Protein AF-A0A7X7YWP2-F1 (afdb_monomer_lite)

pLDDT: mean 80.93, std 16.59, range [19.12, 98.62]

Radius of gyration: 33.06 Å; chains: 1; bounding box: 114×90×84 Å

Foldseek 3Di:
DDDDDDDDDQDPVNVVVVVVVVVVVVVVCVVVVVVVVLVVLQVLLQVLLLLLLQLQVQLCVVVVQAGQDAAFPAEAEADFQAQQDQDRCNRQVHAPVRDYGHDFPQLSSLVSVQRRVRALQSQDRPLQPQADRQDPVVDPDDDPPDDSNRGRGRPPQRLSSGQKFAFGCHDDLHDGLPADQQAWGMKGAFQQAAHSVGHHDDLVQADADDPPDDADDPNQLSRAHPSSVSCFMWTATSNSHIDTDSGQLSFFQRARQAAAAPDCDHHDSSHHHADSVRQDRSHNRHHHGHHDHSDPVPDNPDAFDEDEPVPDDQEDEDAAQPDFDDPRHKYKYFCQSLLLLCQCQVVPQNHQWFFPLLRVRSVRSSVDHAPCVLDDPLFKDKHKDAVVVPVLVVQQVVCCVSPVPDDGDDDDCCSVVPPRDIDIGMDGHDQWWEADFFAKDPFWDWAQFPVRDTATFTKTKLDDPPDDSCFQQQQKFWLAWDDDPDLVPIWTKIFNGVFTPQKTKMKTDDDDDRGSNVVVVVVLVRSVVLVVDPCNVVVRGQPPLAMAMDFKFFHWYKYWPCSQFPTFIPRPVGRVPGHHTRIDIDGDTDHRTRRHHHDDDDDDDDDDDDPPVVPDYHYNYNSYWMKIFMTGPPSPTDTSIIMTDRDCSRTHHDDDPD

Structure (mmCIF, N/CA/C/O backbone):
data_AF-A0A7X7YWP2-F1
#
_entry.id   AF-A0A7X7YWP2-F1
#
loop_
_atom_site.group_PDB
_atom_site.id
_atom_site.type_symbol
_atom_site.label_atom_id
_atom_site.label_alt_id
_atom_site.label_comp_id
_atom_site.label_asym_id
_atom_site.label_entity_id
_atom_site.label_seq_id
_atom_site.pdbx_PDB_ins_code
_atom_site.Cartn_x
_atom_site.Cartn_y
_atom_site.Cartn_z
_atom_site.occupancy
_atom_site.B_iso_or_equiv
_atom_site.auth_seq_id
_atom_site.auth_comp_id
_atom_site.auth_asym_id
_atom_site.auth_atom_id
_atom_site.pdbx_PDB_model_num
ATOM 1 N N . MET A 1 1 ? 80.481 58.640 -11.574 1.00 40.75 1 MET A N 1
ATOM 2 C CA . MET A 1 1 ? 79.425 58.716 -12.612 1.00 40.75 1 MET A CA 1
ATOM 3 C C . MET A 1 1 ? 78.660 57.403 -12.610 1.00 40.75 1 MET A C 1
ATOM 5 O O . MET A 1 1 ? 79.314 56.371 -12.598 1.00 40.75 1 MET A O 1
ATOM 9 N N . ALA A 1 2 ? 77.326 57.427 -12.616 1.00 40.81 2 ALA A N 1
ATOM 10 C CA . ALA A 1 2 ? 76.496 56.231 -12.788 1.00 40.81 2 ALA A CA 1
ATOM 11 C C . ALA A 1 2 ? 75.656 56.399 -14.061 1.00 40.81 2 ALA A C 1
ATOM 13 O O . ALA A 1 2 ? 74.871 57.340 -14.173 1.00 40.81 2 ALA A O 1
ATOM 14 N N . THR A 1 3 ? 75.874 55.537 -15.052 1.00 46.22 3 THR A N 1
ATOM 15 C CA . THR A 1 3 ? 75.334 55.730 -16.402 1.00 46.22 3 THR A CA 1
ATOM 16 C C . THR A 1 3 ? 73.878 55.273 -16.470 1.00 46.22 3 THR A C 1
ATOM 18 O O . THR A 1 3 ? 73.603 54.080 -16.591 1.00 46.22 3 THR A O 1
ATOM 21 N N . MET A 1 4 ? 72.928 56.213 -16.406 1.00 47.53 4 MET A N 1
ATOM 22 C CA . MET A 1 4 ? 71.505 55.905 -16.581 1.00 47.53 4 MET A CA 1
ATOM 23 C C . MET A 1 4 ? 71.251 55.283 -17.962 1.00 47.53 4 MET A C 1
ATOM 25 O O . MET A 1 4 ? 71.269 55.971 -18.985 1.00 47.53 4 MET A O 1
ATOM 29 N N . ARG A 1 5 ? 70.960 53.976 -18.001 1.00 51.41 5 ARG A N 1
ATOM 30 C CA . ARG A 1 5 ? 70.388 53.333 -19.190 1.00 51.41 5 ARG A CA 1
ATOM 31 C C . ARG A 1 5 ? 69.013 53.948 -19.451 1.00 51.41 5 ARG A C 1
ATOM 33 O O . ARG A 1 5 ? 68.084 53.719 -18.681 1.00 51.41 5 ARG A O 1
ATOM 40 N N . ARG A 1 6 ? 68.870 54.693 -20.552 1.00 53.88 6 ARG A N 1
ATOM 41 C CA . ARG A 1 6 ? 67.550 55.098 -21.058 1.00 53.88 6 ARG A CA 1
ATOM 42 C C . ARG A 1 6 ? 66.725 53.841 -21.332 1.00 53.88 6 ARG A C 1
ATOM 44 O O . ARG A 1 6 ? 67.067 53.067 -22.226 1.00 53.88 6 ARG A O 1
ATOM 51 N N . LEU A 1 7 ? 65.635 53.663 -20.590 1.00 54.81 7 LEU A N 1
ATOM 52 C CA . LEU A 1 7 ? 64.580 52.726 -20.962 1.00 54.81 7 LEU A CA 1
ATOM 53 C C . LEU A 1 7 ? 64.044 53.150 -22.337 1.00 54.81 7 LEU A C 1
ATOM 55 O O . LEU A 1 7 ? 63.698 54.317 -22.535 1.00 54.81 7 LEU A O 1
ATOM 59 N N . ARG A 1 8 ? 64.002 52.224 -23.303 1.00 61.09 8 ARG A N 1
ATOM 60 C CA . ARG A 1 8 ? 63.278 52.463 -24.557 1.00 61.09 8 ARG A CA 1
ATOM 61 C C . ARG A 1 8 ? 61.793 52.556 -24.213 1.00 61.09 8 ARG A C 1
ATOM 63 O O . ARG A 1 8 ? 61.252 51.631 -23.615 1.00 61.09 8 ARG A O 1
ATOM 70 N N . GLY A 1 9 ? 61.157 53.672 -24.562 1.00 61.22 9 GLY A N 1
ATOM 71 C CA . GLY A 1 9 ? 59.709 53.806 -24.437 1.00 61.22 9 GLY A CA 1
ATOM 72 C C . GLY A 1 9 ? 59.020 52.810 -25.365 1.00 61.22 9 GLY A C 1
ATOM 73 O O . GLY A 1 9 ? 59.381 52.731 -26.539 1.00 61.22 9 GLY A O 1
ATOM 74 N N . ILE A 1 10 ? 58.060 52.058 -24.827 1.00 67.81 10 ILE A N 1
ATOM 75 C CA . ILE A 1 10 ? 57.291 51.054 -25.570 1.00 67.81 10 ILE A CA 1
ATOM 76 C C . ILE A 1 10 ? 56.558 51.755 -26.722 1.00 67.81 10 ILE A C 1
ATOM 78 O O . ILE A 1 10 ? 55.855 52.748 -26.510 1.00 67.81 10 ILE A O 1
ATOM 82 N N . MET A 1 11 ? 56.722 51.264 -27.948 1.00 73.31 11 MET A N 1
ATOM 83 C CA . MET A 1 11 ? 56.035 51.816 -29.110 1.00 73.31 11 MET A CA 1
ATOM 84 C C . MET A 1 11 ? 54.537 51.514 -29.045 1.00 73.31 11 MET A C 1
ATOM 86 O O . MET A 1 11 ? 54.117 50.456 -28.582 1.00 73.31 11 MET A O 1
ATOM 90 N N . ARG A 1 12 ? 53.705 52.411 -29.594 1.00 70.94 12 ARG A N 1
ATOM 91 C CA . ARG A 1 12 ? 52.236 52.241 -29.615 1.00 70.94 12 ARG A CA 1
ATOM 92 C C . ARG A 1 12 ? 51.796 50.887 -30.195 1.00 70.94 12 ARG A C 1
ATOM 94 O O . ARG A 1 12 ? 50.823 50.316 -29.720 1.00 70.94 12 ARG A O 1
ATOM 101 N N . VAL A 1 13 ? 52.535 50.362 -31.176 1.00 79.44 13 VAL A N 1
ATOM 102 C CA . VAL A 1 13 ? 52.295 49.041 -31.785 1.00 79.44 13 VAL A CA 1
ATOM 103 C C . VAL A 1 13 ? 52.531 47.901 -30.789 1.00 79.44 13 VAL A C 1
ATOM 105 O O . VAL A 1 13 ? 51.713 46.992 -30.704 1.00 79.44 13 VAL A O 1
ATOM 108 N N . GLU A 1 14 ? 53.602 47.960 -29.995 1.00 79.94 14 GLU A N 1
ATOM 109 C CA . GLU A 1 14 ? 53.944 46.928 -29.006 1.00 79.94 14 GLU A CA 1
ATOM 110 C C . GLU A 1 14 ? 52.883 46.857 -27.895 1.00 79.94 14 GLU A C 1
ATOM 112 O O . GLU A 1 14 ? 52.454 45.765 -27.528 1.00 79.94 14 GLU A O 1
ATOM 117 N N . VAL A 1 15 ? 52.376 48.010 -27.432 1.00 80.94 15 VAL A N 1
ATOM 118 C CA . VAL A 1 15 ? 51.254 48.073 -26.473 1.00 80.94 15 VAL A CA 1
ATOM 119 C C . VAL A 1 15 ? 49.997 47.403 -27.041 1.00 80.94 15 VAL A C 1
ATOM 121 O O . VAL A 1 15 ? 49.355 46.618 -26.345 1.00 80.94 15 VAL A O 1
ATOM 124 N N . VAL A 1 16 ? 49.654 47.676 -28.305 1.00 83.31 16 VAL A N 1
ATOM 125 C CA . VAL A 1 16 ? 48.472 47.093 -28.967 1.00 83.31 16 VAL A CA 1
ATOM 126 C C . VAL A 1 16 ? 48.617 45.581 -29.155 1.00 83.31 16 VAL A C 1
ATOM 128 O O . VAL A 1 16 ? 47.667 44.850 -28.886 1.00 83.31 16 VAL A O 1
ATOM 131 N N . VAL A 1 17 ? 49.797 45.089 -29.548 1.00 86.38 17 VAL A N 1
ATOM 132 C CA . VAL A 1 17 ? 50.055 43.643 -29.677 1.00 86.38 17 VAL A CA 1
ATOM 133 C C . VAL A 1 17 ? 49.935 42.940 -28.323 1.00 86.38 17 VAL A C 1
ATOM 135 O O . VAL A 1 17 ? 49.239 41.931 -28.228 1.00 86.38 17 VAL A O 1
ATOM 138 N N . VAL A 1 18 ? 50.534 43.487 -27.259 1.00 86.25 18 VAL A N 1
ATOM 139 C CA . VAL A 1 18 ? 50.419 42.917 -25.903 1.00 86.25 18 VAL A CA 1
ATOM 140 C C . VAL A 1 18 ? 48.968 42.933 -25.413 1.00 86.25 18 VAL A C 1
ATOM 142 O O . VAL A 1 18 ? 48.510 41.938 -24.855 1.00 86.25 18 VAL A O 1
ATOM 145 N N . ALA A 1 19 ? 48.214 44.008 -25.667 1.00 85.00 19 ALA A N 1
ATOM 146 C CA . ALA A 1 19 ? 46.800 44.091 -25.304 1.00 85.00 19 ALA A CA 1
ATOM 147 C C . ALA A 1 19 ? 45.938 43.055 -26.050 1.00 85.00 19 ALA A C 1
ATOM 149 O O . ALA A 1 19 ? 45.113 42.391 -25.425 1.00 85.00 19 ALA A O 1
ATOM 150 N N . LEU A 1 20 ? 46.151 42.862 -27.356 1.00 88.69 20 LEU A N 1
ATOM 151 C CA . LEU A 1 20 ? 45.431 41.858 -28.149 1.00 88.69 20 LEU A CA 1
ATOM 152 C C . LEU A 1 20 ? 45.773 40.425 -27.717 1.00 88.69 20 LEU A C 1
ATOM 154 O O . LEU A 1 20 ? 44.871 39.601 -27.584 1.00 88.69 20 LEU A O 1
ATOM 158 N N . VAL A 1 21 ? 47.046 40.130 -27.433 1.00 89.00 21 VAL A N 1
ATOM 159 C CA . VAL A 1 21 ? 47.466 38.822 -26.900 1.00 89.00 21 VAL A CA 1
ATOM 160 C C . VAL A 1 21 ? 46.864 38.577 -25.512 1.00 89.00 21 VAL A C 1
ATOM 162 O O . VAL A 1 21 ? 46.357 37.486 -25.256 1.00 89.00 21 VAL A O 1
ATOM 165 N N . ALA A 1 22 ? 46.834 39.587 -24.637 1.00 85.62 22 ALA A N 1
ATOM 166 C CA . ALA A 1 22 ? 46.191 39.485 -23.328 1.00 85.62 22 ALA A CA 1
ATOM 167 C C . ALA A 1 22 ? 44.674 39.243 -23.440 1.00 85.62 22 ALA A C 1
ATOM 169 O O . ALA A 1 22 ? 44.150 38.369 -22.752 1.00 85.62 22 ALA A O 1
ATOM 170 N N . MET A 1 23 ? 43.972 39.946 -24.340 1.00 86.00 23 MET A N 1
ATOM 171 C CA . MET A 1 23 ? 42.549 39.697 -24.614 1.00 86.00 23 MET A CA 1
ATOM 172 C C . MET A 1 23 ? 42.308 38.292 -25.177 1.00 86.00 23 MET A C 1
ATOM 174 O O . MET A 1 23 ? 41.368 37.630 -24.749 1.00 86.00 23 MET A O 1
ATOM 178 N N . LEU A 1 24 ? 43.161 37.807 -26.086 1.00 84.06 24 LEU A N 1
ATOM 179 C CA . LEU A 1 24 ? 43.054 36.457 -26.643 1.00 84.06 24 LEU A CA 1
ATOM 180 C C . LEU A 1 24 ? 43.230 35.389 -25.552 1.00 84.06 24 LEU A C 1
ATOM 182 O O . LEU A 1 24 ? 42.433 34.459 -25.464 1.00 84.06 24 LEU A O 1
ATOM 186 N N . ILE A 1 25 ? 44.228 35.544 -24.676 1.00 81.50 25 ILE A N 1
ATOM 187 C CA . ILE A 1 25 ? 44.453 34.650 -23.530 1.00 81.50 25 ILE A CA 1
ATOM 188 C C . ILE A 1 25 ? 43.247 34.682 -22.578 1.00 81.50 25 ILE A C 1
ATOM 190 O O . ILE A 1 25 ? 42.724 33.626 -22.219 1.00 81.50 25 ILE A O 1
ATOM 194 N N . LEU A 1 26 ? 42.746 35.870 -22.227 1.00 80.62 26 LEU A N 1
ATOM 195 C CA . LEU A 1 26 ? 41.556 36.031 -21.383 1.00 80.62 26 LEU A CA 1
ATOM 196 C C . LEU A 1 26 ? 40.281 35.458 -22.025 1.00 80.62 26 LEU A C 1
ATOM 198 O O . LEU A 1 26 ? 39.424 34.960 -21.302 1.00 80.62 26 LEU A O 1
ATOM 202 N N . ALA A 1 27 ? 40.164 35.460 -23.355 1.00 72.94 27 ALA A N 1
ATOM 203 C CA . ALA A 1 27 ? 39.063 34.824 -24.080 1.00 72.94 27 ALA A CA 1
ATOM 204 C C . ALA A 1 27 ? 39.194 33.289 -24.153 1.00 72.94 27 ALA A C 1
ATOM 206 O O . ALA A 1 27 ? 38.182 32.590 -24.181 1.00 72.94 27 ALA A O 1
ATOM 207 N N . MET A 1 28 ? 40.419 32.747 -24.145 1.00 70.62 28 MET A N 1
ATOM 208 C CA . MET A 1 28 ? 40.678 31.299 -24.153 1.00 70.62 28 MET A CA 1
ATOM 209 C C . MET A 1 28 ? 40.584 30.649 -22.762 1.00 70.62 28 MET A C 1
ATOM 211 O O . MET A 1 28 ? 40.261 29.465 -22.667 1.00 70.62 28 MET A O 1
ATOM 215 N N . ILE A 1 29 ? 40.807 31.396 -21.675 1.00 65.12 29 ILE A N 1
ATOM 216 C CA . ILE A 1 29 ? 40.732 30.871 -20.299 1.00 65.12 29 ILE A CA 1
ATOM 217 C C . ILE A 1 29 ? 39.334 30.306 -19.940 1.00 65.12 29 ILE A C 1
ATOM 219 O O . ILE A 1 29 ? 39.281 29.192 -19.410 1.00 65.12 29 ILE A O 1
ATOM 223 N N . PRO A 1 30 ? 38.192 30.964 -20.233 1.00 59.62 30 PRO A N 1
ATOM 224 C CA . PRO A 1 30 ? 36.862 30.412 -19.960 1.00 59.62 30 PRO A CA 1
ATOM 225 C C . PRO A 1 30 ? 36.541 29.079 -20.671 1.00 59.62 30 PRO A C 1
ATOM 227 O O . PRO A 1 30 ? 36.130 28.148 -19.977 1.00 59.62 30 PRO A O 1
ATOM 230 N N . PRO A 1 31 ? 36.728 28.900 -21.998 1.00 48.97 31 PRO A N 1
ATOM 231 C CA . PRO A 1 31 ? 36.501 27.600 -22.635 1.00 48.97 31 PRO A CA 1
ATOM 232 C C . PRO A 1 31 ? 37.528 26.541 -22.204 1.00 48.97 31 PRO A C 1
ATOM 234 O O . PRO A 1 31 ? 37.142 25.394 -21.982 1.00 48.97 31 PRO A O 1
ATOM 237 N N . ALA A 1 32 ? 38.802 26.905 -22.005 1.00 47.66 32 ALA A N 1
ATOM 238 C CA . ALA A 1 32 ? 39.818 25.967 -21.522 1.00 47.66 32 ALA A CA 1
ATOM 239 C C . ALA A 1 32 ? 39.499 25.453 -20.108 1.00 47.66 32 ALA A C 1
ATOM 241 O O . ALA A 1 32 ? 39.483 24.247 -19.880 1.00 47.66 32 ALA A O 1
ATOM 242 N N . SER A 1 33 ? 39.165 26.343 -19.169 1.00 46.31 33 SER A N 1
ATOM 243 C CA . SER A 1 33 ? 38.799 25.961 -17.796 1.00 46.31 33 SER A CA 1
ATOM 244 C C . SER A 1 33 ? 37.490 25.164 -17.722 1.00 46.31 33 SER A C 1
ATOM 246 O O . SER A 1 33 ? 37.389 24.256 -16.897 1.00 46.31 33 SER A O 1
ATOM 248 N N . ARG A 1 34 ? 36.518 25.416 -18.613 1.00 52.75 34 ARG A N 1
ATOM 249 C CA . ARG A 1 34 ? 35.330 24.555 -18.769 1.00 52.75 34 ARG A CA 1
ATOM 250 C C . ARG A 1 34 ? 35.700 23.145 -19.243 1.00 52.75 34 ARG A C 1
ATOM 252 O O . ARG A 1 34 ? 35.228 22.186 -18.643 1.00 52.75 34 ARG A O 1
ATOM 259 N N . ARG A 1 35 ? 36.577 23.011 -20.247 1.00 55.72 35 ARG A N 1
ATOM 260 C CA . ARG A 1 35 ? 37.042 21.706 -20.763 1.00 55.72 35 ARG A CA 1
ATOM 261 C C . ARG A 1 35 ? 37.925 20.940 -19.766 1.00 55.72 35 ARG A C 1
ATOM 263 O O . ARG A 1 35 ? 37.827 19.722 -19.681 1.00 55.72 35 ARG A O 1
ATOM 270 N N . VAL A 1 36 ? 38.741 21.634 -18.969 1.00 53.66 36 VAL A N 1
ATOM 271 C CA . VAL A 1 36 ? 39.495 21.013 -17.862 1.00 53.66 36 VAL A CA 1
ATOM 272 C C . VAL A 1 36 ? 38.544 20.512 -16.770 1.00 53.66 36 VAL A C 1
ATOM 274 O O . VAL A 1 36 ? 38.718 19.400 -16.280 1.00 53.66 36 VAL A O 1
ATOM 277 N N . ARG A 1 37 ? 37.499 21.281 -16.426 1.00 57.69 37 ARG A N 1
ATOM 278 C CA . ARG A 1 37 ? 36.473 20.836 -15.468 1.00 57.69 37 ARG A CA 1
ATOM 279 C C . ARG A 1 37 ? 35.669 19.640 -15.981 1.00 57.69 37 ARG A C 1
ATOM 281 O O . ARG A 1 37 ? 35.492 18.705 -15.215 1.00 57.69 37 ARG A O 1
ATOM 288 N N . SER A 1 38 ? 35.239 19.612 -17.248 1.00 66.56 38 SER A N 1
ATOM 289 C CA . SER A 1 38 ? 34.516 18.445 -17.783 1.00 66.56 38 SER A CA 1
ATOM 290 C C . SER A 1 38 ? 35.388 17.186 -17.851 1.00 66.56 38 SER A C 1
ATOM 292 O O . SER A 1 38 ? 34.895 16.103 -17.547 1.00 66.56 38 SER A O 1
ATOM 294 N N . GLY A 1 39 ? 36.684 17.320 -18.159 1.00 72.69 39 GLY A N 1
ATOM 295 C CA . GLY A 1 39 ? 37.648 16.218 -18.060 1.00 72.69 39 GLY A CA 1
ATOM 296 C C . GLY A 1 39 ? 37.802 15.687 -16.629 1.00 72.69 39 GLY A C 1
ATOM 297 O O . GLY A 1 39 ? 37.700 14.484 -16.408 1.00 72.69 39 GLY A O 1
ATOM 298 N N . ALA A 1 40 ? 37.967 16.576 -15.643 1.00 78.81 40 ALA A N 1
ATOM 299 C CA . ALA A 1 40 ? 38.060 16.188 -14.234 1.00 78.81 40 ALA A CA 1
ATOM 300 C C . ALA A 1 40 ? 36.767 15.528 -13.712 1.00 78.81 40 ALA A C 1
ATOM 302 O O . ALA A 1 40 ? 36.836 14.501 -13.040 1.00 78.81 40 ALA A O 1
ATOM 303 N N . SER A 1 41 ? 35.588 16.060 -14.065 1.00 85.44 41 SER A N 1
ATOM 304 C CA . SER A 1 41 ? 34.296 15.461 -13.696 1.00 85.44 41 SER A CA 1
ATOM 305 C C . SER A 1 41 ? 34.100 14.059 -14.281 1.00 85.44 41 SER A C 1
ATOM 307 O O . SER A 1 41 ? 33.478 13.230 -13.622 1.00 85.44 41 SER A O 1
ATOM 309 N N . ARG A 1 42 ? 34.633 13.775 -15.482 1.00 90.12 42 ARG A N 1
ATOM 310 C CA . ARG A 1 42 ? 34.601 12.430 -16.087 1.00 90.12 42 ARG A CA 1
ATOM 311 C C . ARG A 1 42 ? 35.475 11.443 -15.335 1.00 90.12 42 ARG A C 1
ATOM 313 O O . ARG A 1 42 ? 35.018 10.347 -15.048 1.00 90.12 42 ARG A O 1
ATOM 320 N N . GLU A 1 43 ? 36.699 11.819 -14.975 1.00 92.75 43 GLU A N 1
ATOM 321 C CA . GLU A 1 43 ? 37.588 10.875 -14.290 1.00 92.75 43 GLU A CA 1
ATOM 322 C C . GLU A 1 43 ? 37.100 10.547 -12.870 1.00 92.75 43 GLU A C 1
ATOM 324 O O . GLU A 1 43 ? 37.159 9.392 -12.455 1.00 92.75 43 GLU A O 1
ATOM 329 N N . VAL A 1 44 ? 36.502 11.517 -12.164 1.00 94.69 44 VAL A N 1
ATOM 330 C CA . VAL A 1 44 ? 35.820 11.251 -10.884 1.00 94.69 44 VAL A CA 1
ATOM 331 C C . VAL A 1 44 ? 34.565 10.389 -11.078 1.00 94.69 44 VAL A C 1
ATOM 333 O O . VAL A 1 44 ? 34.372 9.446 -10.320 1.00 94.69 44 VAL A O 1
ATOM 336 N N . CYS A 1 45 ? 33.750 10.640 -12.113 1.00 95.50 45 CYS A N 1
ATOM 337 C CA . CYS A 1 45 ? 32.605 9.784 -12.460 1.00 95.50 45 CYS A CA 1
ATOM 338 C C . CYS A 1 45 ? 33.031 8.326 -12.722 1.00 95.50 45 CYS A C 1
ATOM 340 O O . CYS A 1 45 ? 32.458 7.391 -12.163 1.00 95.50 45 CYS A O 1
ATOM 342 N N . ARG A 1 46 ? 34.099 8.118 -13.501 1.00 96.75 46 ARG A N 1
ATOM 343 C CA . ARG A 1 46 ? 34.646 6.782 -13.783 1.00 96.75 46 ARG A CA 1
ATOM 344 C C . ARG A 1 46 ? 35.203 6.099 -12.535 1.00 96.75 46 ARG A C 1
ATOM 346 O O . ARG A 1 46 ? 35.002 4.899 -12.376 1.00 96.75 46 ARG A O 1
ATOM 353 N N . ALA A 1 47 ? 35.860 6.842 -11.643 1.00 97.38 47 ALA A N 1
ATOM 354 C CA . ALA A 1 47 ? 36.314 6.318 -10.355 1.00 97.38 47 ALA A CA 1
ATOM 355 C C . ALA A 1 47 ? 35.128 5.888 -9.473 1.00 97.38 47 ALA A C 1
ATOM 357 O O . ALA A 1 47 ? 35.117 4.771 -8.968 1.00 97.38 47 ALA A O 1
ATOM 358 N N . HIS A 1 48 ? 34.094 6.725 -9.366 1.00 97.94 48 HIS A N 1
ATOM 359 C CA . HIS A 1 48 ? 32.860 6.422 -8.637 1.00 97.94 48 HIS A CA 1
ATOM 360 C C . HIS A 1 48 ? 32.150 5.168 -9.191 1.00 97.94 48 HIS A C 1
ATOM 362 O O . HIS A 1 48 ? 31.794 4.273 -8.426 1.00 97.94 48 HIS A O 1
ATOM 368 N N . LEU A 1 49 ? 32.027 5.036 -10.518 1.00 98.00 49 LEU A N 1
ATOM 369 C CA . LEU A 1 49 ? 31.510 3.819 -11.160 1.00 98.00 49 LEU A CA 1
ATOM 370 C C . LEU A 1 49 ? 32.391 2.581 -10.910 1.00 98.00 49 LEU A C 1
ATOM 372 O O . LEU A 1 49 ? 31.863 1.475 -10.814 1.00 98.00 49 LEU A O 1
ATOM 376 N N . ALA A 1 50 ? 33.709 2.739 -10.759 1.00 97.69 50 ALA A N 1
ATOM 377 C CA . ALA A 1 50 ? 34.601 1.631 -10.422 1.00 97.69 50 ALA A CA 1
ATOM 378 C C . ALA A 1 50 ? 34.444 1.174 -8.957 1.00 97.69 50 ALA A C 1
ATOM 380 O O . ALA A 1 50 ? 34.485 -0.029 -8.699 1.00 97.69 50 ALA A O 1
ATOM 381 N N . GLU A 1 51 ? 34.208 2.089 -8.008 1.00 98.00 51 GLU A N 1
ATOM 382 C CA . GLU A 1 51 ? 33.852 1.715 -6.627 1.00 98.00 51 GLU A CA 1
ATOM 383 C C . GLU A 1 51 ? 32.474 1.035 -6.569 1.00 98.00 51 GLU A C 1
ATOM 385 O O . GLU A 1 51 ? 32.328 -0.005 -5.927 1.00 98.00 51 GLU A O 1
ATOM 390 N N . ILE A 1 52 ? 31.490 1.537 -7.327 1.00 98.44 52 ILE A N 1
ATOM 391 C CA . ILE A 1 52 ? 30.189 0.876 -7.529 1.00 98.44 52 ILE A CA 1
ATOM 392 C C . ILE A 1 52 ? 30.378 -0.557 -8.052 1.00 98.44 52 ILE A C 1
ATOM 394 O O . ILE A 1 52 ? 29.769 -1.480 -7.516 1.00 98.44 52 ILE A O 1
ATOM 398 N N . GLY A 1 53 ? 31.244 -0.771 -9.048 1.00 97.56 53 GLY A N 1
ATOM 399 C CA . GLY A 1 53 ? 31.547 -2.104 -9.580 1.00 97.56 53 GLY A CA 1
ATOM 400 C C . GLY A 1 53 ? 32.151 -3.053 -8.542 1.00 97.56 53 GLY A C 1
ATOM 401 O O . GLY A 1 53 ? 31.725 -4.203 -8.433 1.00 97.56 53 GLY A O 1
ATOM 402 N N . ARG A 1 54 ? 33.082 -2.571 -7.709 1.00 96.75 54 ARG A N 1
ATOM 403 C CA . ARG A 1 54 ? 33.647 -3.359 -6.595 1.00 96.75 54 ARG A CA 1
ATOM 404 C C . ARG A 1 54 ? 32.583 -3.712 -5.558 1.00 96.75 54 ARG A C 1
ATOM 406 O O . ARG A 1 54 ? 32.495 -4.870 -5.154 1.00 96.75 54 ARG A O 1
ATOM 413 N N . ALA A 1 55 ? 31.737 -2.751 -5.188 1.00 97.56 55 ALA A N 1
ATOM 414 C CA . ALA A 1 55 ? 30.623 -2.976 -4.274 1.00 97.56 55 ALA A CA 1
ATOM 415 C C . ALA A 1 55 ? 29.594 -3.970 -4.853 1.00 97.56 55 ALA A C 1
ATOM 417 O O . ALA A 1 55 ? 29.056 -4.788 -4.110 1.00 97.56 55 ALA A O 1
ATOM 418 N N . MET A 1 56 ? 29.353 -3.972 -6.172 1.00 97.38 56 MET A N 1
ATOM 419 C CA . MET A 1 56 ? 28.506 -4.971 -6.844 1.00 97.38 56 MET A CA 1
ATOM 420 C C . MET A 1 56 ? 29.087 -6.387 -6.777 1.00 97.38 56 MET A C 1
ATOM 422 O O . MET A 1 56 ? 28.328 -7.333 -6.567 1.00 97.38 56 MET A O 1
ATOM 426 N N . LEU A 1 57 ? 30.407 -6.544 -6.914 1.00 93.81 57 LEU A N 1
ATOM 427 C CA . LEU A 1 57 ? 31.075 -7.844 -6.782 1.00 93.81 57 LEU A CA 1
ATOM 428 C C . LEU A 1 57 ? 31.070 -8.346 -5.327 1.00 93.81 57 LEU A C 1
ATOM 430 O O . LEU A 1 57 ? 30.776 -9.518 -5.095 1.00 93.81 57 LEU A O 1
ATOM 434 N N . LEU A 1 58 ? 31.304 -7.460 -4.351 1.00 94.12 58 LEU A N 1
ATOM 435 C CA . LEU A 1 58 ? 31.165 -7.766 -2.921 1.00 94.12 58 LEU A CA 1
ATOM 436 C C . LEU A 1 58 ? 29.724 -8.183 -2.581 1.00 94.12 58 LEU A C 1
ATOM 438 O O . LEU A 1 58 ? 29.501 -9.233 -1.985 1.00 94.12 58 LEU A O 1
ATOM 442 N N . TYR A 1 59 ? 28.735 -7.419 -3.052 1.00 95.94 59 TYR A N 1
ATOM 443 C CA . TYR A 1 59 ? 27.321 -7.754 -2.896 1.00 95.94 59 TYR A CA 1
ATOM 444 C C . TYR A 1 59 ? 26.991 -9.131 -3.493 1.00 95.94 59 TYR A C 1
ATOM 446 O O . TYR A 1 59 ? 26.307 -9.930 -2.852 1.00 95.94 59 TYR A O 1
ATOM 454 N N . ALA A 1 60 ? 27.488 -9.430 -4.698 1.00 95.12 60 ALA A N 1
ATOM 455 C CA . ALA A 1 60 ? 27.217 -10.684 -5.394 1.00 95.12 60 ALA A CA 1
ATOM 456 C C . ALA A 1 60 ? 27.854 -11.908 -4.718 1.00 95.12 60 ALA A C 1
ATOM 458 O O . ALA A 1 60 ? 27.236 -12.974 -4.725 1.00 95.12 60 ALA A O 1
ATOM 459 N N . ASN A 1 61 ? 29.030 -11.762 -4.097 1.00 93.38 61 ASN A N 1
ATOM 460 C CA . ASN A 1 61 ? 29.650 -12.806 -3.275 1.00 93.38 61 ASN A CA 1
ATOM 461 C C . ASN A 1 61 ? 28.687 -13.273 -2.171 1.00 93.38 61 ASN A C 1
ATOM 463 O O . ASN A 1 61 ? 28.381 -14.462 -2.060 1.00 93.38 61 ASN A O 1
ATOM 467 N N . ASP A 1 62 ? 28.125 -12.319 -1.431 1.00 93.69 62 ASP A N 1
ATOM 468 C CA . ASP A 1 62 ? 27.243 -12.594 -0.293 1.00 93.69 62 ASP A CA 1
ATOM 469 C C . ASP A 1 62 ? 25.817 -12.992 -0.728 1.00 93.69 62 ASP A C 1
ATOM 471 O O . ASP A 1 62 ? 25.080 -13.637 0.021 1.00 93.69 62 ASP A O 1
ATOM 475 N N . HIS A 1 63 ? 25.429 -12.658 -1.964 1.00 92.69 63 HIS A N 1
ATOM 476 C CA . HIS A 1 63 ? 24.091 -12.889 -2.519 1.00 92.69 63 HIS A CA 1
ATOM 477 C C . HIS A 1 63 ? 24.042 -13.956 -3.629 1.00 92.69 63 HIS A C 1
ATOM 479 O O . HIS A 1 63 ? 23.106 -13.959 -4.430 1.00 92.69 63 HIS A O 1
ATOM 485 N N . GLN A 1 64 ? 24.984 -14.909 -3.651 1.00 91.94 64 GLN A N 1
ATOM 486 C CA . GLN A 1 64 ? 24.983 -16.075 -4.559 1.00 91.94 64 GLN A CA 1
ATOM 487 C C . GLN A 1 64 ? 25.046 -15.689 -6.054 1.00 91.94 64 GLN A C 1
ATOM 489 O O . GLN A 1 64 ? 24.178 -16.072 -6.841 1.00 91.94 64 GLN A O 1
ATOM 494 N N . GLY A 1 65 ? 26.029 -14.867 -6.435 1.00 92.00 65 GLY A N 1
ATOM 495 C CA . GLY A 1 65 ? 26.236 -14.377 -7.809 1.00 92.00 65 GLY A CA 1
ATOM 496 C C . GLY A 1 65 ? 25.246 -13.288 -8.247 1.00 92.00 65 GLY A C 1
ATOM 497 O O . GLY A 1 65 ? 25.361 -12.712 -9.330 1.00 92.00 65 GLY A O 1
ATOM 498 N N . ARG A 1 66 ? 24.251 -12.957 -7.415 1.00 92.62 66 ARG A N 1
ATOM 499 C CA . ARG A 1 66 ? 23.217 -11.972 -7.753 1.00 92.62 66 ARG A CA 1
ATOM 500 C C . ARG A 1 66 ? 23.731 -10.549 -7.576 1.00 92.62 66 ARG A C 1
ATOM 502 O O . ARG A 1 66 ? 24.037 -10.132 -6.465 1.00 92.62 66 ARG A O 1
ATOM 509 N N . LEU A 1 67 ? 23.708 -9.781 -8.659 1.00 95.56 67 LEU A N 1
ATOM 510 C CA . LEU A 1 67 ? 23.922 -8.335 -8.630 1.00 95.56 67 LEU A CA 1
ATOM 511 C C . LEU A 1 67 ? 22.759 -7.624 -7.892 1.00 95.56 67 LEU A C 1
ATOM 513 O O . LEU A 1 67 ? 21.690 -8.229 -7.726 1.00 95.56 67 LEU A O 1
ATOM 517 N N . PRO A 1 68 ? 22.929 -6.365 -7.432 1.00 96.12 68 PRO A N 1
ATOM 518 C CA . PRO A 1 68 ? 21.938 -5.653 -6.620 1.00 96.12 68 PRO A CA 1
ATOM 519 C C . PRO A 1 68 ? 20.527 -5.631 -7.217 1.00 96.12 68 PRO A C 1
ATOM 521 O O . PRO A 1 68 ? 20.221 -4.858 -8.123 1.00 96.12 68 PRO A O 1
ATOM 524 N N . GLN A 1 69 ? 19.640 -6.467 -6.676 1.00 92.94 69 GLN A N 1
ATOM 525 C CA . GLN A 1 69 ? 18.219 -6.479 -7.012 1.00 92.94 69 GLN A CA 1
ATOM 526 C C . GLN A 1 69 ? 17.417 -6.022 -5.785 1.00 92.94 69 GLN A C 1
ATOM 528 O O . GLN A 1 69 ? 17.336 -6.778 -4.811 1.00 92.94 69 GLN A O 1
ATOM 533 N N . PRO A 1 70 ? 16.799 -4.829 -5.795 1.00 91.62 70 PRO A N 1
ATOM 534 C CA . PRO A 1 70 ? 15.906 -4.370 -4.732 1.00 91.62 70 PRO A CA 1
ATOM 535 C C . PRO A 1 70 ? 14.507 -5.009 -4.845 1.00 91.62 70 PRO A C 1
ATOM 537 O O . PRO A 1 70 ? 14.188 -5.697 -5.817 1.00 91.62 70 PRO A O 1
ATOM 540 N N . GLY A 1 71 ? 13.660 -4.828 -3.827 1.00 87.25 71 GLY A N 1
ATOM 541 C CA . GLY A 1 71 ? 12.338 -5.469 -3.772 1.00 87.25 71 GLY A CA 1
ATOM 542 C C . GLY A 1 71 ? 12.361 -6.967 -3.441 1.00 87.25 71 GLY A C 1
ATOM 543 O O . GLY A 1 71 ? 13.329 -7.490 -2.879 1.00 87.25 71 GLY A O 1
ATOM 544 N N . GLY A 1 72 ? 11.256 -7.659 -3.735 1.00 76.62 72 GLY A N 1
ATOM 545 C CA . GLY A 1 72 ? 11.149 -9.119 -3.675 1.00 76.62 72 GLY A CA 1
ATOM 546 C C . GLY A 1 72 ? 11.491 -9.809 -5.003 1.00 76.62 72 GLY A C 1
ATOM 547 O O . GLY A 1 72 ? 11.731 -9.164 -6.021 1.00 76.62 72 GLY A O 1
ATOM 548 N N . ARG A 1 73 ? 11.443 -11.150 -5.018 1.00 72.50 73 ARG A N 1
ATOM 549 C CA . ARG A 1 73 ? 11.829 -12.008 -6.166 1.00 72.50 73 ARG A CA 1
ATOM 550 C C . ARG A 1 73 ? 11.231 -11.595 -7.521 1.00 72.50 73 ARG A C 1
ATOM 552 O O . ARG A 1 73 ? 11.919 -11.681 -8.534 1.00 72.50 73 ARG A O 1
ATOM 559 N N . ASN A 1 74 ? 9.987 -11.110 -7.507 1.00 77.88 74 ASN A N 1
ATOM 560 C CA . ASN A 1 74 ? 9.239 -10.634 -8.677 1.00 77.88 74 ASN A CA 1
ATOM 561 C C . ASN A 1 74 ? 8.828 -9.153 -8.517 1.00 77.88 74 ASN A C 1
ATOM 563 O O . ASN A 1 74 ? 7.692 -8.797 -8.827 1.00 77.88 74 ASN A O 1
ATOM 567 N N . ALA A 1 75 ? 9.695 -8.311 -7.949 1.00 83.25 75 ALA A N 1
ATOM 568 C CA . ALA A 1 75 ? 9.466 -6.868 -7.922 1.00 83.25 75 ALA A CA 1
ATOM 569 C C . ALA A 1 75 ? 9.420 -6.277 -9.339 1.00 83.25 75 ALA A C 1
ATOM 571 O O . ALA A 1 75 ? 10.063 -6.780 -10.264 1.00 83.25 75 ALA A O 1
ATOM 572 N N . THR A 1 76 ? 8.665 -5.193 -9.485 1.00 88.19 76 THR A N 1
ATOM 573 C CA . THR A 1 76 ? 8.604 -4.372 -10.700 1.00 88.19 76 THR A CA 1
ATOM 574 C C . THR A 1 76 ? 9.234 -3.014 -10.436 1.00 88.19 76 THR A C 1
ATOM 576 O O . THR A 1 76 ? 9.135 -2.509 -9.313 1.00 88.19 76 THR A O 1
ATOM 579 N N . TRP A 1 77 ? 9.777 -2.382 -11.474 1.00 90.44 77 TRP A N 1
ATOM 580 C CA . TRP A 1 77 ? 10.242 -1.001 -11.384 1.00 90.44 77 TRP A CA 1
ATOM 581 C C . TRP A 1 77 ? 9.120 -0.062 -10.904 1.00 90.44 77 TRP A C 1
ATOM 583 O O . TRP A 1 77 ? 7.978 -0.150 -11.366 1.00 90.44 77 TRP A O 1
ATOM 593 N N . GLY A 1 78 ? 9.425 0.812 -9.947 1.00 87.12 78 GLY A N 1
ATOM 594 C CA . GLY A 1 78 ? 8.466 1.754 -9.374 1.00 87.12 78 GLY A CA 1
ATOM 595 C C . GLY A 1 78 ? 8.949 2.379 -8.067 1.00 87.12 78 GLY A C 1
ATOM 596 O O . GLY A 1 78 ? 9.896 1.900 -7.455 1.00 87.12 78 GLY A O 1
ATOM 597 N N . ARG A 1 79 ? 8.260 3.424 -7.599 1.00 83.12 79 ARG A N 1
ATOM 598 C CA . ARG A 1 79 ? 8.586 4.094 -6.330 1.00 83.12 79 ARG A CA 1
ATOM 599 C C . ARG A 1 79 ? 8.588 3.111 -5.148 1.00 83.12 79 ARG A C 1
ATOM 601 O O . ARG A 1 79 ? 7.626 2.361 -4.976 1.00 83.12 79 ARG A O 1
ATOM 608 N N . VAL A 1 80 ? 9.635 3.169 -4.322 1.00 86.88 80 VAL A N 1
ATOM 609 C CA . VAL A 1 80 ? 9.731 2.472 -3.026 1.00 86.88 80 VAL A CA 1
ATOM 610 C C . VAL A 1 80 ? 8.603 2.942 -2.100 1.00 86.88 80 VAL A C 1
ATOM 612 O O . VAL A 1 80 ? 8.239 4.117 -2.105 1.00 86.88 80 VAL A O 1
ATOM 615 N N . TYR A 1 81 ? 8.016 2.024 -1.329 1.00 80.69 81 TYR A N 1
ATOM 616 C CA . TYR A 1 81 ? 6.831 2.303 -0.511 1.00 80.69 81 TYR A CA 1
ATOM 617 C C . TYR A 1 81 ? 7.173 3.089 0.764 1.00 80.69 81 TYR A C 1
ATOM 619 O O . TYR A 1 81 ? 6.502 4.070 1.077 1.00 80.69 81 TYR A O 1
ATOM 627 N N . ARG A 1 82 ? 8.230 2.677 1.477 1.00 85.88 82 ARG A N 1
ATOM 628 C CA . ARG A 1 82 ? 8.738 3.331 2.691 1.00 85.88 82 ARG A CA 1
ATOM 629 C C . ARG A 1 82 ? 10.249 3.090 2.823 1.00 85.88 82 ARG A C 1
ATOM 631 O O . ARG A 1 82 ? 10.671 2.036 3.285 1.00 85.88 82 ARG A O 1
ATOM 638 N N . TRP A 1 83 ? 11.068 4.047 2.391 1.00 90.19 83 TRP A N 1
ATOM 639 C CA . TRP A 1 83 ? 12.534 3.910 2.352 1.00 90.19 83 TRP A CA 1
ATOM 640 C C . TRP A 1 83 ? 13.168 3.674 3.739 1.00 90.19 83 TRP A C 1
ATOM 642 O O . TRP A 1 83 ? 14.216 3.046 3.831 1.00 90.19 83 TRP A O 1
ATOM 652 N N . ASP A 1 84 ? 12.509 4.121 4.805 1.00 89.38 84 ASP A N 1
ATOM 653 C CA . ASP A 1 84 ? 12.915 4.055 6.214 1.00 89.38 84 ASP A CA 1
ATOM 654 C C . ASP A 1 84 ? 12.322 2.853 6.987 1.00 89.38 84 ASP A C 1
ATOM 656 O O . ASP A 1 84 ? 12.385 2.801 8.213 1.00 89.38 84 ASP A O 1
ATOM 660 N N . ALA A 1 85 ? 11.682 1.892 6.310 1.00 86.19 85 ALA A N 1
ATOM 661 C CA . ALA A 1 85 ? 10.975 0.815 7.007 1.00 86.19 85 ALA A CA 1
ATOM 662 C C . ALA A 1 85 ? 11.925 -0.190 7.700 1.00 86.19 85 ALA A C 1
ATOM 664 O O . ALA A 1 85 ? 12.914 -0.608 7.098 1.00 86.19 85 ALA A O 1
ATOM 665 N N . PRO A 1 86 ? 11.570 -0.731 8.883 1.00 81.50 86 PRO A N 1
ATOM 666 C CA . PRO A 1 86 ? 12.430 -1.655 9.639 1.00 81.50 86 PRO A CA 1
ATOM 667 C C . PRO A 1 86 ? 12.592 -3.049 9.000 1.00 81.50 86 PRO A C 1
ATOM 669 O O . PRO A 1 86 ? 13.289 -3.904 9.538 1.00 81.50 86 PRO A O 1
ATOM 672 N N . ALA A 1 87 ? 11.941 -3.327 7.865 1.00 79.00 87 ALA A N 1
ATOM 673 C CA . ALA A 1 87 ? 12.055 -4.605 7.169 1.00 79.00 87 ALA A CA 1
ATOM 674 C C . ALA A 1 87 ? 11.901 -4.459 5.650 1.00 79.00 87 ALA A C 1
ATOM 676 O O . ALA A 1 87 ? 11.040 -3.726 5.159 1.00 79.00 87 ALA A O 1
ATOM 677 N N . ARG A 1 88 ? 12.674 -5.256 4.898 1.00 83.50 88 ARG A N 1
ATOM 678 C CA . ARG A 1 88 ? 12.740 -5.226 3.426 1.00 83.50 88 ARG A CA 1
ATOM 679 C C . ARG A 1 88 ? 11.377 -5.304 2.733 1.00 83.50 88 ARG A C 1
ATOM 681 O O . ARG A 1 88 ? 11.145 -4.621 1.740 1.00 83.50 88 ARG A O 1
ATOM 688 N N . TYR A 1 89 ? 10.484 -6.163 3.226 1.00 74.56 89 TYR A N 1
ATOM 689 C CA . TYR A 1 89 ? 9.171 -6.353 2.610 1.00 74.56 89 TYR A CA 1
ATOM 690 C C . TYR A 1 89 ? 8.282 -5.115 2.807 1.00 74.56 89 TYR A C 1
ATOM 692 O O . TYR A 1 89 ? 7.704 -4.638 1.835 1.00 74.56 89 TYR A O 1
ATOM 700 N N . LEU A 1 90 ? 8.277 -4.517 4.005 1.00 76.75 90 LEU A N 1
ATOM 701 C CA . LEU A 1 90 ? 7.610 -3.237 4.260 1.00 76.75 90 LEU A CA 1
ATOM 702 C C . LEU A 1 90 ? 8.175 -2.134 3.356 1.00 76.75 90 LEU A C 1
ATOM 704 O O . LEU A 1 90 ? 7.406 -1.393 2.747 1.00 76.75 90 LEU A O 1
ATOM 708 N N . ALA A 1 91 ? 9.503 -2.065 3.216 1.00 82.81 91 ALA A N 1
ATOM 709 C CA . ALA A 1 91 ? 10.160 -0.988 2.486 1.00 82.81 91 ALA A CA 1
ATOM 710 C C . ALA A 1 91 ? 9.728 -0.901 1.017 1.00 82.81 91 ALA A C 1
ATOM 712 O O . ALA A 1 91 ? 9.368 0.165 0.518 1.00 82.81 91 ALA A O 1
ATOM 713 N N . PHE A 1 92 ? 9.688 -2.043 0.335 1.00 85.62 92 PHE A N 1
ATOM 714 C CA . PHE A 1 92 ? 9.335 -2.127 -1.083 1.00 85.62 92 PHE A CA 1
ATOM 715 C C . PHE A 1 92 ? 7.833 -2.347 -1.342 1.00 85.62 92 PHE A C 1
ATOM 717 O O . PHE A 1 92 ? 7.436 -2.587 -2.482 1.00 85.62 92 PHE A O 1
ATOM 724 N N . GLY A 1 93 ? 6.979 -2.329 -0.309 1.00 72.25 93 GLY A N 1
ATOM 725 C CA . GLY A 1 93 ? 5.578 -2.766 -0.434 1.00 72.25 93 GLY A CA 1
ATOM 726 C C . GLY A 1 93 ? 5.470 -4.217 -0.931 1.00 72.25 93 GLY A C 1
ATOM 727 O O . GLY A 1 93 ? 4.536 -4.584 -1.646 1.00 72.25 93 GLY A O 1
ATOM 728 N N . GLY A 1 94 ? 6.499 -5.011 -0.637 1.00 60.72 94 GLY A N 1
ATOM 729 C CA . GLY A 1 94 ? 6.624 -6.415 -0.981 1.00 60.72 94 GLY A CA 1
ATOM 730 C C . GLY A 1 94 ? 5.972 -7.317 0.060 1.00 60.72 94 GLY A C 1
ATOM 731 O O . GLY A 1 94 ? 5.613 -6.918 1.165 1.00 60.72 94 GLY A O 1
ATOM 732 N N . ALA A 1 95 ? 5.828 -8.578 -0.314 1.00 53.69 95 ALA A N 1
ATOM 733 C CA . ALA A 1 95 ? 5.214 -9.598 0.511 1.00 53.69 95 ALA A CA 1
ATOM 734 C C . ALA A 1 95 ? 6.163 -10.171 1.568 1.00 53.69 95 ALA A C 1
ATOM 736 O O . ALA A 1 95 ? 7.362 -10.305 1.318 1.00 53.69 95 ALA A O 1
ATOM 737 N N . ALA A 1 96 ? 5.600 -10.619 2.695 1.00 51.97 96 ALA A N 1
ATOM 738 C CA . ALA A 1 96 ? 6.341 -11.234 3.800 1.00 51.97 96 ALA A CA 1
ATOM 739 C C . ALA A 1 96 ? 7.181 -12.467 3.389 1.00 51.97 96 ALA A C 1
ATOM 741 O O . ALA A 1 96 ? 8.192 -12.752 4.020 1.00 51.97 96 ALA A O 1
ATOM 742 N N . ASP A 1 97 ? 6.827 -13.161 2.298 1.00 53.22 97 ASP A N 1
ATOM 743 C CA . ASP A 1 97 ? 7.617 -14.270 1.732 1.00 53.22 97 ASP A CA 1
ATOM 744 C C . ASP A 1 97 ? 8.720 -13.826 0.741 1.00 53.22 97 ASP A C 1
ATOM 746 O O . ASP A 1 97 ? 9.274 -14.643 0.001 1.00 53.22 97 ASP A O 1
ATOM 750 N N . GLY A 1 98 ? 9.029 -12.529 0.660 1.00 55.12 98 GLY A N 1
ATOM 751 C CA . GLY A 1 98 ? 10.063 -11.991 -0.227 1.00 55.12 98 GLY A CA 1
ATOM 752 C C . GLY A 1 98 ? 9.674 -12.010 -1.710 1.00 55.12 98 GLY A C 1
ATOM 753 O O . GLY A 1 98 ? 10.465 -12.426 -2.562 1.00 55.12 98 GLY A O 1
ATOM 754 N N . SER A 1 99 ? 8.454 -11.587 -2.050 1.00 56.47 99 SER A N 1
ATOM 755 C CA . SER A 1 99 ? 7.976 -11.499 -3.441 1.00 56.47 99 SER A CA 1
ATOM 756 C C . SER A 1 99 ? 7.207 -10.206 -3.734 1.00 56.47 99 SER A C 1
ATOM 758 O O . SER A 1 99 ? 6.726 -9.541 -2.821 1.00 56.47 99 SER A O 1
ATOM 760 N N . GLY A 1 100 ? 7.110 -9.832 -5.014 1.00 68.62 100 GLY A N 1
ATOM 761 C CA . GLY A 1 100 ? 6.466 -8.584 -5.433 1.00 68.62 100 GLY A CA 1
ATOM 762 C C . GLY A 1 100 ? 7.141 -7.324 -4.877 1.00 68.62 100 GLY A C 1
ATOM 763 O O . GLY A 1 100 ? 8.350 -7.309 -4.628 1.00 68.62 100 GLY A O 1
ATOM 764 N N . GLY A 1 101 ? 6.332 -6.282 -4.690 1.00 76.50 101 GLY A N 1
ATOM 765 C CA . GLY A 1 101 ? 6.774 -4.933 -4.340 1.00 76.50 101 GLY A CA 1
ATOM 766 C C . GLY A 1 101 ? 7.119 -4.068 -5.557 1.00 76.50 101 GLY A C 1
ATOM 767 O O . GLY A 1 101 ? 7.281 -4.566 -6.675 1.00 76.50 101 GLY A O 1
ATOM 768 N N . LYS A 1 102 ? 7.224 -2.760 -5.318 1.00 85.81 102 LYS A N 1
ATOM 769 C CA . LYS A 1 102 ? 7.825 -1.783 -6.232 1.00 85.81 102 LYS A CA 1
ATOM 770 C C . LYS A 1 102 ? 9.215 -1.426 -5.719 1.00 85.81 102 LYS A C 1
ATOM 772 O O . LYS A 1 102 ? 9.396 -1.245 -4.516 1.00 85.81 102 LYS A O 1
ATOM 777 N N . ALA A 1 103 ? 10.177 -1.323 -6.625 1.00 91.75 103 ALA A N 1
ATOM 778 C CA . ALA A 1 103 ? 11.521 -0.884 -6.288 1.00 91.75 103 ALA A CA 1
ATOM 779 C C . ALA A 1 103 ? 12.112 0.023 -7.373 1.00 91.75 103 ALA A C 1
ATOM 781 O O . ALA A 1 103 ? 11.864 -0.162 -8.567 1.00 91.75 103 ALA A O 1
ATOM 782 N N . SER A 1 104 ? 12.875 1.011 -6.926 1.00 94.62 104 SER A N 1
ATOM 783 C CA . SER A 1 104 ? 13.558 2.015 -7.740 1.00 94.62 104 SER A CA 1
ATOM 784 C C . SER A 1 104 ? 14.927 1.507 -8.201 1.00 94.62 104 SER A C 1
ATOM 786 O O . SER A 1 104 ? 15.476 0.561 -7.630 1.00 94.62 104 SER A O 1
ATOM 788 N N . ILE A 1 105 ? 15.510 2.157 -9.201 1.00 96.56 105 ILE A N 1
ATOM 789 C CA . ILE A 1 105 ? 16.927 1.994 -9.543 1.00 96.56 105 ILE A CA 1
ATOM 790 C C . ILE A 1 105 ? 17.818 2.572 -8.436 1.00 96.56 105 ILE A C 1
ATOM 792 O O . ILE A 1 105 ? 18.806 1.947 -8.056 1.00 96.56 105 ILE A O 1
ATOM 796 N N . THR A 1 106 ? 17.431 3.700 -7.841 1.00 96.75 106 THR A N 1
ATOM 797 C CA . THR A 1 106 ? 18.108 4.310 -6.690 1.00 96.75 106 THR A CA 1
ATOM 798 C C . THR A 1 106 ? 18.229 3.317 -5.531 1.00 96.75 106 THR A C 1
ATOM 800 O O . THR A 1 106 ? 19.317 3.150 -4.988 1.00 96.75 106 THR A O 1
ATOM 803 N N . SER A 1 107 ? 17.186 2.530 -5.239 1.00 97.06 107 SER A N 1
ATOM 804 C CA . SER A 1 107 ? 17.252 1.483 -4.209 1.00 97.06 107 SER A CA 1
ATOM 805 C C . SER A 1 107 ? 18.158 0.302 -4.566 1.00 97.06 107 SER A C 1
ATOM 807 O O . SER A 1 107 ? 18.626 -0.383 -3.660 1.00 97.06 107 SER A O 1
ATOM 809 N N . ALA A 1 108 ? 18.457 0.063 -5.851 1.00 97.19 108 ALA A N 1
ATOM 810 C CA . ALA A 1 108 ? 19.451 -0.934 -6.255 1.00 97.19 108 ALA A CA 1
ATOM 811 C C . ALA A 1 108 ? 20.861 -0.477 -5.859 1.00 97.19 108 ALA A C 1
ATOM 813 O O . ALA A 1 108 ? 21.589 -1.231 -5.214 1.00 97.19 108 ALA A O 1
ATOM 814 N N . PHE A 1 109 ? 21.203 0.784 -6.143 1.00 98.25 109 PHE A N 1
ATOM 815 C CA . PHE A 1 109 ? 22.433 1.406 -5.645 1.00 98.25 109 PHE A CA 1
ATOM 816 C C . PHE A 1 109 ? 22.432 1.535 -4.112 1.00 98.25 109 PHE A C 1
ATOM 818 O O . PHE A 1 109 ? 23.471 1.346 -3.486 1.00 98.25 109 PHE A O 1
ATOM 825 N N . TYR A 1 110 ? 21.278 1.752 -3.470 1.00 98.12 110 TYR A N 1
ATOM 826 C CA . TYR A 1 110 ? 21.197 1.791 -2.006 1.00 98.12 110 TYR A CA 1
ATOM 827 C C . TYR A 1 110 ? 21.511 0.438 -1.344 1.00 98.12 110 TYR A C 1
ATOM 829 O O . TYR A 1 110 ? 22.022 0.413 -0.227 1.00 98.12 110 TYR A O 1
ATOM 837 N N . LEU A 1 111 ? 21.305 -0.701 -2.023 1.00 97.69 111 LEU A N 1
ATOM 838 C CA . LEU A 1 111 ? 21.786 -1.991 -1.504 1.00 97.69 111 LEU A CA 1
ATOM 839 C C . LEU A 1 111 ? 23.319 -2.040 -1.389 1.00 97.69 111 LEU A C 1
ATOM 841 O O . LEU A 1 111 ? 23.824 -2.744 -0.520 1.00 97.69 111 LEU A O 1
ATOM 845 N N . LEU A 1 112 ? 24.052 -1.277 -2.206 1.00 97.94 112 LEU A N 1
ATOM 846 C CA . LEU A 1 112 ? 25.510 -1.152 -2.103 1.00 97.94 112 LEU A CA 1
ATOM 847 C C . LEU A 1 112 ? 25.926 -0.272 -0.920 1.00 97.94 112 LEU A C 1
ATOM 849 O O . LEU A 1 112 ? 26.923 -0.568 -0.272 1.00 97.94 112 LEU A O 1
ATOM 853 N N . VAL A 1 113 ? 25.135 0.748 -0.578 1.00 97.50 113 VAL A N 1
ATOM 854 C CA . VAL A 1 113 ? 25.329 1.531 0.658 1.00 97.50 113 VAL A CA 1
ATOM 855 C C . VAL A 1 113 ? 25.030 0.677 1.895 1.00 97.50 113 VAL A C 1
ATOM 857 O O . VAL A 1 113 ? 25.747 0.731 2.889 1.00 97.50 113 VAL A O 1
ATOM 860 N N . LYS A 1 114 ? 23.981 -0.151 1.826 1.00 95.19 114 LYS A N 1
ATOM 861 C CA . LYS A 1 114 ? 23.497 -0.982 2.938 1.00 95.19 114 LYS A CA 1
ATOM 862 C C . LYS A 1 114 ? 24.339 -2.240 3.201 1.00 95.19 114 LYS A C 1
ATOM 864 O O . LYS A 1 114 ? 24.396 -2.686 4.342 1.00 95.19 114 LYS A O 1
ATOM 869 N N . TYR A 1 115 ? 24.937 -2.828 2.160 1.00 94.38 115 TYR A N 1
ATOM 870 C CA . TYR A 1 115 ? 25.603 -4.141 2.225 1.00 94.38 115 TYR A CA 1
ATOM 871 C C . TYR A 1 115 ? 26.968 -4.222 1.514 1.00 94.38 115 TYR A C 1
ATOM 873 O O . TYR A 1 115 ? 27.618 -5.255 1.605 1.00 94.38 115 TYR A O 1
ATOM 881 N N . GLY A 1 116 ? 27.389 -3.193 0.774 1.00 88.06 116 GLY A N 1
ATOM 882 C CA . GLY A 1 116 ? 28.613 -3.201 -0.045 1.00 88.06 116 GLY A CA 1
ATOM 883 C C . GLY A 1 116 ? 29.602 -2.076 0.283 1.00 88.06 116 GLY A C 1
ATOM 884 O O . GLY A 1 116 ? 30.431 -1.752 -0.561 1.00 88.06 116 GLY A O 1
ATOM 885 N N . GLU A 1 117 ? 29.473 -1.454 1.462 1.00 88.69 117 GLU A N 1
ATOM 886 C CA . GLU A 1 117 ? 30.319 -0.364 1.997 1.00 88.69 117 GLU A CA 1
ATOM 887 C C . GLU A 1 117 ? 30.445 0.906 1.114 1.00 88.69 117 GLU A C 1
ATOM 889 O O . GLU A 1 117 ? 31.273 1.788 1.366 1.00 88.69 117 GLU A O 1
ATOM 894 N N . LEU A 1 118 ? 29.582 1.055 0.103 1.00 96.12 118 LEU A N 1
ATOM 895 C CA . LEU A 1 118 ? 29.571 2.210 -0.798 1.00 96.12 118 LEU A CA 1
ATOM 896 C C . LEU A 1 118 ? 29.097 3.475 -0.063 1.00 96.12 118 LEU A C 1
ATOM 898 O O . LEU A 1 118 ? 28.079 3.451 0.628 1.00 96.12 118 LEU A O 1
ATOM 902 N N . HIS A 1 119 ? 29.778 4.611 -0.228 1.00 96.69 119 HIS A N 1
ATOM 903 C CA . HIS A 1 119 ? 29.345 5.850 0.420 1.00 96.69 119 HIS A CA 1
ATOM 904 C C . HIS A 1 119 ? 28.337 6.598 -0.475 1.00 96.69 119 HIS A C 1
ATOM 906 O O . HIS A 1 119 ? 28.496 6.612 -1.696 1.00 96.69 119 HIS A O 1
ATOM 912 N N . PRO A 1 120 ? 27.333 7.313 0.075 1.00 97.25 120 PRO A N 1
ATOM 913 C CA . PRO A 1 120 ? 26.341 8.025 -0.741 1.00 97.25 120 PRO A CA 1
ATOM 914 C C . PRO A 1 120 ? 26.914 9.052 -1.733 1.00 97.25 120 PRO A C 1
ATOM 916 O O . PRO A 1 120 ? 26.314 9.294 -2.778 1.00 97.25 120 PRO A O 1
ATOM 919 N N . LYS A 1 121 ? 28.087 9.629 -1.442 1.00 96.50 121 LYS A N 1
ATOM 920 C CA . LYS A 1 121 ? 28.838 10.512 -2.354 1.00 96.50 121 LYS A CA 1
ATOM 921 C C . LYS A 1 121 ? 29.252 9.809 -3.661 1.00 96.50 121 LYS A C 1
ATOM 923 O O . LYS A 1 121 ? 29.292 10.447 -4.710 1.00 96.50 121 LYS A O 1
ATOM 928 N N . ASP A 1 122 ? 29.528 8.504 -3.598 1.00 97.25 122 ASP A N 1
ATOM 929 C CA . ASP A 1 122 ? 30.040 7.699 -4.711 1.00 97.25 122 ASP A CA 1
ATOM 930 C C . ASP A 1 122 ? 28.918 7.419 -5.725 1.00 97.25 122 ASP A C 1
ATOM 932 O O . ASP A 1 122 ? 29.170 7.206 -6.904 1.00 97.25 122 ASP A O 1
ATOM 936 N N . CYS A 1 123 ? 27.653 7.527 -5.304 1.00 97.44 123 CYS A N 1
ATOM 937 C CA . CYS A 1 123 ? 26.475 7.446 -6.171 1.00 97.44 123 CYS A CA 1
ATOM 938 C C . CYS A 1 123 ? 26.233 8.708 -7.022 1.00 97.44 123 CYS A C 1
ATOM 940 O O . CYS A 1 123 ? 25.281 8.731 -7.805 1.00 97.44 123 CYS A O 1
ATOM 942 N N . ILE A 1 124 ? 27.065 9.750 -6.893 1.00 97.12 124 ILE A N 1
ATOM 943 C CA . ILE A 1 124 ? 26.909 11.038 -7.586 1.00 97.12 124 ILE A CA 1
ATOM 944 C C . ILE A 1 124 ? 27.984 11.217 -8.662 1.00 97.12 124 ILE A C 1
ATOM 946 O O . ILE A 1 124 ? 29.175 11.054 -8.402 1.00 97.12 124 ILE A O 1
ATOM 950 N N . CYS A 1 125 ? 27.575 11.626 -9.862 1.00 95.44 125 CYS A N 1
ATOM 951 C CA . CYS A 1 125 ? 28.469 12.047 -10.940 1.00 95.44 125 CYS A CA 1
ATOM 952 C C . CYS A 1 125 ? 28.661 13.574 -10.859 1.00 95.44 125 CYS A C 1
ATOM 954 O O . CYS A 1 125 ? 27.675 14.305 -10.968 1.00 95.44 125 CYS A O 1
ATOM 956 N N . PRO A 1 126 ? 29.893 14.116 -10.740 1.00 91.88 126 PRO A N 1
ATOM 957 C CA . PRO A 1 126 ? 30.117 15.566 -10.626 1.00 91.88 126 PRO A CA 1
ATOM 958 C C . PRO A 1 126 ? 29.741 16.409 -11.859 1.00 91.88 126 PRO A C 1
ATOM 960 O O . PRO A 1 126 ? 29.961 17.621 -11.859 1.00 91.88 126 PRO A O 1
ATOM 963 N N . GLY A 1 127 ? 29.255 15.790 -12.938 1.00 89.81 127 GLY A N 1
ATOM 964 C CA . GLY A 1 127 ? 28.669 16.479 -14.090 1.00 89.81 127 GLY A CA 1
ATOM 965 C C . GLY A 1 127 ? 27.133 16.426 -14.147 1.00 89.81 127 GLY A C 1
ATOM 966 O O . GLY A 1 127 ? 26.522 17.167 -14.917 1.00 89.81 127 GLY A O 1
ATOM 967 N N . ASP A 1 128 ? 26.493 15.591 -13.327 1.00 91.38 128 ASP A N 1
ATOM 968 C CA . ASP A 1 128 ? 25.045 15.378 -13.314 1.00 91.38 128 ASP A CA 1
ATOM 969 C C . ASP A 1 128 ? 24.321 16.503 -12.551 1.00 91.38 128 ASP A C 1
ATOM 971 O O . ASP A 1 128 ? 24.053 16.427 -11.351 1.00 91.38 128 ASP A O 1
ATOM 975 N N . VAL A 1 129 ? 24.060 17.602 -13.262 1.00 86.38 129 VAL A N 1
ATOM 976 C CA . VAL A 1 129 ? 23.513 18.846 -12.700 1.00 86.38 129 VAL A CA 1
ATOM 977 C C . VAL A 1 129 ? 22.189 18.609 -11.962 1.00 86.38 129 VAL A C 1
ATOM 979 O O . VAL A 1 129 ? 21.233 18.086 -12.526 1.00 86.38 129 VAL A O 1
ATOM 982 N N . GLY A 1 130 ? 22.114 19.073 -10.712 1.00 84.94 130 GLY A N 1
ATOM 983 C CA . GLY A 1 130 ? 20.912 18.992 -9.873 1.00 84.94 130 GLY A CA 1
ATOM 984 C C . GLY A 1 130 ? 20.849 17.769 -8.952 1.00 84.94 130 GLY A C 1
ATOM 985 O O . GLY A 1 130 ? 19.931 17.697 -8.131 1.00 84.94 130 GLY A O 1
ATOM 986 N N . SER A 1 131 ? 21.817 16.854 -9.060 1.00 90.31 131 SER A N 1
ATOM 987 C CA . SER A 1 131 ? 22.024 15.743 -8.125 1.00 90.31 131 SER A CA 1
ATOM 988 C C . SER A 1 131 ? 22.957 16.132 -6.974 1.00 90.31 131 SER A C 1
ATOM 990 O O . SER A 1 131 ? 23.786 17.035 -7.111 1.00 90.31 131 SER A O 1
ATOM 992 N N . MET A 1 132 ? 22.817 15.471 -5.824 1.00 93.19 132 MET A N 1
ATOM 993 C CA . MET A 1 132 ? 23.568 15.778 -4.600 1.00 93.19 132 MET A CA 1
ATOM 994 C C . MET A 1 132 ? 23.713 14.564 -3.676 1.00 93.19 132 MET A C 1
ATOM 996 O O . MET A 1 132 ? 22.849 13.695 -3.635 1.00 93.19 132 MET A O 1
ATOM 1000 N N . GLU A 1 133 ? 24.797 14.531 -2.902 1.00 95.56 133 GLU A N 1
ATOM 1001 C CA . GLU A 1 133 ? 25.064 13.515 -1.874 1.00 95.56 133 GLU A CA 1
ATOM 1002 C C . GLU A 1 133 ? 23.886 13.388 -0.888 1.00 95.56 133 GLU A C 1
ATOM 1004 O O . GLU A 1 133 ? 23.409 14.392 -0.362 1.00 95.56 133 GLU A O 1
ATOM 1009 N N . PHE A 1 134 ? 23.419 12.163 -0.627 1.00 95.31 134 PHE A N 1
ATOM 1010 C CA . PHE A 1 134 ? 22.407 11.911 0.403 1.00 95.31 134 PHE A CA 1
ATOM 1011 C C . PHE A 1 134 ? 23.016 11.963 1.802 1.00 95.31 134 PHE A C 1
ATOM 1013 O O . PHE A 1 134 ? 24.026 11.307 2.067 1.00 95.31 134 PHE A O 1
ATOM 1020 N N . LYS A 1 135 ? 22.367 12.699 2.706 1.00 93.06 135 LYS A N 1
ATOM 1021 C CA . LYS A 1 135 ? 22.790 12.859 4.098 1.00 93.06 135 LYS A CA 1
ATOM 1022 C C . LYS A 1 135 ? 21.603 12.698 5.025 1.00 93.06 135 LYS A C 1
ATOM 1024 O O . LYS A 1 135 ? 20.617 13.419 4.917 1.00 93.06 135 LYS A O 1
ATOM 1029 N N . LEU A 1 136 ? 21.729 11.774 5.972 1.00 88.25 136 LEU A N 1
ATOM 1030 C CA . LEU A 1 136 ? 20.703 11.541 6.985 1.00 88.25 136 LEU A CA 1
ATOM 1031 C C . LEU A 1 136 ? 20.521 12.760 7.911 1.00 88.25 136 LEU A C 1
ATOM 1033 O O . LEU A 1 136 ? 19.406 13.031 8.339 1.00 88.25 136 LEU A O 1
ATOM 1037 N N . SER A 1 137 ? 21.588 13.539 8.141 1.00 87.38 137 SER A N 1
ATOM 1038 C CA . SER A 1 137 ? 21.573 14.801 8.904 1.00 87.38 137 SER A CA 1
ATOM 1039 C C . SER A 1 137 ? 20.622 15.864 8.358 1.00 87.38 137 SER A C 1
ATOM 1041 O O . SER A 1 137 ? 20.243 16.780 9.085 1.00 87.38 137 SER A O 1
ATOM 1043 N N . ASP A 1 138 ? 20.260 15.762 7.082 1.00 85.94 138 ASP A N 1
ATOM 1044 C CA . ASP A 1 138 ? 19.504 16.785 6.366 1.00 85.94 138 ASP A CA 1
ATOM 1045 C C . ASP A 1 138 ? 17.987 16.483 6.421 1.00 85.94 138 ASP A C 1
ATOM 1047 O O . ASP A 1 138 ? 17.173 17.239 5.887 1.00 85.94 138 ASP A O 1
ATOM 1051 N N . LEU A 1 139 ? 17.595 15.387 7.094 1.00 80.94 139 LEU A N 1
ATOM 1052 C CA . LEU A 1 139 ? 16.215 14.939 7.282 1.00 80.94 139 LEU A CA 1
ATOM 1053 C C . LEU A 1 139 ? 15.768 15.072 8.755 1.00 80.94 139 LEU A C 1
ATOM 1055 O O . LEU A 1 139 ? 16.413 14.522 9.646 1.00 80.94 139 LEU A O 1
ATOM 1059 N N . PRO A 1 140 ? 14.636 15.741 9.046 1.00 78.38 140 PRO A N 1
ATOM 1060 C CA . PRO A 1 140 ? 14.122 15.861 10.408 1.00 78.38 140 PRO A CA 1
ATOM 1061 C C . PRO A 1 140 ? 13.332 14.618 10.852 1.00 78.38 140 PRO A C 1
ATOM 1063 O O . PRO A 1 140 ? 12.636 13.997 10.050 1.00 78.38 140 PRO A O 1
ATOM 1066 N N . GLY A 1 141 ? 13.340 14.338 12.161 1.00 75.25 141 GLY A N 1
ATOM 1067 C CA . GLY A 1 141 ? 12.374 13.431 12.802 1.00 75.25 141 GLY A CA 1
ATOM 1068 C C . GLY A 1 141 ? 12.772 11.954 12.903 1.00 75.25 141 GLY A C 1
ATOM 1069 O O . GLY A 1 141 ? 11.888 11.118 13.077 1.00 75.25 141 GLY A O 1
ATOM 1070 N N . PHE A 1 142 ? 14.063 11.629 12.810 1.00 73.50 142 PHE A N 1
ATOM 1071 C CA . PHE A 1 142 ? 14.580 10.264 12.977 1.00 73.50 142 PHE A CA 1
ATOM 1072 C C . PHE A 1 142 ? 15.151 10.034 14.390 1.00 73.50 142 PHE A C 1
ATOM 1074 O O . PHE A 1 142 ? 15.635 10.991 14.999 1.00 73.50 142 PHE A O 1
ATOM 1081 N N . PRO A 1 143 ? 15.102 8.795 14.922 1.00 75.88 143 PRO A N 1
ATOM 1082 C CA . PRO A 1 143 ? 15.822 8.412 16.139 1.00 75.88 143 PRO A CA 1
ATOM 1083 C C . PRO A 1 143 ? 17.338 8.633 16.019 1.00 75.88 143 PRO A C 1
ATOM 1085 O O . PRO A 1 143 ? 17.894 8.498 14.929 1.00 75.88 143 PRO A O 1
ATOM 1088 N N . GLU A 1 144 ? 18.014 8.931 17.135 1.00 75.62 144 GLU A N 1
ATOM 1089 C CA . GLU A 1 144 ? 19.473 9.168 17.164 1.00 75.62 144 GLU A CA 1
ATOM 1090 C C . GLU A 1 144 ? 20.305 7.928 16.785 1.00 75.62 144 GLU A C 1
ATOM 1092 O O . GLU A 1 144 ? 21.468 8.057 16.406 1.00 75.62 144 GLU A O 1
ATOM 1097 N N . ASP A 1 145 ? 19.720 6.731 16.879 1.00 84.12 145 ASP A N 1
ATOM 1098 C CA . ASP A 1 145 ? 20.339 5.443 16.569 1.00 84.12 145 ASP A CA 1
ATOM 1099 C C . ASP A 1 145 ? 20.092 4.945 15.133 1.00 84.12 145 ASP A C 1
ATOM 1101 O O . ASP A 1 145 ? 20.712 3.959 14.737 1.00 84.12 145 ASP A O 1
ATOM 1105 N N . PHE A 1 146 ? 19.254 5.622 14.333 1.00 87.56 146 PHE A N 1
ATOM 1106 C CA . PHE A 1 146 ? 18.979 5.240 12.940 1.00 87.56 146 PHE A CA 1
ATOM 1107 C C . PHE A 1 146 ? 20.186 5.524 12.029 1.00 87.56 146 PHE A C 1
ATOM 1109 O O . PHE A 1 146 ? 20.730 6.630 12.020 1.00 87.56 146 PHE A O 1
ATOM 1116 N N . GLN A 1 147 ? 20.590 4.549 11.213 1.00 91.50 147 GLN A N 1
ATOM 1117 C CA . GLN A 1 147 ? 21.788 4.621 10.370 1.00 91.50 147 GLN A CA 1
ATOM 1118 C C . GLN A 1 147 ? 21.476 4.464 8.874 1.00 91.50 147 GLN A C 1
ATOM 1120 O O . GLN A 1 147 ? 20.413 4.003 8.457 1.00 91.50 147 GLN A O 1
ATOM 1125 N N . LEU A 1 148 ? 22.452 4.799 8.018 1.00 92.19 148 LEU A N 1
ATOM 1126 C CA . LEU A 1 148 ? 22.359 4.548 6.569 1.00 92.19 148 LEU A CA 1
ATOM 1127 C C . LEU A 1 148 ? 22.127 3.059 6.251 1.00 92.19 148 LEU A C 1
ATOM 1129 O O . LEU A 1 148 ? 21.474 2.741 5.258 1.00 92.19 148 LEU A O 1
ATOM 1133 N N . THR A 1 149 ? 22.620 2.173 7.117 1.00 92.81 149 THR A N 1
ATOM 1134 C CA . THR A 1 149 ? 22.454 0.715 7.096 1.00 92.81 149 THR A CA 1
ATOM 1135 C C . THR A 1 149 ? 21.046 0.236 7.461 1.00 92.81 149 THR A C 1
ATOM 1137 O O . THR A 1 149 ? 20.738 -0.920 7.176 1.00 92.81 149 THR A O 1
ATOM 1140 N N . ASP A 1 150 ? 20.150 1.083 7.982 1.00 91.94 150 ASP A N 1
ATOM 1141 C CA . ASP A 1 150 ? 18.748 0.731 8.279 1.00 91.94 150 ASP A CA 1
ATOM 1142 C C . ASP A 1 150 ? 17.801 1.018 7.106 1.00 91.94 150 ASP A C 1
ATOM 1144 O O . ASP A 1 150 ? 16.913 0.215 6.803 1.00 91.94 150 ASP A O 1
ATOM 1148 N N . ALA A 1 151 ? 18.065 2.094 6.364 1.00 93.75 151 ALA A N 1
ATOM 1149 C CA . ALA A 1 151 ? 17.307 2.528 5.189 1.00 93.75 151 ALA A CA 1
ATOM 1150 C C . ALA A 1 151 ? 17.414 1.588 3.963 1.00 93.75 151 ALA A C 1
ATOM 1152 O O . ALA A 1 151 ? 18.248 0.681 3.906 1.00 93.75 151 ALA A O 1
ATOM 1153 N N . TRP A 1 152 ? 16.552 1.802 2.964 1.00 95.19 152 TRP A N 1
ATOM 1154 C CA . TRP A 1 152 ? 16.408 0.972 1.753 1.00 95.19 152 TRP A CA 1
ATOM 1155 C C . TRP A 1 152 ? 16.407 1.760 0.432 1.00 95.19 152 TRP A C 1
ATOM 1157 O O . TRP A 1 152 ? 16.394 1.148 -0.634 1.00 95.19 152 TRP A O 1
ATOM 1167 N N . ASP A 1 153 ? 16.393 3.091 0.493 1.00 96.19 153 ASP A N 1
ATOM 1168 C CA . ASP A 1 153 ? 16.542 4.012 -0.640 1.00 96.19 153 ASP A CA 1
ATOM 1169 C C . ASP A 1 153 ? 17.053 5.368 -0.113 1.00 96.19 153 ASP A C 1
ATOM 1171 O O . ASP A 1 153 ? 17.002 5.612 1.096 1.00 96.19 153 ASP A O 1
ATOM 1175 N N . PHE A 1 154 ? 17.516 6.258 -0.995 1.00 94.31 154 PHE A N 1
ATOM 1176 C CA . PHE A 1 154 ? 18.097 7.562 -0.633 1.00 94.31 154 PHE A CA 1
ATOM 1177 C C . PHE A 1 154 ? 17.040 8.608 -0.216 1.00 94.31 154 PHE A C 1
ATOM 1179 O O . PHE A 1 154 ? 16.915 9.675 -0.820 1.00 94.31 154 PHE A O 1
ATOM 1186 N N . GLY A 1 155 ? 16.252 8.318 0.816 1.00 89.81 155 GLY A N 1
ATOM 1187 C CA . GLY A 1 155 ? 15.294 9.275 1.362 1.00 89.81 155 GLY A CA 1
ATOM 1188 C C . GLY A 1 155 ? 14.041 9.506 0.498 1.00 89.81 155 GLY A C 1
ATOM 1189 O O . GLY A 1 155 ? 13.708 8.709 -0.385 1.00 89.81 155 GLY A O 1
ATOM 1190 N N . PRO A 1 156 ? 13.305 10.607 0.747 1.00 83.44 156 PRO A N 1
ATOM 1191 C CA . PRO A 1 156 ? 12.043 10.900 0.064 1.00 83.44 156 PRO A CA 1
ATOM 1192 C C . PRO A 1 156 ? 12.183 11.412 -1.385 1.00 83.44 156 PRO A C 1
ATOM 1194 O O . PRO A 1 156 ? 11.217 11.275 -2.140 1.00 83.44 156 PRO A O 1
ATOM 1197 N N . ASP A 1 157 ? 13.342 11.965 -1.776 1.00 86.69 157 ASP A N 1
ATOM 1198 C CA . ASP A 1 157 ? 13.663 12.471 -3.133 1.00 86.69 157 ASP A CA 1
ATOM 1199 C C . ASP A 1 157 ? 14.877 11.727 -3.740 1.00 86.69 157 ASP A C 1
ATOM 1201 O O . ASP A 1 157 ? 15.798 12.306 -4.324 1.00 86.69 157 ASP A O 1
ATOM 1205 N N . ALA A 1 158 ? 14.889 10.399 -3.575 1.00 92.25 158 ALA A N 1
ATOM 1206 C CA . ALA A 1 158 ? 15.980 9.518 -3.993 1.00 92.25 158 ALA A CA 1
ATOM 1207 C C . ALA A 1 158 ? 16.505 9.704 -5.442 1.00 92.25 158 ALA A C 1
ATOM 1209 O O . ALA A 1 158 ? 17.717 9.574 -5.632 1.00 92.25 158 ALA A O 1
ATOM 1210 N N . PRO A 1 159 ? 15.695 10.070 -6.464 1.00 91.12 159 PRO A N 1
ATOM 1211 C CA . PRO A 1 159 ? 16.193 10.337 -7.822 1.00 91.12 159 PRO A CA 1
ATOM 1212 C C . PRO A 1 159 ? 17.241 11.460 -7.952 1.00 91.12 159 PRO A C 1
ATOM 1214 O O . PRO A 1 159 ? 17.949 11.502 -8.963 1.00 91.12 159 PRO A O 1
ATOM 1217 N N . ARG A 1 160 ? 17.368 12.355 -6.957 1.00 90.94 160 ARG A N 1
ATOM 1218 C CA . ARG A 1 160 ? 18.454 13.359 -6.869 1.00 90.94 160 ARG A CA 1
ATOM 1219 C C . ARG A 1 160 ? 19.742 12.834 -6.244 1.00 90.94 160 ARG A C 1
ATOM 1221 O O . ARG A 1 160 ? 20.780 13.482 -6.347 1.00 90.94 160 ARG A O 1
ATOM 1228 N N . HIS A 1 161 ? 19.671 11.695 -5.575 1.00 95.06 161 HIS A N 1
ATOM 1229 C CA . HIS A 1 161 ? 20.746 11.150 -4.754 1.00 95.06 161 HIS A CA 1
ATOM 1230 C C . HIS A 1 161 ? 21.473 9.966 -5.407 1.00 95.06 161 HIS A C 1
ATOM 1232 O O . HIS A 1 161 ? 22.395 9.397 -4.829 1.00 95.06 161 HIS A O 1
ATOM 1238 N N . CYS A 1 162 ? 21.100 9.629 -6.643 1.00 96.00 162 CYS A N 1
ATOM 1239 C CA . CYS A 1 162 ? 21.878 8.767 -7.517 1.00 96.00 162 CYS A CA 1
ATOM 1240 C C . CYS A 1 162 ? 21.912 9.355 -8.933 1.00 96.00 162 CYS A C 1
ATOM 1242 O O . CYS A 1 162 ? 20.870 9.712 -9.489 1.00 96.00 162 CYS A O 1
ATOM 1244 N N . SER A 1 163 ? 23.109 9.454 -9.510 1.00 95.88 163 SER A N 1
ATOM 1245 C CA . SER A 1 163 ? 23.352 9.973 -10.862 1.00 95.88 163 SER A CA 1
ATOM 1246 C C . SER A 1 163 ? 23.348 8.918 -11.961 1.00 95.88 163 SER A C 1
ATOM 1248 O O . SER A 1 163 ? 23.401 9.270 -13.138 1.00 95.88 163 SER A O 1
ATOM 1250 N N . TYR A 1 164 ? 23.317 7.640 -11.598 1.00 97.88 164 TYR A N 1
ATOM 1251 C CA . TYR A 1 164 ? 23.607 6.553 -12.522 1.00 97.88 164 TYR A CA 1
ATOM 1252 C C . TYR A 1 164 ? 22.344 5.834 -12.992 1.00 97.88 164 TYR A C 1
ATOM 1254 O O . TYR A 1 164 ? 21.362 5.685 -12.263 1.00 97.88 164 TYR A O 1
ATOM 1262 N N . ALA A 1 165 ? 22.380 5.388 -14.243 1.00 97.62 165 ALA A N 1
ATOM 1263 C CA . ALA A 1 165 ? 21.441 4.423 -14.782 1.00 97.62 165 ALA A CA 1
ATOM 1264 C C . ALA A 1 165 ? 21.961 2.998 -14.535 1.00 97.62 165 ALA A C 1
ATOM 1266 O O . ALA A 1 165 ? 23.170 2.767 -14.464 1.00 97.62 165 ALA A O 1
ATOM 1267 N N . TYR A 1 166 ? 21.045 2.042 -14.420 1.00 97.94 166 TYR A N 1
ATOM 1268 C CA . TYR A 1 166 ? 21.339 0.645 -14.106 1.00 97.94 166 TYR A CA 1
ATOM 1269 C C . TYR A 1 166 ? 20.552 -0.275 -15.035 1.00 97.94 166 TYR A C 1
ATOM 1271 O O . TYR A 1 166 ? 19.382 -0.008 -15.329 1.00 97.94 166 TYR A O 1
ATOM 1279 N N . GLN A 1 167 ? 21.195 -1.344 -15.500 1.00 97.38 167 GLN A N 1
ATOM 1280 C CA . GLN A 1 167 ? 20.565 -2.393 -16.296 1.00 97.38 167 GLN A CA 1
ATOM 1281 C C . GLN A 1 167 ? 19.409 -2.996 -15.499 1.00 97.38 167 GLN A C 1
ATOM 1283 O O . GLN A 1 167 ? 19.582 -3.371 -14.340 1.00 97.38 167 GLN A O 1
ATOM 1288 N N . VAL A 1 168 ? 18.230 -3.089 -16.119 1.00 95.00 168 VAL A N 1
ATOM 1289 C CA . VAL A 1 168 ? 16.968 -3.487 -15.466 1.00 95.00 168 VAL A CA 1
ATOM 1290 C C . VAL A 1 168 ? 17.149 -4.747 -14.592 1.00 95.00 168 VAL A C 1
ATOM 1292 O O . VAL A 1 168 ? 17.270 -5.853 -15.123 1.00 95.00 168 VAL A O 1
ATOM 1295 N N . PRO A 1 169 ? 17.114 -4.632 -13.245 1.00 93.25 169 PRO A N 1
ATOM 1296 C CA . PRO A 1 169 ? 17.394 -5.760 -12.346 1.00 93.25 169 PRO A CA 1
ATOM 1297 C C . PRO A 1 169 ? 16.180 -6.678 -12.137 1.00 93.25 169 PRO A C 1
ATOM 1299 O O . PRO A 1 169 ? 16.220 -7.644 -11.371 1.00 93.25 169 PRO A O 1
ATOM 1302 N N . PHE A 1 170 ? 15.068 -6.362 -12.795 1.00 87.75 170 PHE A N 1
ATOM 1303 C CA . PHE A 1 170 ? 13.785 -7.030 -12.656 1.00 87.75 170 PHE A CA 1
ATOM 1304 C C . PHE A 1 170 ? 13.597 -8.094 -13.750 1.00 87.75 170 PHE A C 1
ATOM 1306 O O . PHE A 1 170 ? 14.207 -8.046 -14.815 1.00 87.75 170 PHE A O 1
ATOM 1313 N N . GLY A 1 171 ? 12.672 -9.034 -13.537 1.00 81.12 171 GLY A N 1
ATOM 1314 C CA . GLY A 1 171 ? 12.236 -9.952 -14.597 1.00 81.12 171 GLY A CA 1
ATOM 1315 C C . GLY A 1 171 ? 13.274 -11.010 -14.992 1.00 81.12 171 GLY A C 1
ATOM 1316 O O . GLY A 1 171 ? 14.042 -11.483 -14.151 1.00 81.12 171 GLY A O 1
ATOM 1317 N N . ALA A 1 172 ? 13.224 -11.443 -16.257 1.00 75.62 172 ALA A N 1
ATOM 1318 C CA . ALA A 1 172 ? 13.932 -12.628 -16.755 1.00 75.62 172 ALA A CA 1
ATOM 1319 C C . ALA A 1 172 ? 15.322 -12.346 -17.357 1.00 75.62 172 ALA A C 1
ATOM 1321 O O . ALA A 1 172 ? 16.185 -13.212 -17.273 1.00 75.62 172 ALA A O 1
ATOM 1322 N N . ALA A 1 173 ? 15.541 -11.156 -17.926 1.00 82.31 173 ALA A N 1
ATOM 1323 C CA . ALA A 1 173 ? 16.793 -10.758 -18.585 1.00 82.31 173 ALA A CA 1
ATOM 1324 C C . ALA A 1 173 ? 17.756 -9.960 -17.674 1.00 82.31 173 ALA A C 1
ATOM 1326 O O . ALA A 1 173 ? 18.733 -9.391 -18.155 1.00 82.31 173 ALA A O 1
ATOM 1327 N N . ARG A 1 174 ? 17.484 -9.912 -16.361 1.00 87.88 174 ARG A N 1
ATOM 1328 C CA . ARG A 1 174 ? 18.382 -9.309 -15.363 1.00 87.88 174 ARG A CA 1
ATOM 1329 C C . ARG A 1 174 ? 19.744 -10.015 -15.353 1.00 87.88 174 ARG A C 1
ATOM 1331 O O . ARG A 1 174 ? 19.805 -11.234 -15.521 1.00 87.88 174 ARG A O 1
ATOM 1338 N N . LEU A 1 175 ? 20.808 -9.267 -15.081 1.00 93.75 175 LEU A N 1
ATOM 1339 C CA . LEU A 1 175 ? 22.168 -9.805 -15.050 1.00 93.75 175 LEU A CA 1
ATOM 1340 C C . LEU A 1 175 ? 22.543 -10.401 -13.682 1.00 93.75 175 LEU A C 1
ATOM 1342 O O . LEU A 1 175 ? 21.989 -10.052 -12.636 1.00 93.75 175 LEU A O 1
ATOM 1346 N N . VAL A 1 176 ? 23.507 -11.315 -13.725 1.00 93.88 176 VAL A N 1
ATOM 1347 C CA . VAL A 1 176 ? 24.243 -11.911 -12.595 1.00 93.88 176 VAL A CA 1
ATOM 1348 C C . VAL A 1 176 ? 25.750 -11.732 -12.822 1.00 93.88 176 VAL A C 1
ATOM 1350 O O . VAL A 1 176 ? 26.154 -11.372 -13.930 1.00 93.88 176 VAL A O 1
ATOM 1353 N N . ALA A 1 177 ? 26.587 -11.972 -11.813 1.00 93.12 177 ALA A N 1
ATOM 1354 C CA . ALA A 1 177 ? 28.042 -11.816 -11.923 1.00 93.12 177 ALA A CA 1
ATOM 1355 C C . ALA A 1 177 ? 28.664 -12.699 -13.027 1.00 93.12 177 ALA A C 1
ATOM 1357 O O . ALA A 1 177 ? 29.670 -12.336 -13.625 1.00 93.12 177 ALA A O 1
ATOM 1358 N N . GLU A 1 178 ? 28.028 -13.827 -13.352 1.00 93.12 178 GLU A N 1
ATOM 1359 C CA . GLU A 1 178 ? 28.450 -14.795 -14.371 1.00 93.12 178 GLU A CA 1
ATOM 1360 C C . GLU A 1 178 ? 27.876 -14.506 -15.779 1.00 93.12 178 GLU A C 1
ATOM 1362 O O . GLU A 1 178 ? 27.854 -15.389 -16.640 1.00 93.12 178 GLU A O 1
ATOM 1367 N N . SER A 1 179 ? 27.366 -13.292 -16.023 1.00 94.88 179 SER A N 1
ATOM 1368 C CA . SER A 1 179 ? 26.880 -12.868 -17.352 1.00 94.88 179 SER A CA 1
ATOM 1369 C C . SER A 1 179 ? 28.041 -12.647 -18.339 1.00 94.88 179 SER A C 1
ATOM 1371 O O . SER A 1 179 ? 29.208 -12.699 -17.957 1.00 94.88 179 SER A O 1
ATOM 1373 N N . ASP A 1 180 ? 27.750 -12.375 -19.621 1.00 95.62 180 ASP A N 1
ATOM 1374 C CA . ASP A 1 180 ? 28.804 -11.987 -20.575 1.00 95.62 180 ASP A CA 1
ATOM 1375 C C . ASP A 1 180 ? 29.534 -10.736 -20.040 1.00 95.62 180 ASP A C 1
ATOM 1377 O O . ASP A 1 180 ? 28.872 -9.717 -19.817 1.00 95.62 180 ASP A O 1
ATOM 1381 N N . PRO A 1 181 ? 30.864 -10.782 -19.824 1.00 95.56 181 PRO A N 1
ATOM 1382 C CA . PRO A 1 181 ? 31.604 -9.718 -19.140 1.00 95.56 181 PRO A CA 1
ATOM 1383 C C . PRO A 1 181 ? 31.512 -8.362 -19.849 1.00 95.56 181 PRO A C 1
ATOM 1385 O O . PRO A 1 181 ? 31.701 -7.323 -19.224 1.00 95.56 181 PRO A O 1
ATOM 1388 N N . ARG A 1 182 ? 31.184 -8.371 -21.147 1.00 95.88 182 ARG A N 1
ATOM 1389 C CA . ARG A 1 182 ? 31.067 -7.195 -22.018 1.00 95.88 182 ARG A CA 1
ATOM 1390 C C . ARG A 1 182 ? 29.665 -6.578 -22.016 1.00 95.88 182 ARG A C 1
ATOM 1392 O O . ARG A 1 182 ? 29.396 -5.700 -22.832 1.00 95.88 182 ARG A O 1
ATOM 1399 N N . LEU A 1 183 ? 28.753 -7.046 -21.163 1.00 96.94 183 LEU A N 1
ATOM 1400 C CA . LEU A 1 183 ? 27.454 -6.404 -20.978 1.00 96.94 183 LEU A CA 1
ATOM 1401 C C . LEU A 1 183 ? 27.588 -5.170 -20.071 1.00 96.94 183 LEU A C 1
ATOM 1403 O O . LEU A 1 183 ? 28.158 -5.280 -18.982 1.00 96.94 183 LEU A O 1
ATOM 1407 N N . PRO A 1 184 ? 27.045 -4.010 -20.479 1.00 97.94 184 PRO A N 1
ATOM 1408 C CA . PRO A 1 184 ? 26.845 -2.869 -19.595 1.00 97.94 184 PRO A CA 1
ATOM 1409 C C . PRO A 1 184 ? 25.946 -3.246 -18.411 1.00 97.94 184 PRO A C 1
ATOM 1411 O O . PRO A 1 184 ? 24.881 -3.841 -18.589 1.00 97.94 184 PRO A O 1
ATOM 1414 N N . ILE A 1 185 ? 26.361 -2.876 -17.201 1.00 97.62 185 ILE A N 1
ATOM 1415 C CA . ILE A 1 185 ? 25.602 -3.096 -15.961 1.00 97.62 185 ILE A CA 1
ATOM 1416 C C . ILE A 1 185 ? 25.145 -1.768 -15.343 1.00 97.62 185 ILE A C 1
ATOM 1418 O O . ILE A 1 185 ? 24.009 -1.674 -14.882 1.00 97.62 185 ILE A O 1
ATOM 1422 N N . ALA A 1 186 ? 25.968 -0.716 -15.401 1.00 98.44 186 ALA A N 1
ATOM 1423 C CA . ALA A 1 186 ? 25.607 0.640 -14.975 1.00 98.44 186 ALA A CA 1
ATOM 1424 C C . ALA A 1 186 ? 26.296 1.707 -15.842 1.00 98.44 186 ALA A C 1
ATOM 1426 O O . ALA A 1 186 ? 27.206 1.403 -16.610 1.00 98.44 186 ALA A O 1
ATOM 1427 N N . GLY A 1 187 ? 25.896 2.969 -15.714 1.00 97.94 187 GLY A N 1
ATOM 1428 C CA . GLY A 1 187 ? 26.561 4.089 -16.385 1.00 97.94 187 GLY A CA 1
ATOM 1429 C C . GLY A 1 187 ? 25.916 5.432 -16.061 1.00 97.94 187 GLY A C 1
ATOM 1430 O O . GLY A 1 187 ? 25.015 5.498 -15.227 1.00 97.94 187 GLY A O 1
ATOM 1431 N N . ASP A 1 188 ? 26.351 6.510 -16.715 1.00 97.75 188 ASP A N 1
ATOM 1432 C CA . ASP A 1 188 ? 25.729 7.834 -16.552 1.00 97.75 188 ASP A CA 1
ATOM 1433 C C . ASP A 1 188 ? 24.216 7.821 -16.865 1.00 97.75 188 ASP A C 1
ATOM 1435 O O . ASP A 1 188 ? 23.694 6.955 -17.577 1.00 97.75 188 ASP A O 1
ATOM 1439 N N . ARG A 1 189 ? 23.503 8.825 -16.343 1.00 93.62 189 ARG A N 1
ATOM 1440 C CA . ARG A 1 189 ? 22.050 8.996 -16.462 1.00 93.62 189 ARG A CA 1
ATOM 1441 C C . ARG A 1 189 ? 21.550 8.877 -17.911 1.00 93.62 189 ARG A C 1
ATOM 1443 O O . ARG A 1 189 ? 21.962 9.650 -18.778 1.00 93.62 189 ARG A O 1
ATOM 1450 N N . SER A 1 190 ? 20.598 7.971 -18.155 1.00 94.69 190 SER A N 1
ATOM 1451 C CA . SER A 1 190 ? 19.897 7.841 -19.447 1.00 94.69 190 SER A CA 1
ATOM 1452 C C . SER A 1 190 ? 19.197 9.157 -19.849 1.00 94.69 190 SER A C 1
ATOM 1454 O O . SER A 1 190 ? 18.489 9.731 -19.018 1.00 94.69 190 SER A O 1
ATOM 1456 N N . PRO A 1 191 ? 19.323 9.641 -21.103 1.00 92.75 191 PRO A N 1
ATOM 1457 C CA . PRO A 1 191 ? 18.743 10.910 -21.561 1.00 92.75 191 PRO A CA 1
ATOM 1458 C C . PRO A 1 191 ? 17.235 10.854 -21.870 1.00 92.75 191 PRO A C 1
ATOM 1460 O O . PRO A 1 191 ? 16.689 11.841 -22.375 1.00 92.75 191 PRO A O 1
ATOM 1463 N N . TRP A 1 192 ? 16.577 9.718 -21.609 1.00 92.81 192 TRP A N 1
ATOM 1464 C CA . TRP A 1 192 ? 15.189 9.439 -22.002 1.00 92.81 192 TRP A CA 1
ATOM 1465 C C . TRP A 1 192 ? 14.155 9.524 -20.870 1.00 92.81 192 TRP A C 1
ATOM 1467 O O . TRP A 1 192 ? 12.959 9.406 -21.132 1.00 92.81 192 TRP A O 1
ATOM 1477 N N . PHE A 1 193 ? 14.585 9.787 -19.633 1.00 89.44 193 PHE A N 1
ATOM 1478 C CA . PHE A 1 193 ? 13.697 10.047 -18.495 1.00 89.44 193 PHE A CA 1
ATOM 1479 C C . PHE A 1 193 ? 13.970 11.424 -17.874 1.00 89.44 193 PHE A C 1
ATOM 1481 O O . PHE A 1 193 ? 15.048 11.991 -18.045 1.00 89.44 193 PHE A O 1
ATOM 1488 N N . LEU A 1 194 ? 12.976 11.952 -17.153 1.00 84.75 194 LEU A N 1
ATOM 1489 C CA . LEU A 1 194 ? 13.046 13.223 -16.426 1.00 84.75 194 LEU A CA 1
ATOM 1490 C C . LEU A 1 194 ? 14.041 13.133 -15.258 1.00 84.75 194 LEU A C 1
ATOM 1492 O O . LEU A 1 194 ? 13.722 12.561 -14.213 1.00 84.75 194 LEU A O 1
ATOM 1496 N N . GLY A 1 195 ? 15.223 13.723 -15.438 1.00 84.19 195 GLY A N 1
ATOM 1497 C CA . GLY A 1 195 ? 16.274 13.793 -14.423 1.00 84.19 195 GLY A CA 1
ATOM 1498 C C . GLY A 1 195 ? 16.307 15.136 -13.676 1.00 84.19 195 GLY A C 1
ATOM 1499 O O . GLY A 1 195 ? 15.621 16.082 -14.067 1.00 84.19 195 GLY A O 1
ATOM 1500 N N . PRO A 1 196 ? 17.151 15.281 -12.635 1.00 81.44 196 PRO A N 1
ATOM 1501 C CA . PRO A 1 196 ? 17.317 16.540 -11.898 1.00 81.44 196 PRO A CA 1
ATOM 1502 C C . PRO A 1 196 ? 17.794 17.718 -12.764 1.00 81.44 196 PRO A C 1
ATOM 1504 O O . PRO A 1 196 ? 17.514 18.869 -12.433 1.00 81.44 196 PRO A O 1
ATOM 1507 N N . ALA A 1 197 ? 18.460 17.425 -13.888 1.00 75.06 197 ALA A N 1
ATOM 1508 C CA . ALA A 1 197 ? 18.909 18.396 -14.885 1.00 75.06 197 ALA A CA 1
ATOM 1509 C C . ALA A 1 197 ? 17.791 18.909 -15.823 1.00 75.06 197 ALA A C 1
ATOM 1511 O O . ALA A 1 197 ? 18.018 19.877 -16.550 1.00 75.06 197 ALA A O 1
ATOM 1512 N N . GLY A 1 198 ? 16.607 18.278 -15.831 1.00 74.06 198 GLY A N 1
ATOM 1513 C CA . GLY A 1 198 ? 15.452 18.672 -16.643 1.00 74.06 198 GLY A CA 1
ATOM 1514 C C . GLY A 1 198 ? 14.838 17.551 -17.494 1.00 74.06 198 GLY A C 1
ATOM 1515 O O . GLY A 1 198 ? 15.167 16.371 -17.358 1.00 74.06 198 GLY A O 1
ATOM 1516 N N . GLU A 1 199 ? 13.916 17.956 -18.370 1.00 78.56 199 GLU A N 1
ATOM 1517 C CA . GLU A 1 199 ? 13.154 17.080 -19.272 1.00 78.56 199 GLU A CA 1
ATOM 1518 C C . GLU A 1 199 ? 14.040 16.337 -20.298 1.00 78.56 199 GLU A C 1
ATOM 1520 O O . GLU A 1 199 ? 15.066 16.872 -20.740 1.00 78.56 199 GLU A O 1
ATOM 1525 N N . PRO A 1 200 ? 13.644 15.122 -20.730 1.00 82.00 200 PRO A N 1
ATOM 1526 C CA . PRO A 1 200 ? 14.386 14.348 -21.718 1.00 82.00 200 PRO A CA 1
ATOM 1527 C C . PRO A 1 200 ? 14.370 14.994 -23.111 1.00 82.00 200 PRO A C 1
ATOM 1529 O O . PRO A 1 200 ? 13.473 15.751 -23.486 1.00 82.00 200 PRO A O 1
ATOM 1532 N N . GLY A 1 201 ? 15.383 14.665 -23.917 1.00 79.19 201 GLY A N 1
ATOM 1533 C CA . GLY A 1 201 ? 15.502 15.185 -25.282 1.00 79.19 201 GLY A CA 1
ATOM 1534 C C . GLY A 1 201 ? 14.499 14.542 -26.255 1.00 79.19 201 GLY A C 1
ATOM 1535 O O . GLY A 1 201 ? 14.131 13.381 -26.073 1.00 79.19 201 GLY A O 1
ATOM 1536 N N . PRO A 1 202 ? 14.086 15.236 -27.336 1.00 82.25 202 PRO A N 1
ATOM 1537 C CA . PRO A 1 202 ? 13.185 14.668 -28.338 1.00 82.25 202 PRO A CA 1
ATOM 1538 C C . PRO A 1 202 ? 13.867 13.525 -29.107 1.00 82.25 202 PRO A C 1
ATOM 1540 O O . PRO A 1 202 ? 14.652 13.758 -30.028 1.00 82.25 202 PRO A O 1
ATOM 1543 N N . PHE A 1 203 ? 13.531 12.283 -28.748 1.00 85.50 203 PHE A N 1
ATOM 1544 C CA . PHE A 1 203 ? 14.111 11.051 -29.305 1.00 85.50 203 PHE A CA 1
ATOM 1545 C C . PHE A 1 203 ? 14.063 10.973 -30.839 1.00 85.50 203 PHE A C 1
ATOM 1547 O O . PHE A 1 203 ? 14.999 10.485 -31.457 1.00 85.50 203 PHE A O 1
ATOM 1554 N N . ALA A 1 204 ? 13.040 11.549 -31.481 1.00 85.56 204 ALA A N 1
ATOM 1555 C CA . ALA A 1 204 ? 12.937 11.615 -32.944 1.00 85.56 204 ALA A CA 1
ATOM 1556 C C . ALA A 1 204 ? 14.072 12.411 -33.639 1.00 85.56 204 ALA A C 1
ATOM 1558 O O . ALA A 1 204 ? 14.203 12.348 -34.862 1.00 85.56 204 ALA A O 1
ATOM 1559 N N . LEU A 1 205 ? 14.887 13.165 -32.885 1.00 89.50 205 LEU A N 1
ATOM 1560 C CA . LEU A 1 205 ? 16.093 13.837 -33.384 1.00 89.50 205 LEU A CA 1
ATOM 1561 C C . LEU A 1 205 ? 17.390 13.046 -33.133 1.00 89.50 205 LEU A C 1
ATOM 1563 O O . LEU A 1 205 ? 18.435 13.448 -33.647 1.00 89.50 205 LEU A O 1
ATOM 1567 N N . PHE A 1 206 ? 17.350 11.957 -32.360 1.00 92.69 206 PHE A N 1
ATOM 1568 C CA . PHE A 1 206 ? 18.483 11.044 -32.214 1.00 92.69 206 PHE A CA 1
ATOM 1569 C C . PHE A 1 206 ? 18.583 10.126 -33.435 1.00 92.69 206 PHE A C 1
ATOM 1571 O O . PHE A 1 206 ? 17.582 9.590 -33.912 1.00 92.69 206 PHE A O 1
ATOM 1578 N N . LYS A 1 207 ? 19.804 9.957 -33.950 1.00 94.00 207 LYS A N 1
ATOM 1579 C CA . LYS A 1 207 ? 20.127 8.982 -34.997 1.00 94.00 207 LYS A CA 1
ATOM 1580 C C . LYS A 1 207 ? 21.513 8.394 -34.712 1.00 94.00 207 LYS A C 1
ATOM 1582 O O . LYS A 1 207 ? 22.453 9.179 -34.609 1.00 94.00 207 LYS A O 1
ATOM 1587 N N . PRO A 1 208 ? 21.668 7.064 -34.600 1.00 92.38 208 PRO A N 1
ATOM 1588 C CA . PRO A 1 208 ? 22.987 6.447 -34.498 1.00 92.38 208 PRO A CA 1
ATOM 1589 C C . PRO A 1 208 ? 23.767 6.634 -35.806 1.00 92.38 208 PRO A C 1
ATOM 1591 O O . PRO A 1 208 ? 23.186 6.619 -36.894 1.00 92.38 208 PRO A O 1
ATOM 1594 N N . ASP A 1 209 ? 25.088 6.792 -35.708 1.00 92.62 209 ASP A N 1
ATOM 1595 C CA . ASP A 1 209 ? 25.936 6.973 -36.889 1.00 92.62 209 ASP A CA 1
ATOM 1596 C C . ASP A 1 209 ? 26.219 5.636 -37.619 1.00 92.62 209 ASP A C 1
ATOM 1598 O O . ASP A 1 209 ? 26.172 4.551 -37.013 1.00 92.62 209 ASP A O 1
ATOM 1602 N N . PRO A 1 210 ? 26.549 5.686 -38.926 1.00 90.38 210 PRO A N 1
ATOM 1603 C CA . PRO A 1 210 ? 27.031 4.532 -39.681 1.00 90.38 210 PRO A CA 1
ATOM 1604 C C . PRO A 1 210 ? 28.299 3.888 -39.094 1.00 90.38 210 PRO A C 1
ATOM 1606 O O . PRO A 1 210 ? 29.107 4.519 -38.413 1.00 90.38 210 PRO A O 1
ATOM 1609 N N . ILE A 1 211 ? 28.511 2.608 -39.416 1.00 86.75 211 ILE A N 1
ATOM 1610 C CA . ILE A 1 211 ? 29.740 1.890 -39.047 1.00 86.75 211 ILE A CA 1
ATOM 1611 C C . ILE A 1 211 ? 30.951 2.590 -39.686 1.00 86.75 211 ILE A C 1
ATOM 1613 O O . ILE A 1 211 ? 30.944 2.895 -40.877 1.00 86.75 211 ILE A O 1
ATOM 1617 N N . GLY A 1 212 ? 32.001 2.821 -38.893 1.00 86.50 212 GLY A N 1
ATOM 1618 C CA . GLY A 1 212 ? 33.243 3.469 -39.334 1.00 86.50 212 GLY A CA 1
ATOM 1619 C C . GLY A 1 212 ? 33.277 4.996 -39.178 1.00 86.50 212 GLY A C 1
ATOM 1620 O O . GLY A 1 212 ? 34.322 5.603 -39.424 1.00 86.50 212 GLY A O 1
ATOM 1621 N N . THR A 1 213 ? 32.188 5.636 -38.739 1.00 90.44 213 THR A N 1
ATOM 1622 C CA . THR A 1 213 ? 32.178 7.076 -38.436 1.00 90.44 213 THR A CA 1
ATOM 1623 C C . THR A 1 213 ? 33.002 7.363 -37.172 1.00 90.44 213 THR A C 1
ATOM 1625 O O . THR A 1 213 ? 32.627 6.954 -36.074 1.00 90.44 213 THR A O 1
ATOM 1628 N N . ARG A 1 214 ? 34.138 8.062 -37.325 1.00 87.31 214 ARG A N 1
ATOM 1629 C CA . ARG A 1 214 ? 35.127 8.283 -36.246 1.00 87.31 214 ARG A CA 1
ATOM 1630 C C . ARG A 1 214 ? 34.593 9.132 -35.090 1.00 87.31 214 ARG A C 1
ATOM 1632 O O . ARG A 1 214 ? 34.596 8.677 -33.955 1.00 87.31 214 ARG A O 1
ATOM 1639 N N . GLU A 1 215 ? 34.117 10.335 -35.396 1.00 89.75 215 GLU A N 1
ATOM 1640 C CA . GLU A 1 215 ? 33.548 11.267 -34.413 1.00 89.75 215 GLU A CA 1
ATOM 1641 C C . GLU A 1 215 ? 32.016 11.134 -34.365 1.00 89.75 215 GLU A C 1
ATOM 1643 O O . GLU A 1 215 ? 31.407 10.835 -35.398 1.00 89.75 215 GLU A O 1
ATOM 1648 N N . PRO A 1 216 ? 31.360 11.354 -33.214 1.00 91.81 216 PRO A N 1
ATOM 1649 C CA . PRO A 1 216 ? 29.905 11.350 -33.134 1.00 91.81 216 PRO A CA 1
ATOM 1650 C C . PRO A 1 216 ? 29.303 12.592 -33.804 1.00 91.81 216 PRO A C 1
ATOM 1652 O O . PRO A 1 216 ? 29.735 13.720 -33.564 1.00 91.81 216 PRO A O 1
ATOM 1655 N N . SER A 1 217 ? 28.277 12.402 -34.634 1.00 94.50 217 SER A N 1
ATOM 1656 C CA . SER A 1 217 ? 27.480 13.513 -35.165 1.00 94.50 217 SER A CA 1
ATOM 1657 C C . SER A 1 217 ? 26.601 14.138 -34.076 1.00 94.50 217 SER A C 1
ATOM 1659 O O . SER A 1 217 ? 26.248 13.481 -33.096 1.00 94.50 217 SER A O 1
ATOM 1661 N N . GLU A 1 218 ? 26.135 15.380 -34.266 1.00 93.12 218 GLU A N 1
ATOM 1662 C CA . GLU A 1 218 ? 25.135 15.974 -33.360 1.00 93.12 218 GLU A CA 1
ATOM 1663 C C . GLU A 1 218 ? 23.862 15.120 -33.222 1.00 93.12 218 GLU A C 1
ATOM 1665 O O . GLU A 1 218 ? 23.174 15.194 -32.203 1.00 93.12 218 GLU A O 1
ATOM 1670 N N . ALA A 1 219 ? 23.513 14.341 -34.252 1.00 92.88 219 ALA A N 1
ATOM 1671 C CA . ALA A 1 219 ? 22.361 13.452 -34.213 1.00 92.88 219 ALA A CA 1
ATOM 1672 C C . ALA A 1 219 ? 22.627 12.229 -33.321 1.00 92.88 219 ALA A C 1
ATOM 1674 O O . ALA A 1 219 ? 21.725 11.824 -32.592 1.00 92.88 219 ALA A O 1
ATOM 1675 N N . ALA A 1 220 ? 23.856 11.706 -33.298 1.00 93.62 220 ALA A N 1
ATOM 1676 C CA . ALA A 1 220 ? 24.265 10.653 -32.370 1.00 93.62 220 ALA A CA 1
ATOM 1677 C C . ALA A 1 220 ? 24.417 11.186 -30.934 1.00 93.62 220 ALA A C 1
ATOM 1679 O O . ALA A 1 220 ? 23.897 10.583 -29.999 1.00 93.62 220 ALA A O 1
ATOM 1680 N N . MET A 1 221 ? 25.020 12.368 -30.749 1.00 94.44 221 MET A N 1
ATOM 1681 C CA . MET A 1 221 ? 25.184 13.012 -29.433 1.00 94.44 221 MET A CA 1
ATOM 1682 C C . MET A 1 221 ? 23.847 13.275 -28.719 1.00 94.44 221 MET A C 1
ATOM 1684 O O . MET A 1 221 ? 23.782 13.265 -27.492 1.00 94.44 221 MET A O 1
ATOM 1688 N N . ARG A 1 222 ? 22.735 13.451 -29.448 1.00 93.88 222 ARG A N 1
ATOM 1689 C CA . ARG A 1 222 ? 21.385 13.544 -28.847 1.00 93.88 222 ARG A CA 1
ATOM 1690 C C . ARG A 1 222 ? 20.959 12.270 -28.109 1.00 93.88 222 ARG A C 1
ATOM 1692 O O . ARG A 1 222 ? 20.077 12.357 -27.257 1.00 93.88 222 ARG A O 1
ATOM 1699 N N . GLY A 1 223 ? 21.596 11.135 -28.393 1.00 92.81 223 GLY A N 1
ATOM 1700 C CA . GLY A 1 223 ? 21.446 9.882 -27.657 1.00 92.81 223 GLY A CA 1
ATOM 1701 C C . GLY A 1 223 ? 22.368 9.732 -26.450 1.00 92.81 223 GLY A C 1
ATOM 1702 O O . GLY A 1 223 ? 22.077 8.897 -25.607 1.00 92.81 223 GLY A O 1
ATOM 1703 N N . ASN A 1 224 ? 23.427 10.538 -26.326 1.00 95.88 224 ASN A N 1
ATOM 1704 C CA . ASN A 1 224 ? 24.355 10.475 -25.195 1.00 95.88 224 ASN A CA 1
ATOM 1705 C C . ASN A 1 224 ? 23.782 11.141 -23.930 1.00 95.88 224 ASN A C 1
ATOM 1707 O O . ASN A 1 224 ? 22.933 12.037 -24.011 1.00 95.88 224 ASN A O 1
ATOM 1711 N N . SER A 1 225 ? 24.297 10.749 -22.763 1.00 94.44 225 SER A N 1
ATOM 1712 C CA . SER A 1 225 ? 23.894 11.261 -21.447 1.00 94.44 225 SER A CA 1
ATOM 1713 C C . SER A 1 225 ? 24.031 12.793 -21.317 1.00 94.44 225 SER A C 1
ATOM 1715 O O . SER A 1 225 ? 25.001 13.385 -21.813 1.00 94.44 225 SER A O 1
ATOM 1717 N N . PRO A 1 226 ? 23.097 13.485 -20.624 1.00 90.56 226 PRO A N 1
ATOM 1718 C CA . PRO A 1 226 ? 23.238 14.911 -20.336 1.00 90.56 226 PRO A CA 1
ATOM 1719 C C . PRO A 1 226 ? 24.404 15.216 -19.381 1.00 90.56 226 PRO A C 1
ATOM 1721 O O . PRO A 1 226 ? 25.001 16.288 -19.497 1.00 90.56 226 PRO A O 1
ATOM 1724 N N . SER A 1 227 ? 24.760 14.290 -18.482 1.00 89.31 227 SER A N 1
ATOM 1725 C CA . SER A 1 227 ? 25.658 14.513 -17.334 1.00 89.31 227 SER A CA 1
ATOM 1726 C C . SER A 1 227 ? 27.098 14.875 -17.732 1.00 89.31 227 SER A C 1
ATOM 1728 O O . SER A 1 227 ? 27.853 15.442 -16.945 1.00 89.31 227 SER A O 1
ATOM 1730 N N . HIS A 1 228 ? 27.493 14.634 -18.984 1.00 90.75 228 HIS A N 1
ATOM 1731 C CA . HIS A 1 228 ? 28.795 15.038 -19.522 1.00 90.75 228 HIS A CA 1
ATOM 1732 C C . HIS A 1 228 ? 28.702 15.946 -20.757 1.00 90.75 228 HIS A C 1
ATOM 1734 O O . HIS A 1 228 ? 29.638 16.015 -21.560 1.00 90.75 228 HIS A O 1
ATOM 1740 N N . GLY A 1 229 ? 27.593 16.684 -20.884 1.00 86.62 229 GLY A N 1
ATOM 1741 C CA . GLY A 1 229 ? 27.366 17.646 -21.966 1.00 86.62 229 GLY A CA 1
ATOM 1742 C C . GLY A 1 229 ? 27.079 16.987 -23.315 1.00 86.62 229 GLY A C 1
ATOM 1743 O O . GLY A 1 229 ? 27.316 17.607 -24.348 1.00 86.62 229 GLY A O 1
ATOM 1744 N N . ARG A 1 230 ? 26.597 15.734 -23.310 1.00 90.62 230 ARG A N 1
ATOM 1745 C CA . ARG A 1 230 ? 26.329 14.897 -24.495 1.00 90.62 230 ARG A CA 1
ATOM 1746 C C . ARG A 1 230 ? 27.552 14.510 -25.342 1.00 90.62 230 ARG A C 1
ATOM 1748 O O . ARG A 1 230 ? 27.400 13.883 -26.388 1.00 90.62 230 ARG A O 1
ATOM 1755 N N . GLU A 1 231 ? 28.769 14.784 -24.869 1.00 92.31 231 GLU A N 1
ATOM 1756 C CA . GLU A 1 231 ? 30.009 14.266 -25.479 1.00 92.31 231 GLU A CA 1
ATOM 1757 C C . GLU A 1 231 ? 30.178 12.740 -25.309 1.00 92.31 231 GLU A C 1
ATOM 1759 O O . GLU A 1 231 ? 30.982 12.140 -26.016 1.00 92.31 231 GLU A O 1
ATOM 1764 N N . GLY A 1 232 ? 29.429 12.113 -24.396 1.00 94.31 232 GLY A N 1
ATOM 1765 C CA . GLY A 1 232 ? 29.466 10.677 -24.114 1.00 94.31 232 GLY A CA 1
ATOM 1766 C C . GLY A 1 232 ? 28.970 10.355 -22.704 1.00 94.31 232 GLY A C 1
ATOM 1767 O O . GLY A 1 232 ? 28.447 11.238 -22.017 1.00 94.31 232 GLY A O 1
ATOM 1768 N N . GLN A 1 233 ? 29.178 9.110 -22.287 1.00 96.06 233 GLN A N 1
ATOM 1769 C CA . GLN A 1 233 ? 28.815 8.560 -20.980 1.00 96.06 233 GLN A CA 1
ATOM 1770 C C . GLN A 1 233 ? 29.910 7.628 -20.463 1.00 96.06 233 GLN A C 1
ATOM 1772 O O . GLN A 1 233 ? 30.507 6.867 -21.221 1.00 96.06 233 GLN A O 1
ATOM 1777 N N . SER A 1 234 ? 30.139 7.651 -19.158 1.00 97.81 234 SER A N 1
ATOM 1778 C CA . SER A 1 234 ? 30.890 6.626 -18.443 1.00 97.81 234 SER A CA 1
ATOM 1779 C C . SER A 1 234 ? 30.021 5.371 -18.309 1.00 97.81 234 SER A C 1
ATOM 1781 O O . SER A 1 234 ? 28.847 5.476 -17.945 1.00 97.81 234 SER A O 1
ATOM 1783 N N . VAL A 1 235 ? 30.577 4.196 -18.612 1.00 98.62 235 VAL A N 1
ATOM 1784 C CA . VAL A 1 235 ? 29.850 2.912 -18.623 1.00 98.62 235 VAL A CA 1
ATOM 1785 C C . VAL A 1 235 ? 30.650 1.868 -17.850 1.00 98.62 235 VAL A C 1
ATOM 1787 O O . VAL A 1 235 ? 31.832 1.675 -18.124 1.00 98.62 235 VAL A O 1
ATOM 1790 N N . LEU A 1 236 ? 29.999 1.218 -16.885 1.00 98.56 236 LEU A N 1
ATOM 1791 C CA . LEU A 1 236 ? 30.494 0.081 -16.110 1.00 98.56 236 LEU A CA 1
ATOM 1792 C C . LEU A 1 236 ? 29.983 -1.222 -16.737 1.00 98.56 236 LEU A C 1
ATOM 1794 O O . LEU A 1 236 ? 28.789 -1.348 -17.026 1.00 98.56 236 LEU A O 1
ATOM 1798 N N . PHE A 1 237 ? 30.872 -2.201 -16.875 1.00 98.12 237 PHE A N 1
ATOM 1799 C CA . PHE A 1 237 ? 30.591 -3.523 -17.437 1.00 98.12 237 PHE A CA 1
ATOM 1800 C C . PHE A 1 237 ? 30.609 -4.625 -16.363 1.00 98.12 237 PHE A C 1
ATOM 1802 O O . PHE A 1 237 ? 31.074 -4.406 -15.244 1.00 98.12 237 PHE A O 1
ATOM 1809 N N . VAL A 1 238 ? 30.065 -5.806 -16.681 1.00 96.50 238 VAL A N 1
ATOM 1810 C CA . VAL A 1 238 ? 29.910 -6.936 -15.735 1.00 96.50 238 VAL A CA 1
ATOM 1811 C C . VAL A 1 238 ? 31.244 -7.429 -15.150 1.00 96.50 238 VAL A C 1
ATOM 1813 O O . VAL A 1 238 ? 31.273 -7.860 -14.001 1.00 96.50 238 VAL A O 1
ATOM 1816 N N . ASP A 1 239 ? 32.352 -7.324 -15.888 1.00 94.75 239 ASP A N 1
ATOM 1817 C CA . ASP A 1 239 ? 33.703 -7.636 -15.383 1.00 94.75 239 ASP A CA 1
ATOM 1818 C C . ASP A 1 239 ? 34.299 -6.576 -14.430 1.00 94.75 239 ASP A C 1
ATOM 1820 O O . ASP A 1 239 ? 35.397 -6.763 -13.901 1.00 94.75 239 ASP A O 1
ATOM 1824 N N . GLY A 1 240 ? 33.591 -5.466 -14.203 1.00 94.31 240 GLY A N 1
ATOM 1825 C CA . GLY A 1 240 ? 34.019 -4.360 -13.352 1.00 94.31 240 GLY A CA 1
ATOM 1826 C C . GLY A 1 240 ? 34.857 -3.281 -14.048 1.00 94.31 240 GLY A C 1
ATOM 1827 O O . GLY A 1 240 ? 35.275 -2.338 -13.372 1.00 94.31 240 GLY A O 1
ATOM 1828 N N . HIS A 1 241 ? 35.121 -3.364 -15.361 1.00 97.00 241 HIS A N 1
ATOM 1829 C CA . HIS A 1 241 ? 35.827 -2.286 -16.064 1.00 97.00 241 HIS A CA 1
ATOM 1830 C C . HIS A 1 241 ? 34.905 -1.092 -16.365 1.00 97.00 241 HIS A C 1
ATOM 1832 O O . HIS A 1 241 ? 33.695 -1.244 -16.541 1.00 97.00 241 HIS A O 1
ATOM 1838 N N . VAL A 1 242 ? 35.490 0.114 -16.425 1.00 98.31 242 VAL A N 1
ATOM 1839 C CA . VAL A 1 242 ? 34.764 1.364 -16.711 1.00 98.31 242 VAL A CA 1
ATOM 1840 C C . VAL A 1 242 ? 35.417 2.131 -17.859 1.00 98.31 242 VAL A C 1
ATOM 1842 O O . VAL A 1 242 ? 36.530 2.659 -17.722 1.00 98.31 242 VAL A O 1
ATOM 1845 N N . SER A 1 243 ? 34.717 2.248 -18.984 1.00 96.88 243 SER A N 1
ATOM 1846 C CA . SER A 1 243 ? 35.121 3.077 -20.126 1.00 96.88 243 SER A CA 1
ATOM 1847 C C . SER A 1 243 ? 34.367 4.417 -20.145 1.00 96.88 243 SER A C 1
ATOM 1849 O O . SER A 1 243 ? 33.517 4.687 -19.294 1.00 96.88 243 SER A O 1
ATOM 1851 N N . PHE A 1 244 ? 34.719 5.292 -21.091 1.00 96.56 244 PHE A N 1
ATOM 1852 C CA . PHE A 1 244 ? 33.910 6.454 -21.461 1.00 96.56 244 PHE A CA 1
ATOM 1853 C C . PHE A 1 244 ? 33.564 6.332 -22.942 1.00 96.56 244 PHE A C 1
ATOM 1855 O O . PHE A 1 244 ? 34.438 6.459 -23.801 1.00 96.56 244 PHE A O 1
ATOM 1862 N N . GLU A 1 245 ? 32.293 6.085 -23.227 1.00 96.69 245 GLU A N 1
ATOM 1863 C CA . GLU A 1 245 ? 31.778 5.833 -24.564 1.00 96.69 245 GLU A CA 1
ATOM 1864 C C . GLU A 1 245 ? 31.185 7.117 -25.142 1.00 96.69 245 GLU A C 1
ATOM 1866 O O . GLU A 1 245 ? 30.273 7.718 -24.572 1.00 96.69 245 GLU A O 1
ATOM 1871 N N . ASN A 1 246 ? 31.683 7.547 -26.303 1.00 94.88 246 ASN A N 1
ATOM 1872 C CA . ASN A 1 246 ? 31.167 8.724 -27.014 1.00 94.88 246 ASN A CA 1
ATOM 1873 C C . ASN A 1 246 ? 29.912 8.421 -27.862 1.00 94.88 246 ASN A C 1
ATOM 1875 O O . ASN A 1 246 ? 29.412 9.299 -28.574 1.00 94.88 246 ASN A O 1
ATOM 1879 N N . ARG A 1 247 ? 29.391 7.190 -27.768 1.00 94.75 247 ARG A N 1
ATOM 1880 C CA . ARG A 1 247 ? 28.169 6.688 -28.408 1.00 94.75 247 ARG A CA 1
ATOM 1881 C C . ARG A 1 247 ? 27.404 5.784 -27.447 1.00 94.75 247 ARG A C 1
ATOM 1883 O O . ARG A 1 247 ? 27.996 5.234 -26.522 1.00 94.75 247 ARG A O 1
ATOM 1890 N N . THR A 1 248 ? 26.106 5.611 -27.675 1.00 96.12 248 THR A N 1
ATOM 1891 C CA . THR A 1 248 ? 25.266 4.703 -26.880 1.00 96.12 248 THR A CA 1
ATOM 1892 C C . THR A 1 248 ? 25.133 3.303 -27.455 1.00 96.12 248 THR A C 1
ATOM 1894 O O . THR A 1 248 ? 24.758 2.406 -26.713 1.00 96.12 248 THR A O 1
ATOM 1897 N N . ASP A 1 249 ? 25.480 3.077 -28.725 1.00 95.62 249 ASP A N 1
ATOM 1898 C CA . ASP A 1 249 ? 25.514 1.752 -29.362 1.00 95.62 249 ASP A CA 1
ATOM 1899 C C . ASP A 1 249 ? 26.759 0.919 -28.973 1.00 95.62 249 ASP A C 1
ATOM 1901 O O . ASP A 1 249 ? 27.349 0.223 -29.801 1.00 95.62 249 ASP A O 1
ATOM 1905 N N . CYS A 1 250 ? 27.176 1.030 -27.708 1.00 95.25 250 CYS A N 1
ATOM 1906 C CA . CYS A 1 250 ? 28.349 0.388 -27.109 1.00 95.25 250 CYS A CA 1
ATOM 1907 C C . CYS A 1 250 ? 28.032 -0.923 -26.361 1.00 95.25 250 CYS A C 1
ATOM 1909 O O . CYS A 1 250 ? 28.942 -1.554 -25.822 1.00 95.25 250 CYS A O 1
ATOM 1911 N N . GLY A 1 251 ? 26.769 -1.362 -26.344 1.00 94.94 251 GLY A N 1
ATOM 1912 C CA . GLY A 1 251 ? 26.387 -2.701 -25.899 1.00 94.94 251 GLY A CA 1
ATOM 1913 C C . GLY A 1 251 ? 26.793 -3.796 -26.895 1.00 94.94 251 GLY A C 1
ATOM 1914 O O . GLY A 1 251 ? 27.286 -3.532 -27.999 1.00 94.94 251 GLY A O 1
ATOM 1915 N N . LEU A 1 252 ? 26.564 -5.059 -26.519 1.00 94.25 252 LEU A N 1
ATOM 1916 C CA . LEU A 1 252 ? 26.877 -6.216 -27.368 1.00 94.25 252 LEU A CA 1
ATOM 1917 C C . LEU A 1 252 ? 26.240 -6.096 -28.757 1.00 94.25 252 LEU A C 1
ATOM 1919 O O . LEU A 1 252 ? 25.098 -5.685 -28.895 1.00 94.25 252 LEU A O 1
ATOM 1923 N N . ASP A 1 253 ? 26.962 -6.507 -29.800 1.00 93.38 253 ASP A N 1
ATOM 1924 C CA . ASP A 1 253 ? 26.453 -6.528 -31.179 1.00 93.38 253 ASP A CA 1
ATOM 1925 C C . ASP A 1 253 ? 25.932 -5.145 -31.687 1.00 93.38 253 ASP A C 1
ATOM 1927 O O . ASP A 1 253 ? 25.070 -5.094 -32.563 1.00 93.38 253 ASP A O 1
ATOM 1931 N N . ARG A 1 254 ? 26.496 -4.032 -31.165 1.00 93.56 254 ARG A N 1
ATOM 1932 C CA . ARG A 1 254 ? 26.062 -2.615 -31.316 1.00 93.56 254 ARG A CA 1
ATOM 1933 C C . ARG A 1 254 ? 24.690 -2.299 -30.709 1.00 93.56 254 ARG A C 1
ATOM 1935 O O . ARG A 1 254 ? 23.868 -1.609 -31.315 1.00 93.56 254 ARG A O 1
ATOM 1942 N N . ASP A 1 255 ? 24.428 -2.806 -29.513 1.00 96.56 255 ASP A N 1
ATOM 1943 C CA . ASP A 1 255 ? 23.184 -2.511 -28.806 1.00 96.56 255 ASP A CA 1
ATOM 1944 C C . ASP A 1 255 ? 23.196 -1.146 -28.107 1.00 96.56 255 ASP A C 1
ATOM 1946 O O . ASP A 1 255 ? 24.236 -0.703 -27.616 1.00 96.56 255 ASP A O 1
ATOM 1950 N N . ASN A 1 256 ? 22.047 -0.465 -28.082 1.00 97.69 256 ASN A N 1
ATOM 1951 C CA . ASN A 1 256 ? 21.927 0.877 -27.516 1.00 97.69 256 ASN A CA 1
ATOM 1952 C C . ASN A 1 256 ? 21.612 0.810 -26.024 1.00 97.69 256 ASN A C 1
ATOM 1954 O O . ASN A 1 256 ? 20.481 0.529 -25.652 1.00 97.69 256 ASN A O 1
ATOM 1958 N N . ILE A 1 257 ? 22.584 1.163 -25.180 1.00 97.94 257 ILE A N 1
ATOM 1959 C CA . ILE A 1 257 ? 22.530 0.936 -23.726 1.00 97.94 257 ILE A CA 1
ATOM 1960 C C . ILE A 1 257 ? 21.371 1.620 -22.978 1.00 97.94 257 ILE A C 1
ATOM 1962 O O . ILE A 1 257 ? 21.223 1.413 -21.778 1.00 97.94 257 ILE A O 1
ATOM 1966 N N . TYR A 1 258 ? 20.577 2.466 -23.638 1.00 97.75 258 TYR A N 1
ATOM 1967 C CA . TYR A 1 258 ? 19.434 3.162 -23.048 1.00 97.75 258 TYR A CA 1
ATOM 1968 C C . TYR A 1 258 ? 18.092 2.853 -23.741 1.00 97.75 258 TYR A C 1
ATOM 1970 O O . TYR A 1 258 ? 17.083 3.456 -23.358 1.00 97.75 258 TYR A O 1
ATOM 1978 N N . THR A 1 259 ? 18.036 1.977 -24.752 1.00 96.44 259 THR A N 1
ATOM 1979 C CA . THR A 1 259 ? 16.792 1.637 -25.468 1.00 96.44 259 THR A CA 1
ATOM 1980 C C . THR A 1 259 ? 16.617 0.139 -25.692 1.00 96.44 259 THR A C 1
ATOM 1982 O O . THR A 1 259 ? 17.575 -0.594 -25.857 1.00 96.44 259 THR A O 1
ATOM 1985 N N . ILE A 1 260 ? 15.362 -0.318 -25.690 1.00 93.81 260 ILE A N 1
ATOM 1986 C CA . ILE A 1 260 ? 15.012 -1.740 -25.821 1.00 93.81 260 ILE A CA 1
ATOM 1987 C C . ILE A 1 260 ? 15.275 -2.195 -27.258 1.00 93.81 260 ILE A C 1
ATOM 1989 O O . ILE A 1 260 ? 14.855 -1.515 -28.203 1.00 93.81 260 ILE A O 1
ATOM 1993 N N . ALA A 1 261 ? 15.894 -3.357 -27.439 1.00 92.38 261 ALA A N 1
ATOM 1994 C CA . ALA A 1 261 ? 16.156 -3.912 -28.757 1.00 92.38 261 ALA A CA 1
ATOM 1995 C C . ALA A 1 261 ? 14.863 -4.180 -29.557 1.00 92.38 261 ALA A C 1
ATOM 1997 O O . ALA A 1 261 ? 13.847 -4.647 -29.043 1.00 92.38 261 ALA A O 1
ATOM 1998 N N . THR A 1 262 ? 14.906 -3.901 -30.864 1.00 88.38 262 THR A N 1
ATOM 1999 C CA . THR A 1 262 ? 13.810 -4.201 -31.810 1.00 88.38 262 THR A CA 1
ATOM 2000 C C . THR A 1 262 ? 13.893 -5.604 -32.415 1.00 88.38 262 THR A C 1
ATOM 2002 O O . THR A 1 262 ? 13.006 -5.999 -33.170 1.00 88.38 262 THR A O 1
ATOM 2005 N N . LEU A 1 263 ? 14.978 -6.328 -32.140 1.00 81.56 263 LEU A N 1
ATOM 2006 C CA . LEU A 1 263 ? 15.279 -7.647 -32.690 1.00 81.56 263 LEU A CA 1
ATOM 2007 C C . LEU A 1 263 ? 15.036 -8.737 -31.640 1.00 81.56 263 LEU A C 1
ATOM 2009 O O . LEU A 1 263 ? 15.199 -8.507 -30.445 1.00 81.56 263 LEU A O 1
ATOM 2013 N N . ASP A 1 264 ? 14.699 -9.950 -32.083 1.00 78.25 264 ASP A N 1
ATOM 2014 C CA . ASP A 1 264 ? 14.630 -11.121 -31.199 1.00 78.25 264 ASP A CA 1
ATOM 2015 C C . ASP A 1 264 ? 16.026 -11.636 -30.804 1.00 78.25 264 ASP A C 1
ATOM 2017 O O . ASP A 1 264 ? 16.150 -12.379 -29.825 1.00 78.25 264 ASP A O 1
ATOM 2021 N N . ARG A 1 265 ? 17.073 -11.232 -31.549 1.00 80.75 265 ARG A N 1
ATOM 2022 C CA . ARG A 1 265 ? 18.502 -11.452 -31.263 1.00 80.75 265 ARG A CA 1
ATOM 2023 C C . ARG A 1 265 ? 19.379 -10.344 -31.862 1.00 80.75 265 ARG A C 1
ATOM 2025 O O . ARG A 1 265 ? 19.343 -10.123 -33.070 1.00 80.75 265 ARG A O 1
ATOM 2032 N N . GLY A 1 266 ? 20.270 -9.781 -31.049 1.00 85.75 266 GLY A N 1
ATOM 2033 C CA . GLY A 1 266 ? 21.336 -8.868 -31.481 1.00 85.75 266 GLY A CA 1
ATOM 2034 C C . GLY A 1 266 ? 21.021 -7.392 -31.226 1.00 85.75 266 GLY A C 1
ATOM 2035 O O . GLY A 1 266 ? 19.885 -7.021 -30.944 1.00 85.75 266 GLY A O 1
ATOM 2036 N N . GLY A 1 267 ? 22.055 -6.555 -31.306 1.00 88.88 267 GLY A N 1
ATOM 2037 C CA . GLY A 1 267 ? 21.980 -5.159 -30.890 1.00 88.88 267 GLY A CA 1
ATOM 2038 C C . GLY A 1 267 ? 21.148 -4.265 -31.807 1.00 88.88 267 GLY A C 1
ATOM 2039 O O . GLY A 1 267 ? 21.108 -4.440 -33.027 1.00 88.88 267 GLY A O 1
ATOM 2040 N N . SER A 1 268 ? 20.485 -3.276 -31.210 1.00 95.06 268 SER A N 1
ATOM 2041 C CA . SER A 1 268 ? 19.682 -2.271 -31.904 1.00 95.06 268 SER A CA 1
ATOM 2042 C C . SER A 1 268 ? 20.217 -0.855 -31.637 1.00 95.06 268 SER A C 1
ATOM 2044 O O . SER A 1 268 ? 19.791 -0.228 -30.672 1.00 95.06 268 SER A O 1
ATOM 2046 N N . PRO A 1 269 ? 21.052 -0.265 -32.521 1.00 92.88 269 PRO A N 1
ATOM 2047 C CA . PRO A 1 269 ? 21.649 1.064 -32.311 1.00 92.88 269 PRO A CA 1
ATOM 2048 C C . PRO A 1 269 ? 20.657 2.221 -32.076 1.00 92.88 269 PRO A C 1
ATOM 2050 O O . PRO A 1 269 ? 21.051 3.290 -31.611 1.00 92.88 269 PRO A O 1
ATOM 2053 N N . ILE A 1 270 ? 19.376 2.037 -32.417 1.00 91.12 270 ILE A N 1
ATOM 2054 C CA . ILE A 1 270 ? 18.290 2.991 -32.142 1.00 91.12 270 ILE A CA 1
ATOM 2055 C C . ILE A 1 270 ? 17.317 2.489 -31.063 1.00 91.12 270 ILE A C 1
ATOM 2057 O O . ILE A 1 270 ? 17.000 3.243 -30.144 1.00 91.12 270 ILE A O 1
ATOM 2061 N N . GLY A 1 271 ? 16.878 1.228 -31.152 1.00 91.56 271 GLY A N 1
ATOM 2062 C CA . GLY A 1 271 ? 15.938 0.599 -30.220 1.00 91.56 271 GLY A CA 1
ATOM 2063 C C . GLY A 1 271 ? 14.572 1.295 -30.113 1.00 91.56 271 GLY A C 1
ATOM 2064 O O . GLY A 1 271 ? 14.194 2.129 -30.941 1.00 91.56 271 GLY A O 1
ATOM 2065 N N . VAL A 1 272 ? 13.826 0.943 -29.067 1.00 89.38 272 VAL A N 1
ATOM 2066 C CA . VAL A 1 272 ? 12.564 1.570 -28.647 1.00 89.38 272 VAL A CA 1
ATOM 2067 C C . VAL A 1 272 ? 12.761 2.234 -27.287 1.00 89.38 272 VAL A C 1
ATOM 2069 O O . VAL A 1 272 ? 13.391 1.662 -26.399 1.00 89.38 272 VAL A O 1
ATOM 2072 N N . LEU A 1 273 ? 12.192 3.428 -27.092 1.00 87.38 273 LEU A N 1
ATOM 2073 C CA . LEU A 1 273 ? 12.220 4.095 -25.789 1.00 87.38 273 LEU A CA 1
ATOM 2074 C C . LEU A 1 273 ? 11.625 3.205 -24.679 1.00 87.38 273 LEU A C 1
ATOM 2076 O O . LEU A 1 273 ? 10.467 2.788 -24.802 1.00 87.38 273 LEU A O 1
ATOM 2080 N N . PRO A 1 274 ? 12.351 2.975 -23.570 1.00 88.00 274 PRO A N 1
ATOM 2081 C CA . PRO A 1 274 ? 11.777 2.355 -22.393 1.00 88.00 274 PRO A CA 1
ATOM 2082 C C . PRO A 1 274 ? 10.789 3.319 -21.722 1.00 88.00 274 PRO A C 1
ATOM 2084 O O . PRO A 1 274 ? 10.939 4.539 -21.726 1.00 88.00 274 PRO A O 1
ATOM 2087 N N . THR A 1 275 ? 9.743 2.756 -21.133 1.00 83.06 275 THR A N 1
ATOM 2088 C CA . THR A 1 275 ? 8.627 3.463 -20.493 1.00 83.06 275 THR A CA 1
ATOM 2089 C C . THR A 1 275 ? 8.296 2.784 -19.168 1.00 83.06 275 THR A C 1
ATOM 2091 O O . THR A 1 275 ? 8.652 1.629 -18.964 1.00 83.06 275 THR A O 1
ATOM 2094 N N . ARG A 1 276 ? 7.531 3.428 -18.275 1.00 74.56 276 ARG A N 1
ATOM 2095 C CA . ARG A 1 276 ? 7.142 2.825 -16.978 1.00 74.56 276 ARG A CA 1
ATOM 2096 C C . ARG A 1 276 ? 6.330 1.516 -17.072 1.00 74.56 276 ARG A C 1
ATOM 2098 O O . ARG A 1 276 ? 6.165 0.852 -16.055 1.00 74.56 276 ARG A O 1
ATOM 2105 N N . VAL A 1 277 ? 5.828 1.141 -18.254 1.00 72.56 277 VAL A N 1
ATOM 2106 C CA . VAL A 1 277 ? 5.081 -0.117 -18.486 1.00 72.56 277 VAL A CA 1
ATOM 2107 C C . VAL A 1 277 ? 5.806 -1.103 -19.407 1.00 72.56 277 VAL A C 1
ATOM 2109 O O . VAL A 1 277 ? 5.585 -2.305 -19.295 1.00 72.56 277 VAL A O 1
ATOM 2112 N N . ASN A 1 278 ? 6.691 -0.613 -20.278 1.00 80.38 278 ASN A N 1
ATOM 2113 C CA . ASN A 1 278 ? 7.547 -1.422 -21.137 1.00 80.38 278 ASN A CA 1
ATOM 2114 C C . ASN A 1 278 ? 8.993 -0.931 -21.014 1.00 80.38 278 ASN A C 1
ATOM 2116 O O . ASN A 1 278 ? 9.364 0.047 -21.658 1.00 80.38 278 ASN A O 1
ATOM 2120 N N . TYR A 1 279 ? 9.766 -1.593 -20.157 1.00 90.06 279 TYR A N 1
ATOM 2121 C CA . TYR A 1 279 ? 11.179 -1.320 -19.854 1.00 90.06 279 TYR A CA 1
ATOM 2122 C C . TYR A 1 279 ? 12.010 -2.613 -19.837 1.00 90.06 279 TYR A C 1
ATOM 2124 O O . TYR A 1 279 ? 13.129 -2.628 -19.343 1.00 90.06 279 TYR A O 1
ATOM 2132 N N . TRP A 1 280 ? 11.443 -3.726 -20.302 1.00 88.00 280 TRP A N 1
ATOM 2133 C CA . TRP A 1 280 ? 12.093 -5.031 -20.255 1.00 88.00 280 TRP A CA 1
ATOM 2134 C C . TRP A 1 280 ? 13.093 -5.161 -21.406 1.00 88.00 280 TRP A C 1
ATOM 2136 O O . TRP A 1 280 ? 12.695 -4.890 -22.539 1.00 88.00 280 TRP A O 1
ATOM 2146 N N . PRO A 1 281 ? 14.327 -5.635 -21.160 1.00 91.69 281 PRO A N 1
ATOM 2147 C CA . PRO A 1 281 ? 15.193 -6.091 -22.237 1.00 91.69 281 PRO A CA 1
ATOM 2148 C C . PRO A 1 281 ? 14.505 -7.221 -23.018 1.00 91.69 281 PRO A C 1
ATOM 2150 O O . PRO A 1 281 ? 14.009 -8.182 -22.420 1.00 91.69 281 PRO A O 1
ATOM 2153 N N . ALA A 1 282 ? 14.472 -7.112 -24.344 1.00 87.44 282 ALA A N 1
ATOM 2154 C CA . ALA A 1 282 ? 13.854 -8.064 -25.264 1.00 87.44 282 ALA A CA 1
ATOM 2155 C C . ALA A 1 282 ? 14.500 -9.459 -25.185 1.00 87.44 282 ALA A C 1
ATOM 2157 O O . ALA A 1 282 ? 13.833 -10.473 -25.394 1.00 87.44 282 ALA A O 1
ATOM 2158 N N . HIS A 1 283 ? 15.792 -9.519 -24.847 1.00 86.00 283 HIS A N 1
ATOM 2159 C CA . HIS A 1 283 ? 16.558 -10.753 -24.688 1.00 86.00 283 HIS A CA 1
ATOM 2160 C C . HIS A 1 283 ? 17.747 -10.585 -23.728 1.00 86.00 283 HIS A C 1
ATOM 2162 O O . HIS A 1 283 ? 18.137 -9.471 -23.397 1.00 86.00 283 HIS A O 1
ATOM 2168 N N . SER A 1 284 ? 18.402 -11.681 -23.331 1.00 88.94 284 SER A N 1
ATOM 2169 C CA . SER A 1 284 ? 19.522 -11.687 -22.364 1.00 88.94 284 SER A CA 1
ATOM 2170 C C . SER A 1 284 ? 20.818 -10.984 -22.810 1.00 88.94 284 SER A C 1
ATOM 2172 O O . SER A 1 284 ? 21.785 -10.968 -22.055 1.00 88.94 284 SER A O 1
ATOM 2174 N N . LYS A 1 285 ? 20.856 -10.429 -24.028 1.00 90.19 285 LYS A N 1
ATOM 2175 C CA . LYS A 1 285 ? 21.917 -9.539 -24.534 1.00 90.19 285 LYS A CA 1
ATOM 2176 C C . LYS A 1 285 ? 21.511 -8.054 -24.625 1.00 90.19 285 LYS A C 1
ATOM 2178 O O . LYS A 1 285 ? 22.337 -7.249 -25.035 1.00 90.19 285 LYS A O 1
ATOM 2183 N N . ASP A 1 286 ? 20.250 -7.720 -24.339 1.00 93.88 286 ASP A N 1
ATOM 2184 C CA . ASP A 1 286 ? 19.692 -6.374 -24.547 1.00 93.88 286 ASP A CA 1
ATOM 2185 C C . ASP A 1 286 ? 20.031 -5.482 -23.341 1.00 93.88 286 ASP A C 1
ATOM 2187 O O . ASP A 1 286 ? 19.895 -5.896 -22.183 1.00 93.88 286 ASP A O 1
ATOM 2191 N N . SER A 1 287 ? 20.544 -4.292 -23.626 1.00 94.94 287 SER A N 1
ATOM 2192 C CA . SER A 1 287 ? 21.178 -3.368 -22.690 1.00 94.94 287 SER A CA 1
ATOM 2193 C C . SER A 1 287 ? 20.246 -2.182 -22.443 1.00 94.94 287 SER A C 1
ATOM 2195 O O . SER A 1 287 ? 20.293 -1.174 -23.133 1.00 94.94 287 SER A O 1
ATOM 2197 N N . VAL A 1 288 ? 19.396 -2.283 -21.425 1.00 97.00 288 VAL A N 1
ATOM 2198 C CA . VAL A 1 288 ? 18.379 -1.284 -21.083 1.00 97.00 288 VAL A CA 1
ATOM 2199 C C . VAL A 1 288 ? 18.718 -0.668 -19.724 1.00 97.00 288 VAL A C 1
ATOM 2201 O O . VAL A 1 288 ? 18.113 -0.994 -18.699 1.00 97.00 288 VAL A O 1
ATOM 2204 N N . LEU A 1 289 ? 19.706 0.232 -19.698 1.00 97.88 289 LEU A N 1
ATOM 2205 C CA . LEU A 1 289 ? 20.054 1.003 -18.505 1.00 97.88 289 LEU A CA 1
ATOM 2206 C C . LEU A 1 289 ? 19.030 2.128 -18.318 1.00 97.88 289 LEU A C 1
ATOM 2208 O O . LEU A 1 289 ? 18.901 3.041 -19.138 1.00 97.88 289 LEU A O 1
ATOM 2212 N N . ILE A 1 290 ? 18.309 2.088 -17.201 1.00 96.12 290 ILE A N 1
ATOM 2213 C CA . ILE A 1 290 ? 17.278 3.074 -16.853 1.00 96.12 290 ILE A CA 1
ATOM 2214 C C . ILE A 1 290 ? 17.602 3.755 -15.524 1.00 96.12 290 ILE A C 1
ATOM 2216 O O . ILE A 1 290 ? 18.427 3.274 -14.752 1.00 96.12 290 ILE A O 1
ATOM 2220 N N . HIS A 1 291 ? 16.964 4.894 -15.260 1.00 95.06 291 HIS A N 1
ATOM 2221 C CA . HIS A 1 291 ? 17.087 5.630 -14.003 1.00 95.06 291 HIS A CA 1
ATOM 2222 C C . HIS A 1 291 ? 15.702 6.127 -13.569 1.00 95.06 291 HIS A C 1
ATOM 2224 O O . HIS A 1 291 ? 14.832 6.334 -14.418 1.00 95.06 291 HIS A O 1
ATOM 2230 N N . ASP A 1 292 ? 15.476 6.322 -12.269 1.00 93.31 292 ASP A N 1
ATOM 2231 C CA . ASP A 1 292 ? 14.164 6.745 -11.771 1.00 93.31 292 ASP A CA 1
ATOM 2232 C C . ASP A 1 292 ? 13.830 8.189 -12.167 1.00 93.31 292 ASP A C 1
ATOM 2234 O O . ASP A 1 292 ? 14.629 9.090 -11.904 1.00 93.31 292 ASP A O 1
ATOM 2238 N N . PRO A 1 293 ? 12.646 8.452 -12.750 1.00 86.56 293 PRO A N 1
ATOM 2239 C CA . PRO A 1 293 ? 12.235 9.815 -13.040 1.00 86.56 293 PRO A CA 1
ATOM 2240 C C . PRO A 1 293 ? 11.962 10.570 -11.735 1.00 86.56 293 PRO A C 1
ATOM 2242 O O . PRO A 1 293 ? 11.254 10.061 -10.863 1.00 86.56 293 PRO A O 1
ATOM 2245 N N . VAL A 1 294 ? 12.421 11.823 -11.643 1.00 74.00 294 VAL A N 1
ATOM 2246 C CA . VAL A 1 294 ? 12.187 12.700 -10.470 1.00 74.00 294 VAL A CA 1
ATOM 2247 C C . VAL A 1 294 ? 10.687 12.838 -10.158 1.00 74.00 294 VAL A C 1
ATOM 2249 O O . VAL A 1 294 ? 10.293 12.954 -9.001 1.00 74.00 294 VAL A O 1
ATOM 2252 N N . ALA A 1 295 ? 9.826 12.724 -11.177 1.00 61.97 295 ALA A N 1
ATOM 2253 C CA . ALA A 1 295 ? 8.390 12.527 -11.011 1.00 61.97 295 ALA A CA 1
ATOM 2254 C C . ALA A 1 295 ? 7.957 11.085 -11.356 1.00 61.97 295 ALA A C 1
ATOM 2256 O O . ALA A 1 295 ? 7.545 10.777 -12.484 1.00 61.97 295 ALA A O 1
ATOM 2257 N N . PHE A 1 296 ? 7.939 10.202 -10.352 1.00 57.41 296 PHE A N 1
ATOM 2258 C CA . PHE A 1 296 ? 7.004 9.075 -10.361 1.00 57.41 296 PHE A CA 1
ATOM 2259 C C . PHE A 1 296 ? 5.575 9.639 -10.353 1.00 57.41 296 PHE A C 1
ATOM 2261 O O . PHE A 1 296 ? 5.098 10.115 -9.332 1.00 57.41 296 PHE A O 1
ATOM 2268 N N . ALA A 1 297 ? 4.891 9.592 -11.502 1.00 37.84 297 ALA A N 1
ATOM 2269 C CA . ALA A 1 297 ? 3.532 10.133 -11.653 1.00 37.84 297 ALA A CA 1
ATOM 2270 C C . ALA A 1 297 ? 2.440 9.255 -11.008 1.00 37.84 297 ALA A C 1
ATOM 2272 O O . ALA A 1 297 ? 1.257 9.589 -11.068 1.00 37.84 297 ALA A O 1
ATOM 2273 N N . ASP A 1 298 ? 2.836 8.150 -10.374 1.00 36.81 298 ASP A N 1
ATOM 2274 C CA . ASP A 1 298 ? 2.040 7.552 -9.313 1.00 36.81 298 ASP A CA 1
ATOM 2275 C C . ASP A 1 298 ? 2.084 8.511 -8.117 1.00 36.81 298 ASP A C 1
ATOM 2277 O O . ASP A 1 298 ? 3.093 8.586 -7.406 1.00 36.81 298 ASP A O 1
ATOM 2281 N N . ALA A 1 299 ? 0.982 9.226 -7.873 1.00 33.47 299 ALA A N 1
ATOM 2282 C CA . ALA A 1 299 ? 0.765 9.866 -6.580 1.00 33.47 299 ALA A CA 1
ATOM 2283 C C . ALA A 1 299 ? 1.030 8.841 -5.454 1.00 33.47 299 ALA A C 1
ATOM 2285 O O . ALA A 1 299 ? 0.762 7.647 -5.652 1.00 33.47 299 ALA A O 1
ATOM 2286 N N . PRO A 1 300 ? 1.562 9.256 -4.285 1.00 34.88 300 PRO A N 1
ATOM 2287 C CA . PRO A 1 300 ? 1.695 8.336 -3.159 1.00 34.88 300 PRO A CA 1
ATOM 2288 C C . PRO A 1 300 ? 0.342 7.651 -2.901 1.00 34.88 300 PRO A C 1
ATOM 2290 O O . PRO A 1 300 ? -0.687 8.321 -3.043 1.00 34.88 300 PRO A O 1
ATOM 2293 N N . PRO A 1 301 ? 0.315 6.349 -2.542 1.00 36.75 301 PRO A N 1
ATOM 2294 C CA . PRO A 1 301 ? -0.930 5.688 -2.158 1.00 36.75 301 PRO A CA 1
ATOM 2295 C C . PRO A 1 301 ? -1.587 6.556 -1.088 1.00 36.75 301 PRO A C 1
ATOM 2297 O O . PRO A 1 301 ? -0.931 6.893 -0.099 1.00 36.75 301 PRO A O 1
ATOM 2300 N N . ALA A 1 302 ? -2.807 7.027 -1.367 1.00 43.22 302 ALA A N 1
ATOM 2301 C CA . ALA A 1 302 ? -3.339 8.212 -0.707 1.00 43.22 302 ALA A CA 1
ATOM 2302 C C . ALA A 1 302 ? -3.313 8.006 0.807 1.00 43.22 302 ALA A C 1
ATOM 2304 O O . ALA A 1 302 ? -3.931 7.075 1.318 1.00 43.22 302 ALA A O 1
ATOM 2305 N N . GLN A 1 303 ? -2.564 8.839 1.533 1.00 42.75 303 GLN A N 1
ATOM 2306 C CA . GLN A 1 303 ? -2.525 8.703 2.982 1.00 42.75 303 GLN A CA 1
ATOM 2307 C C . GLN A 1 303 ? -3.934 8.954 3.509 1.00 42.75 303 GLN A C 1
ATOM 2309 O O . GLN A 1 303 ? -4.504 10.027 3.301 1.00 42.75 303 GLN A O 1
ATOM 2314 N N . ALA A 1 304 ? -4.495 7.920 4.137 1.00 53.78 304 ALA A N 1
ATOM 2315 C CA . ALA A 1 304 ? -5.852 7.898 4.648 1.00 53.78 304 ALA A CA 1
ATOM 2316 C C . ALA A 1 304 ? -6.112 9.159 5.477 1.00 53.78 304 ALA A C 1
ATOM 2318 O O . ALA A 1 304 ? -5.479 9.365 6.517 1.00 53.78 304 ALA A O 1
ATOM 2319 N N . LYS A 1 305 ? -7.003 10.024 4.975 1.00 57.56 305 LYS A N 1
ATOM 2320 C CA . LYS A 1 305 ? -7.233 11.345 5.558 1.00 57.56 305 LYS A CA 1
ATOM 2321 C C . LYS A 1 305 ? -7.660 11.171 7.015 1.00 57.56 305 LYS A C 1
ATOM 2323 O O . LYS A 1 305 ? -8.603 10.430 7.294 1.00 57.56 305 LYS A O 1
ATOM 2328 N N . ILE A 1 306 ? -6.967 11.860 7.918 1.00 61.12 306 ILE A N 1
ATOM 2329 C CA . ILE A 1 306 ? -7.358 11.945 9.325 1.00 61.12 306 ILE A CA 1
ATOM 2330 C C . ILE A 1 306 ? -8.557 12.891 9.408 1.00 61.12 306 ILE A C 1
ATOM 2332 O O . ILE A 1 306 ? -8.477 14.037 8.959 1.00 61.12 306 ILE A O 1
ATOM 2336 N N . VAL A 1 307 ? -9.676 12.393 9.931 1.00 71.12 307 VAL A N 1
ATOM 2337 C CA . VAL A 1 307 ? -10.943 13.125 10.039 1.00 71.12 307 VAL A CA 1
ATOM 2338 C C . VAL A 1 307 ? -11.586 12.837 11.397 1.00 71.12 307 VAL A C 1
ATOM 2340 O O . VAL A 1 307 ? -11.607 11.695 11.860 1.00 71.12 307 VAL A O 1
ATOM 2343 N N . ASP A 1 308 ? -12.127 13.869 12.042 1.00 71.31 308 ASP A N 1
ATOM 2344 C CA . ASP A 1 308 ? -13.023 13.699 13.183 1.00 71.31 308 ASP A CA 1
ATOM 2345 C C . ASP A 1 308 ? -14.450 13.488 12.665 1.00 71.31 308 ASP A C 1
ATOM 2347 O O . ASP A 1 308 ? -14.931 14.209 11.794 1.00 71.31 308 ASP A O 1
ATOM 2351 N N . SER A 1 309 ? -15.148 12.506 13.224 1.00 79.31 309 SER A N 1
ATOM 2352 C CA . SER A 1 309 ? -16.550 12.201 12.933 1.00 79.31 309 SER A CA 1
ATOM 2353 C C . SER A 1 309 ? -17.503 13.403 12.943 1.00 79.31 309 SER A C 1
ATOM 2355 O O . SER A 1 309 ? -18.496 13.373 12.225 1.00 79.31 309 SER A O 1
ATOM 2357 N N . LYS A 1 310 ? -17.213 14.456 13.723 1.00 79.62 310 LYS A N 1
ATOM 2358 C CA . LYS A 1 310 ? -18.013 15.693 13.769 1.00 79.62 310 LYS A CA 1
ATOM 2359 C C . LYS A 1 310 ? -17.983 16.478 12.447 1.00 79.62 310 LYS A C 1
ATOM 2361 O O . LYS A 1 310 ? -18.894 17.255 12.178 1.00 79.62 310 LYS A O 1
ATOM 2366 N N . ASP A 1 311 ? -16.923 16.291 11.657 1.00 84.94 311 ASP A N 1
ATOM 2367 C CA . ASP A 1 311 ? -16.677 16.986 10.392 1.00 84.94 311 ASP A CA 1
ATOM 2368 C C . ASP A 1 311 ? -17.276 16.212 9.198 1.00 84.94 311 ASP A C 1
ATOM 2370 O O . ASP A 1 311 ? -17.408 16.764 8.101 1.00 84.94 311 ASP A O 1
ATOM 2374 N N . LEU A 1 312 ? -17.671 14.948 9.414 1.00 86.69 312 LEU A N 1
ATOM 2375 C CA . LEU A 1 312 ? -18.422 14.128 8.462 1.00 86.69 312 LEU A CA 1
ATOM 2376 C C . LEU A 1 312 ? -19.912 14.484 8.512 1.00 86.69 312 LEU A C 1
ATOM 2378 O O . LEU A 1 312 ? -20.516 14.615 9.577 1.00 86.69 312 LEU A O 1
ATOM 2382 N N . LYS A 1 313 ? -20.530 14.622 7.341 1.00 90.19 313 LYS A N 1
ATOM 2383 C CA . LYS A 1 313 ? -21.942 14.997 7.194 1.00 90.19 313 LYS A CA 1
ATOM 2384 C C . LYS A 1 313 ? -22.797 13.802 6.807 1.00 90.19 313 LYS A C 1
ATOM 2386 O O . LYS A 1 313 ? -23.943 13.709 7.250 1.00 90.19 313 LYS A O 1
ATOM 2391 N N . GLU A 1 314 ? -22.248 12.876 6.031 1.00 92.12 314 GLU A N 1
ATOM 2392 C CA . GLU A 1 314 ? -22.971 11.772 5.392 1.00 92.12 314 GLU A CA 1
ATOM 2393 C C . GLU A 1 314 ? -22.540 10.391 5.913 1.00 92.12 314 GLU A C 1
ATOM 2395 O O . GLU A 1 314 ? -22.876 9.357 5.337 1.00 92.12 314 GLU A O 1
ATOM 2400 N N . THR A 1 315 ? -21.861 10.369 7.058 1.00 92.25 315 THR A N 1
ATOM 2401 C CA . THR A 1 315 ? -21.438 9.171 7.787 1.00 92.25 315 THR A CA 1
ATOM 2402 C C . THR A 1 315 ? -21.865 9.268 9.249 1.00 92.25 315 THR A C 1
ATOM 2404 O O . THR A 1 315 ? -21.918 10.357 9.820 1.00 92.25 315 THR A O 1
ATOM 2407 N N . VAL A 1 316 ? -22.148 8.125 9.872 1.00 91.94 316 VAL A N 1
ATOM 2408 C CA . VAL A 1 316 ? -22.215 7.970 11.330 1.00 91.94 316 VAL A CA 1
ATOM 2409 C C . VAL A 1 316 ? -21.348 6.800 11.791 1.00 91.94 316 VAL A C 1
ATOM 2411 O O . VAL A 1 316 ? -21.183 5.809 11.078 1.00 91.94 316 VAL A O 1
ATOM 2414 N N . VAL A 1 317 ? -20.830 6.899 13.012 1.00 87.12 317 VAL A N 1
ATOM 2415 C CA . VAL A 1 317 ? -20.354 5.743 13.779 1.00 87.12 317 VAL A CA 1
ATOM 2416 C C . VAL A 1 317 ? -21.457 5.386 14.770 1.00 87.12 317 VAL A C 1
ATOM 2418 O O . VAL A 1 317 ? -22.047 6.279 15.377 1.00 87.12 317 VAL A O 1
ATOM 2421 N N . VAL A 1 318 ? -21.767 4.099 14.908 1.00 89.56 318 VAL A N 1
ATOM 2422 C CA . VAL A 1 318 ? -22.757 3.599 15.871 1.00 89.56 318 VAL A CA 1
ATOM 2423 C C . VAL A 1 318 ? -22.067 2.742 16.927 1.00 89.56 318 VAL A C 1
ATOM 2425 O O . VAL A 1 318 ? -21.134 2.005 16.621 1.00 89.56 318 VAL A O 1
ATOM 2428 N N . ALA A 1 319 ? -22.514 2.842 18.181 1.00 82.19 319 ALA A N 1
ATOM 2429 C CA . ALA A 1 319 ? -21.909 2.111 19.296 1.00 82.19 319 ALA A CA 1
ATOM 2430 C C . ALA A 1 319 ? -22.317 0.625 19.317 1.00 82.19 319 ALA A C 1
ATOM 2432 O O . ALA A 1 319 ? -21.513 -0.242 19.657 1.00 82.19 319 ALA A O 1
ATOM 2433 N N . THR A 1 320 ? -23.560 0.323 18.926 1.00 88.38 320 THR A N 1
ATOM 2434 C CA . THR A 1 320 ? -24.150 -1.023 18.992 1.00 88.38 320 THR A CA 1
ATOM 2435 C C . THR A 1 320 ? -24.781 -1.435 17.668 1.00 88.38 320 THR A C 1
ATOM 2437 O O . THR A 1 320 ? -25.211 -0.609 16.862 1.00 88.38 320 THR A O 1
ATOM 2440 N N . LEU A 1 321 ? -24.859 -2.749 17.445 1.00 90.62 321 LEU A N 1
ATOM 2441 C CA . LEU A 1 321 ? -25.437 -3.326 16.226 1.00 90.62 321 LEU A CA 1
ATOM 2442 C C . LEU A 1 321 ? -26.948 -3.089 16.089 1.00 90.62 321 LEU A C 1
ATOM 2444 O O . LEU A 1 321 ? -27.468 -3.218 14.983 1.00 90.62 321 LEU A O 1
ATOM 2448 N N . ASP A 1 322 ? -27.639 -2.762 17.185 1.00 92.00 322 ASP A N 1
ATOM 2449 C CA . ASP A 1 322 ? -29.079 -2.488 17.230 1.00 92.00 322 ASP A CA 1
ATOM 2450 C C . ASP A 1 322 ? -29.433 -0.997 17.048 1.00 92.00 322 ASP A C 1
ATOM 2452 O O . ASP A 1 322 ? -30.615 -0.637 17.067 1.00 92.00 322 ASP A O 1
ATOM 2456 N N . CYS A 1 323 ? -28.439 -0.115 16.876 1.00 89.75 323 CYS A N 1
ATOM 2457 C CA . CYS A 1 323 ? -28.670 1.288 16.541 1.00 89.75 323 CYS A CA 1
ATOM 2458 C C . CYS A 1 323 ? -29.462 1.404 15.222 1.00 89.75 323 CYS A C 1
ATOM 2460 O O . CYS A 1 323 ? -29.022 0.843 14.212 1.00 89.75 323 CYS A O 1
ATOM 2462 N N . PRO A 1 324 ? -30.582 2.156 15.196 1.00 89.94 324 PRO A N 1
ATOM 2463 C CA . PRO A 1 324 ? -31.286 2.472 13.959 1.00 89.94 324 PRO A CA 1
ATOM 2464 C C . PRO A 1 324 ? -30.359 3.185 12.975 1.00 89.94 324 PRO A C 1
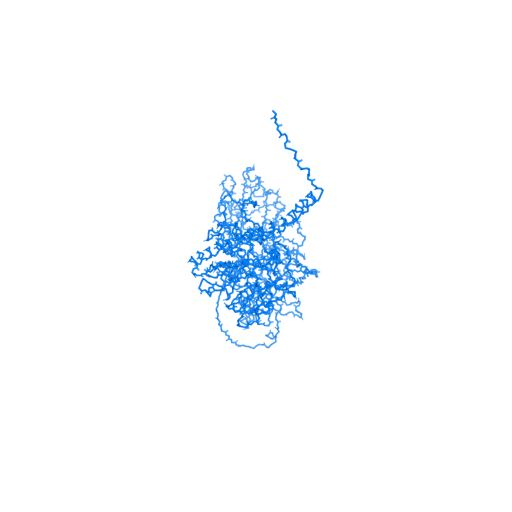ATOM 2466 O O . PRO A 1 324 ? -29.679 4.151 13.335 1.00 89.94 324 PRO A O 1
ATOM 2469 N N . LEU A 1 325 ? -30.327 2.711 11.734 1.00 91.06 325 LEU A N 1
ATOM 2470 C CA . LEU A 1 325 ? -29.496 3.288 10.690 1.00 91.06 325 LEU A CA 1
ATOM 2471 C C . LEU A 1 325 ? -30.157 4.533 10.090 1.00 91.06 325 LEU A C 1
ATOM 2473 O O . LEU A 1 325 ? -31.260 4.424 9.555 1.00 91.06 325 LEU A O 1
ATOM 2477 N N . PRO A 1 326 ? -29.493 5.705 10.100 1.00 87.81 326 PRO A N 1
ATOM 2478 C CA . PRO A 1 326 ? -30.010 6.869 9.398 1.00 87.81 326 PRO A CA 1
ATOM 2479 C C . PRO A 1 326 ? -30.082 6.620 7.884 1.00 87.81 326 PRO A C 1
ATOM 2481 O O . PRO A 1 326 ? -29.224 5.964 7.275 1.00 87.81 326 PRO A O 1
ATOM 2484 N N . GLU A 1 327 ? -31.117 7.182 7.266 1.00 89.62 327 GLU A N 1
ATOM 2485 C CA . GLU A 1 327 ? -31.262 7.216 5.815 1.00 89.62 327 GLU A CA 1
ATOM 2486 C C . GLU A 1 327 ? -30.103 7.990 5.174 1.00 89.62 327 GLU A C 1
ATOM 2488 O O . GLU A 1 327 ? -29.553 8.928 5.756 1.00 89.62 327 GLU A O 1
ATOM 2493 N N . HIS A 1 328 ? -29.721 7.580 3.964 1.00 91.81 328 HIS A N 1
ATOM 2494 C CA . HIS A 1 328 ? -28.738 8.263 3.114 1.00 91.81 328 HIS A CA 1
ATOM 2495 C C . HIS A 1 328 ? -27.312 8.440 3.674 1.00 91.81 328 HIS A C 1
ATOM 2497 O O . HIS A 1 328 ? -26.497 9.150 3.079 1.00 91.81 328 HIS A O 1
ATOM 2503 N N . LYS A 1 329 ? -26.983 7.784 4.795 1.00 94.00 329 LYS A N 1
ATOM 2504 C CA . LYS A 1 329 ? -25.656 7.842 5.418 1.00 94.00 329 LYS A CA 1
ATOM 2505 C C . LYS A 1 329 ? -24.940 6.499 5.459 1.00 94.00 329 LYS A C 1
ATOM 2507 O O . LYS A 1 329 ? -25.561 5.453 5.683 1.00 94.00 329 LYS A O 1
ATOM 2512 N N . ASN A 1 330 ? -23.614 6.569 5.335 1.00 93.88 330 ASN A N 1
ATOM 2513 C CA . ASN A 1 330 ? -22.713 5.488 5.717 1.00 93.88 330 ASN A CA 1
ATOM 2514 C C . ASN A 1 330 ? -22.870 5.227 7.220 1.00 93.88 330 ASN A C 1
ATOM 2516 O O . ASN A 1 330 ? -23.055 6.170 7.992 1.00 93.88 330 ASN A O 1
ATOM 2520 N N . ALA A 1 331 ? -22.751 3.975 7.649 1.00 94.38 331 ALA A N 1
ATOM 2521 C CA . ALA A 1 331 ? -22.812 3.620 9.061 1.00 94.38 331 ALA A CA 1
ATOM 2522 C C . ALA A 1 331 ? -21.723 2.610 9.410 1.00 94.38 331 ALA A C 1
ATOM 2524 O O . ALA A 1 331 ? -21.696 1.515 8.853 1.00 94.38 331 ALA A O 1
ATOM 2525 N N . ILE A 1 332 ? -20.834 2.987 10.326 1.00 90.81 332 ILE A N 1
ATOM 2526 C CA . ILE A 1 332 ? -19.681 2.187 10.749 1.00 90.81 332 ILE A CA 1
ATOM 2527 C C . ILE A 1 332 ? -19.918 1.670 12.168 1.00 90.81 332 ILE A C 1
ATOM 2529 O O . ILE A 1 332 ? -20.274 2.441 13.059 1.00 90.81 332 ILE A O 1
ATOM 2533 N N . TRP A 1 333 ? -19.653 0.386 12.389 1.00 92.00 333 TRP A N 1
ATOM 2534 C CA . TRP A 1 333 ? -19.556 -0.229 13.708 1.00 92.00 333 TRP A CA 1
ATOM 2535 C C . TRP A 1 333 ? -18.272 -1.058 13.809 1.00 92.00 333 TRP A C 1
ATOM 2537 O O . TRP A 1 333 ? -17.918 -1.805 12.892 1.00 92.00 333 TRP A O 1
ATOM 2547 N N . CYS A 1 334 ? -17.584 -0.940 14.942 1.00 87.88 334 CYS A N 1
ATOM 2548 C CA . CYS A 1 334 ? -16.377 -1.693 15.263 1.00 87.88 334 CYS A CA 1
ATOM 2549 C C . CYS A 1 334 ? -16.449 -2.163 16.721 1.00 87.88 334 CYS A C 1
ATOM 2551 O O . CYS A 1 334 ? -16.808 -1.384 17.609 1.00 87.88 334 CYS A O 1
ATOM 2553 N N . SER A 1 335 ? -16.098 -3.424 16.977 1.00 88.44 335 SER A N 1
ATOM 2554 C CA . SER A 1 335 ? -16.312 -4.080 18.271 1.00 88.44 335 SER A CA 1
ATOM 2555 C C . SER A 1 335 ? -15.511 -3.489 19.429 1.00 88.44 335 SER A C 1
ATOM 2557 O O . SER A 1 335 ? -15.899 -3.709 20.573 1.00 88.44 335 SER A O 1
ATOM 2559 N N . THR A 1 336 ? -14.438 -2.723 19.185 1.00 83.62 336 THR A N 1
ATOM 2560 C CA . THR A 1 336 ? -13.574 -2.215 20.269 1.00 83.62 336 THR A CA 1
ATOM 2561 C C . THR A 1 336 ? -14.331 -1.385 21.301 1.00 83.62 336 THR A C 1
ATOM 2563 O O . THR A 1 336 ? -14.036 -1.503 22.485 1.00 83.62 336 THR A O 1
ATOM 2566 N N . PHE A 1 337 ? -15.349 -0.614 20.905 1.00 82.62 337 PHE A N 1
ATOM 2567 C CA . PHE A 1 337 ? -16.134 0.153 21.875 1.00 82.62 337 PHE A CA 1
ATOM 2568 C C . PHE A 1 337 ? -17.034 -0.740 22.747 1.00 82.62 337 PHE A C 1
ATOM 2570 O O . PHE A 1 337 ? -17.115 -0.526 23.953 1.00 82.62 337 PHE A O 1
ATOM 2577 N N . GLN A 1 338 ? -17.628 -1.799 22.178 1.00 90.06 338 GLN A N 1
ATOM 2578 C CA . GLN A 1 338 ? -18.352 -2.813 22.956 1.00 90.06 338 GLN A CA 1
ATOM 2579 C C . GLN A 1 338 ? -17.394 -3.589 23.874 1.00 90.06 338 GLN A C 1
ATOM 2581 O O . GLN A 1 338 ? -17.702 -3.775 25.041 1.00 90.06 338 GLN A O 1
ATOM 2586 N N . MET A 1 339 ? -16.205 -3.967 23.392 1.00 87.81 339 MET A N 1
ATOM 2587 C CA . MET A 1 339 ? -15.180 -4.653 24.193 1.00 87.81 339 MET A CA 1
ATOM 2588 C C . MET A 1 339 ? -14.683 -3.795 25.365 1.00 87.81 339 MET A C 1
ATOM 2590 O O . MET A 1 339 ? -14.424 -4.329 26.441 1.00 87.81 339 MET A O 1
ATOM 2594 N N . ALA A 1 340 ? -14.561 -2.477 25.175 1.00 83.88 340 ALA A N 1
ATOM 2595 C CA . ALA A 1 340 ? -14.263 -1.538 26.253 1.00 83.88 340 ALA A CA 1
ATOM 2596 C C . ALA A 1 340 ? -15.442 -1.403 27.232 1.00 83.88 340 ALA A C 1
ATOM 2598 O O . ALA A 1 340 ? -15.231 -1.409 28.440 1.00 83.88 340 ALA A O 1
ATOM 2599 N N . TRP A 1 341 ? -16.684 -1.333 26.742 1.00 87.19 341 TRP A N 1
ATOM 2600 C CA . TRP A 1 341 ? -17.859 -1.292 27.615 1.00 87.19 341 TRP A CA 1
ATOM 2601 C C . TRP A 1 341 ? -18.004 -2.567 28.450 1.00 87.19 341 TRP A C 1
ATOM 2603 O O . TRP A 1 341 ? -18.189 -2.479 29.658 1.00 87.19 341 TRP A O 1
ATOM 2613 N N . ASP A 1 342 ? -17.851 -3.738 27.830 1.00 90.12 342 ASP A N 1
ATOM 2614 C CA . ASP A 1 342 ? -17.864 -5.041 28.500 1.00 90.12 342 ASP A CA 1
ATOM 2615 C C . ASP A 1 342 ? -16.764 -5.112 29.564 1.00 90.12 342 ASP A C 1
ATOM 2617 O O . ASP A 1 342 ? -17.040 -5.453 30.708 1.00 90.12 342 ASP A O 1
ATOM 2621 N N . LYS A 1 343 ? -15.537 -4.676 29.243 1.00 87.62 343 LYS A N 1
ATOM 2622 C CA . LYS A 1 343 ? -14.445 -4.602 30.224 1.00 87.62 343 LYS A CA 1
ATOM 2623 C C . LYS A 1 343 ? -14.751 -3.677 31.404 1.00 87.62 343 LYS A C 1
ATOM 2625 O O . LYS A 1 343 ? -14.442 -4.032 32.535 1.00 87.62 343 LYS A O 1
ATOM 2630 N N . PHE A 1 344 ? -15.375 -2.524 31.176 1.00 86.88 344 PHE A N 1
ATOM 2631 C CA . PHE A 1 344 ? -15.730 -1.600 32.257 1.00 86.88 344 PHE A CA 1
ATOM 2632 C C . PHE A 1 344 ? -16.886 -2.143 33.120 1.00 86.88 344 PHE A C 1
ATOM 2634 O O . PHE A 1 344 ? -16.837 -2.079 34.350 1.00 86.88 344 PHE A O 1
ATOM 2641 N N . LYS A 1 345 ? -17.894 -2.738 32.473 1.00 90.38 345 LYS A N 1
ATOM 2642 C CA . LYS A 1 345 ? -19.060 -3.398 33.077 1.00 90.38 345 LYS A CA 1
ATOM 2643 C C . LYS A 1 345 ? -18.651 -4.577 33.964 1.00 90.38 345 LYS A C 1
ATOM 2645 O O . LYS A 1 345 ? -19.083 -4.645 35.112 1.00 90.38 345 LYS A O 1
ATOM 2650 N N . ASP A 1 346 ? -17.792 -5.457 33.453 1.00 90.38 346 ASP A N 1
ATOM 2651 C CA . ASP A 1 346 ? -17.520 -6.765 34.053 1.00 90.38 346 ASP A CA 1
ATOM 2652 C C . ASP A 1 346 ? -16.303 -6.756 35.003 1.00 90.38 346 ASP A C 1
ATOM 2654 O O . ASP A 1 346 ? -16.388 -7.330 36.088 1.00 90.38 346 ASP A O 1
ATOM 2658 N N . ASP A 1 347 ? -15.196 -6.079 34.655 1.00 88.31 347 ASP A N 1
ATOM 2659 C CA . ASP A 1 347 ? -13.970 -6.074 35.481 1.00 88.31 347 ASP A CA 1
ATOM 2660 C C . ASP A 1 347 ? -13.985 -4.999 36.587 1.00 88.31 347 ASP A C 1
ATOM 2662 O O . ASP A 1 347 ? -13.283 -5.148 37.589 1.00 88.31 347 ASP A O 1
ATOM 2666 N N . LEU A 1 348 ? -14.740 -3.904 36.410 1.00 86.81 348 LEU A N 1
ATOM 2667 C CA . LEU A 1 348 ? -14.751 -2.766 37.343 1.00 86.81 348 LEU A CA 1
ATOM 2668 C C . LEU A 1 348 ? -16.105 -2.543 38.027 1.00 86.81 348 LEU A C 1
ATOM 2670 O O . LEU A 1 348 ? -16.156 -2.487 39.256 1.00 86.81 348 LEU A O 1
ATOM 2674 N N . VAL A 1 349 ? -17.198 -2.391 37.272 1.00 87.81 349 VAL A N 1
ATOM 2675 C CA . VAL A 1 349 ? -18.507 -2.039 37.859 1.00 87.81 349 VAL A CA 1
ATOM 2676 C C . VAL A 1 349 ? -19.178 -3.245 38.530 1.00 87.81 349 VAL A C 1
ATOM 2678 O O . VAL A 1 349 ? -19.742 -3.096 39.616 1.00 87.81 349 VAL A O 1
ATOM 2681 N N . GLY A 1 350 ? -19.087 -4.433 37.924 1.00 90.75 350 GLY A N 1
ATOM 2682 C CA . GLY A 1 350 ? -19.644 -5.696 38.425 1.00 90.75 350 GLY A CA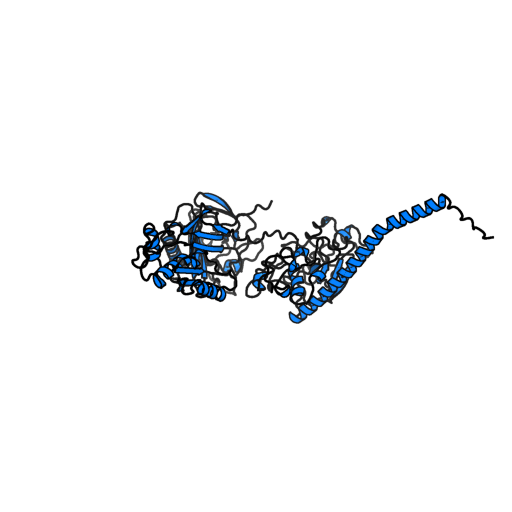 1
ATOM 2683 C C . GLY A 1 350 ? -21.163 -5.852 38.251 1.00 90.75 350 GLY A C 1
ATOM 2684 O O . GLY A 1 350 ? -21.734 -6.849 38.691 1.00 90.75 350 GLY A O 1
ATOM 2685 N N . GLU A 1 351 ? -21.831 -4.877 37.631 1.00 91.75 351 GLU A N 1
ATOM 2686 C CA . GLU A 1 351 ? -23.261 -4.884 37.303 1.00 91.75 351 GLU A CA 1
ATOM 2687 C C . GLU A 1 351 ? -23.532 -3.996 36.063 1.00 91.75 351 GLU A C 1
ATOM 2689 O O . GLU A 1 351 ? -22.668 -3.200 35.686 1.00 91.75 351 GLU A O 1
ATOM 2694 N N . PRO A 1 352 ? -24.714 -4.082 35.414 1.00 93.75 352 PRO A N 1
ATOM 2695 C CA . PRO A 1 352 ? -25.059 -3.227 34.277 1.00 93.75 352 PRO A CA 1
ATOM 2696 C C . PRO A 1 352 ? -24.920 -1.728 34.582 1.00 93.75 352 PRO A C 1
ATOM 2698 O O . PRO A 1 352 ? -25.437 -1.223 35.585 1.00 93.75 352 PRO A O 1
ATOM 2701 N N . ILE A 1 353 ? -24.239 -1.013 33.687 1.00 89.06 353 ILE A N 1
ATOM 2702 C CA . ILE A 1 353 ? -23.885 0.402 33.833 1.00 89.06 353 ILE A CA 1
ATOM 2703 C C . ILE A 1 353 ? -25.116 1.283 33.611 1.00 89.06 353 ILE A C 1
ATOM 2705 O O . ILE A 1 353 ? -25.732 1.246 32.548 1.00 89.06 353 ILE A O 1
ATOM 2709 N N . ARG A 1 354 ? -25.456 2.127 34.585 1.00 90.25 354 ARG A N 1
ATOM 2710 C CA . ARG A 1 354 ? -26.610 3.035 34.534 1.00 90.25 354 ARG A CA 1
ATOM 2711 C C . ARG A 1 354 ? -26.109 4.462 34.324 1.00 90.25 354 ARG A C 1
ATOM 2713 O O . ARG A 1 354 ? -25.379 4.969 35.169 1.00 90.25 354 ARG A O 1
ATOM 2720 N N . LEU A 1 355 ? -26.524 5.125 33.244 1.00 84.06 355 LEU A N 1
ATOM 2721 C CA . LEU A 1 355 ? -26.187 6.529 32.963 1.00 84.06 355 LEU A CA 1
ATOM 2722 C C . LEU A 1 355 ? -27.461 7.361 32.734 1.00 84.06 355 LEU A C 1
ATOM 2724 O O . LEU A 1 355 ? -27.993 7.356 31.623 1.00 84.06 355 LEU A O 1
ATOM 2728 N N . PRO A 1 356 ? -27.949 8.087 33.756 1.00 77.75 356 PRO A N 1
ATOM 2729 C CA . PRO A 1 356 ? -29.062 9.018 33.620 1.00 77.75 356 PRO A CA 1
ATOM 2730 C C . PRO A 1 356 ? -28.890 10.044 32.486 1.00 77.75 356 PRO A C 1
ATOM 2732 O O . PRO A 1 356 ? -27.855 10.702 32.336 1.00 77.75 356 PRO A O 1
ATOM 2735 N N . GLY A 1 357 ? -29.928 10.183 31.666 1.00 76.44 35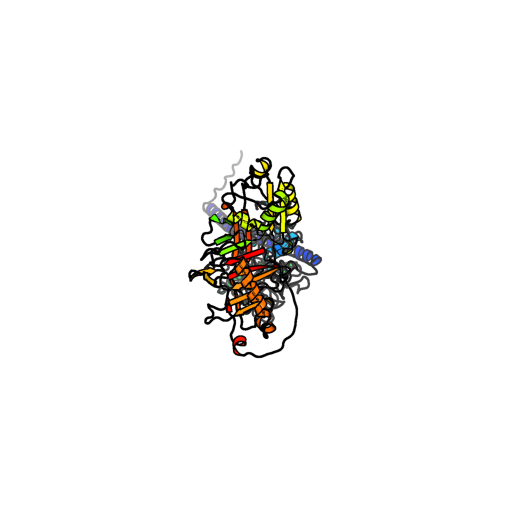7 GLY A N 1
ATOM 2736 C CA . GLY A 1 357 ? -29.936 10.949 30.422 1.00 76.44 357 GLY A CA 1
ATOM 2737 C C . GLY A 1 357 ? -29.136 10.331 29.264 1.00 76.44 357 GLY A C 1
ATOM 2738 O O . GLY A 1 357 ? -28.819 11.062 28.324 1.00 76.44 357 GLY A O 1
ATOM 2739 N N . ALA A 1 358 ? -28.729 9.064 29.346 1.00 86.44 358 ALA A N 1
ATOM 2740 C CA . ALA A 1 358 ? -28.161 8.259 28.255 1.00 86.44 358 ALA A CA 1
ATOM 2741 C C . ALA A 1 358 ? -28.611 6.782 28.341 1.00 86.44 358 ALA A C 1
ATOM 2743 O O . ALA A 1 358 ? -27.940 5.889 27.817 1.00 86.44 358 ALA A O 1
ATOM 2744 N N . GLU A 1 359 ? -29.744 6.532 29.002 1.00 91.69 359 GLU A N 1
ATOM 2745 C CA . GLU A 1 359 ? -30.263 5.220 29.389 1.00 91.69 359 GLU A CA 1
ATOM 2746 C C . GLU A 1 359 ? -30.394 4.292 28.181 1.00 91.69 359 GLU A C 1
ATOM 2748 O O . GLU A 1 359 ? -29.813 3.212 28.182 1.00 91.69 359 GLU A O 1
ATOM 2753 N N . ASP A 1 360 ? -31.040 4.754 27.104 1.00 88.00 360 ASP A N 1
ATOM 2754 C CA . ASP A 1 360 ? -31.207 3.988 25.862 1.00 88.00 360 ASP A CA 1
ATOM 2755 C C . ASP A 1 360 ? -29.881 3.462 25.299 1.00 88.00 360 ASP A C 1
ATOM 2757 O O . ASP A 1 360 ? -29.841 2.364 24.750 1.00 88.00 360 ASP A O 1
ATOM 2761 N N . LEU A 1 361 ? -28.797 4.239 25.395 1.00 85.38 361 LEU A N 1
ATOM 2762 C CA . LEU A 1 361 ? -27.486 3.870 24.857 1.00 85.38 361 LEU A CA 1
ATOM 2763 C C . LEU A 1 361 ? -26.729 2.948 25.818 1.00 85.38 361 LEU A C 1
ATOM 2765 O O . LEU A 1 361 ? -26.176 1.938 25.381 1.00 85.38 361 LEU A O 1
ATOM 2769 N N . ALA A 1 362 ? -26.747 3.260 27.115 1.00 86.50 362 ALA A N 1
ATOM 2770 C CA . ALA A 1 362 ? -26.156 2.416 28.147 1.00 86.50 362 ALA A CA 1
ATOM 2771 C C . ALA A 1 362 ? -26.816 1.027 28.174 1.00 86.50 362 ALA A C 1
ATOM 2773 O O . ALA A 1 362 ? -26.120 0.016 28.172 1.00 86.50 362 ALA A O 1
ATOM 2774 N N . ASP A 1 363 ? -28.144 0.951 28.083 1.00 92.06 363 ASP A N 1
ATOM 2775 C CA . ASP A 1 363 ? -28.890 -0.308 28.066 1.00 92.06 363 ASP A CA 1
ATOM 2776 C C . ASP A 1 363 ? -28.648 -1.133 26.796 1.00 92.06 363 ASP A C 1
ATOM 2778 O O . ASP A 1 363 ? -28.603 -2.363 26.864 1.00 92.06 363 ASP A O 1
ATOM 2782 N N . ARG A 1 364 ? -28.444 -0.493 25.636 1.00 90.75 364 ARG A N 1
ATOM 2783 C CA . ARG A 1 364 ? -27.998 -1.192 24.415 1.00 90.75 364 ARG A CA 1
ATOM 2784 C C . ARG A 1 364 ? -26.617 -1.807 24.603 1.00 90.75 364 ARG A C 1
ATOM 2786 O O . ARG A 1 364 ? -26.432 -2.973 24.273 1.00 90.75 364 ARG A O 1
ATOM 2793 N N . LEU A 1 365 ? -25.675 -1.048 25.161 1.00 88.50 365 LEU A N 1
ATOM 2794 C CA . LEU A 1 365 ? -24.307 -1.503 25.421 1.00 88.50 365 LEU A CA 1
ATOM 2795 C C . LEU A 1 365 ? -24.244 -2.571 26.531 1.00 88.50 365 LEU A C 1
ATOM 2797 O O . LEU A 1 365 ? -23.435 -3.488 26.443 1.00 88.50 365 LEU A O 1
ATOM 2801 N N . ASN A 1 366 ? -25.136 -2.512 27.526 1.00 92.31 366 ASN A N 1
ATOM 2802 C CA . ASN A 1 366 ? -25.280 -3.520 28.584 1.00 92.31 366 ASN A CA 1
ATOM 2803 C C . ASN A 1 366 ? -25.867 -4.845 28.074 1.00 92.31 366 ASN A C 1
ATOM 2805 O O . ASN A 1 366 ? -25.417 -5.907 28.501 1.00 92.31 366 ASN A O 1
ATOM 2809 N N . ARG A 1 367 ? -26.880 -4.787 27.192 1.00 91.94 367 ARG A N 1
ATOM 2810 C CA . ARG A 1 367 ? -27.444 -5.967 26.503 1.00 91.94 367 ARG A CA 1
ATOM 2811 C C . ARG A 1 367 ? -26.504 -6.512 25.429 1.00 91.94 367 ARG A C 1
ATOM 2813 O O . ARG A 1 367 ? -26.580 -7.691 25.090 1.00 91.94 367 ARG A O 1
ATOM 2820 N N . GLY A 1 368 ? -25.666 -5.647 24.866 1.00 83.94 368 GLY A N 1
ATOM 2821 C CA . GLY A 1 368 ? -24.566 -6.021 23.999 1.00 83.94 368 GLY A CA 1
ATOM 2822 C C . GLY A 1 368 ? -23.492 -6.803 24.754 1.00 83.94 368 GLY A C 1
ATOM 2823 O O . GLY A 1 368 ? -23.287 -6.641 25.957 1.00 83.94 368 GLY A O 1
ATOM 2824 N N . ALA A 1 369 ? -22.805 -7.656 24.007 1.00 85.44 369 ALA A N 1
ATOM 2825 C CA . ALA A 1 369 ? -21.545 -8.268 24.388 1.00 85.44 369 ALA A CA 1
ATOM 2826 C C . ALA A 1 369 ? -20.782 -8.600 23.102 1.00 85.44 369 ALA A C 1
ATOM 2828 O O . ALA A 1 369 ? -21.408 -8.989 22.109 1.00 85.44 369 ALA A O 1
ATOM 2829 N N . PHE A 1 370 ? -19.454 -8.475 23.098 1.00 86.25 370 PHE A N 1
ATOM 2830 C CA . PHE A 1 370 ? -18.636 -8.995 22.000 1.00 86.25 370 PHE A CA 1
ATOM 2831 C C . PHE A 1 370 ? -17.813 -10.224 22.436 1.00 86.25 370 PHE A C 1
ATOM 2833 O O . PHE A 1 370 ? -16.937 -10.093 23.295 1.00 86.25 370 PHE A O 1
ATOM 2840 N N . PRO A 1 371 ? -18.022 -11.415 21.837 1.00 89.31 371 PRO A N 1
ATOM 2841 C CA . PRO A 1 371 ? -17.227 -12.602 22.142 1.00 89.31 371 PRO A CA 1
ATOM 2842 C C . PRO A 1 371 ? -15.796 -12.434 21.614 1.00 89.31 371 PRO A C 1
ATOM 2844 O O . PRO A 1 371 ? -15.504 -12.686 20.449 1.00 89.31 371 PRO A O 1
ATOM 2847 N N . THR A 1 372 ? -14.867 -12.027 22.479 1.00 85.06 372 THR A N 1
ATOM 2848 C CA . THR A 1 372 ? -13.476 -11.716 22.089 1.00 85.06 372 THR A CA 1
ATOM 2849 C C . THR A 1 372 ? -12.708 -12.891 21.468 1.00 85.06 372 THR A C 1
ATOM 2851 O O . THR A 1 372 ? -11.750 -12.658 20.736 1.00 85.06 372 THR A O 1
ATOM 2854 N N . ALA A 1 373 ? -13.172 -14.132 21.658 1.00 88.50 373 ALA A N 1
ATOM 2855 C CA . ALA A 1 373 ? -12.681 -15.325 20.961 1.00 88.50 373 ALA A CA 1
ATOM 2856 C C . ALA A 1 373 ? -12.866 -15.283 19.424 1.00 88.50 373 ALA A C 1
ATOM 2858 O O . ALA A 1 373 ? -12.083 -15.906 18.699 1.00 88.50 373 ALA A O 1
ATOM 2859 N N . ASP A 1 374 ? -13.831 -14.503 18.916 1.00 91.00 374 ASP A N 1
ATOM 2860 C CA . ASP A 1 374 ? -14.044 -14.271 17.477 1.00 91.00 374 ASP A CA 1
ATOM 2861 C C . ASP A 1 374 ? -12.964 -13.359 16.849 1.00 91.00 374 ASP A C 1
ATOM 2863 O O . ASP A 1 374 ? -12.966 -13.106 15.641 1.00 91.00 374 ASP A O 1
ATOM 2867 N N . ILE A 1 375 ? -11.991 -12.905 17.648 1.00 85.69 375 ILE A N 1
ATOM 2868 C CA . ILE A 1 375 ? -10.768 -12.218 17.224 1.00 85.69 375 ILE A CA 1
ATOM 2869 C C . ILE A 1 375 ? -9.561 -13.046 17.704 1.00 85.69 375 ILE A C 1
ATOM 2871 O O . ILE A 1 375 ? -9.614 -13.759 18.703 1.00 85.69 375 ILE A O 1
ATOM 2875 N N . GLU A 1 376 ? -8.447 -13.003 16.978 1.00 84.31 376 GLU A N 1
ATOM 2876 C CA . GLU A 1 376 ? -7.197 -13.614 17.436 1.00 84.31 376 GLU A CA 1
ATOM 2877 C C . GLU A 1 376 ? -6.619 -12.872 18.653 1.00 84.31 376 GLU A C 1
ATOM 2879 O O . GLU A 1 376 ? -6.490 -11.648 18.587 1.00 84.31 376 GLU A O 1
ATOM 2884 N N . PRO A 1 377 ? -6.110 -13.567 19.690 1.00 81.12 377 PRO A N 1
ATOM 2885 C CA . PRO A 1 377 ? -5.450 -12.934 20.843 1.00 81.12 377 PRO A CA 1
ATOM 2886 C C . PRO A 1 377 ? -4.234 -12.044 20.513 1.00 81.12 377 PRO A C 1
ATOM 2888 O O . PRO A 1 377 ? -3.799 -11.259 21.354 1.00 81.12 377 PRO A O 1
ATOM 2891 N N . ARG A 1 378 ? -3.680 -12.167 19.296 1.00 79.00 378 ARG A N 1
ATOM 2892 C CA . ARG A 1 378 ? -2.598 -11.326 18.742 1.00 79.00 378 ARG A CA 1
ATOM 2893 C C . ARG A 1 378 ? -3.078 -10.129 17.908 1.00 79.00 378 ARG A C 1
ATOM 2895 O O . ARG A 1 378 ? -2.255 -9.348 17.453 1.00 79.00 378 ARG A O 1
ATOM 2902 N N . SER A 1 379 ? -4.380 -10.019 17.647 1.00 76.00 379 SER A N 1
ATOM 2903 C CA . SER A 1 379 ? -4.987 -8.927 16.871 1.00 76.00 379 SER A CA 1
ATOM 2904 C C . SER A 1 379 ? -5.703 -7.901 17.737 1.00 76.00 379 SER A C 1
ATOM 2906 O O . SER A 1 379 ? -6.071 -6.855 17.220 1.00 76.00 379 SER A O 1
ATOM 2908 N N . TYR A 1 380 ? -5.925 -8.162 19.025 1.00 85.31 380 TYR A N 1
ATOM 2909 C CA . TYR A 1 380 ? -6.559 -7.195 19.917 1.00 85.31 380 TYR A CA 1
ATOM 2910 C C . TYR A 1 380 ? -5.863 -7.109 21.272 1.00 85.31 380 TYR A C 1
ATOM 2912 O O . TYR A 1 380 ? -5.107 -7.991 21.686 1.00 85.31 380 TYR A O 1
ATOM 2920 N N . TYR A 1 381 ? -6.170 -6.029 21.974 1.00 82.88 381 TYR A N 1
ATOM 2921 C CA . TYR A 1 381 ? -5.906 -5.861 23.391 1.00 82.88 381 TYR A CA 1
ATOM 2922 C C . TYR A 1 381 ? -7.109 -5.162 24.025 1.00 82.88 381 TYR A C 1
ATOM 2924 O O . TYR A 1 381 ? -7.699 -4.279 23.406 1.00 82.88 381 TYR A O 1
ATOM 2932 N N . ALA A 1 382 ? -7.510 -5.581 25.222 1.00 86.81 382 ALA A N 1
ATOM 2933 C CA . ALA A 1 382 ? -8.593 -4.955 25.973 1.00 86.81 382 ALA A CA 1
ATOM 2934 C C . ALA A 1 382 ? -8.335 -5.128 27.474 1.00 86.81 382 ALA A C 1
ATO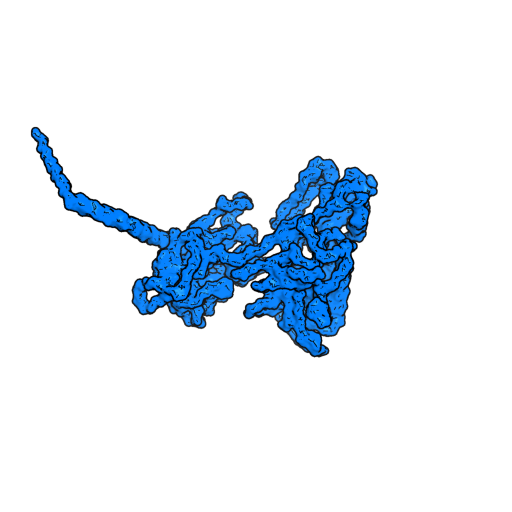M 2936 O O . ALA A 1 382 ? -8.112 -6.255 27.920 1.00 86.81 382 ALA A O 1
ATOM 2937 N N . ASN A 1 383 ? -8.333 -4.030 28.230 1.00 85.00 383 ASN A N 1
ATOM 2938 C CA . ASN A 1 383 ? -7.984 -4.019 29.652 1.00 85.00 383 ASN A CA 1
ATOM 2939 C C . ASN A 1 383 ? -8.684 -2.865 30.399 1.00 85.00 383 ASN A C 1
ATOM 2941 O O . ASN A 1 383 ? -9.027 -1.848 29.789 1.00 85.00 383 ASN A O 1
ATOM 2945 N N . ALA A 1 384 ? -8.882 -3.021 31.708 1.00 85.81 384 ALA A N 1
ATOM 2946 C CA . ALA A 1 384 ? -9.543 -2.060 32.589 1.00 85.81 384 ALA A CA 1
ATOM 2947 C C . ALA A 1 384 ? -8.854 -1.998 33.962 1.00 85.81 384 ALA A C 1
ATOM 2949 O O . ALA A 1 384 ? -8.317 -2.992 34.440 1.00 85.81 384 ALA A O 1
ATOM 2950 N N . GLY A 1 385 ? -8.877 -0.831 34.607 1.00 85.00 385 GLY A N 1
ATOM 2951 C CA . GLY A 1 385 ? -8.276 -0.621 35.928 1.00 85.00 385 GLY A CA 1
ATOM 2952 C C . GLY A 1 385 ? -8.368 0.835 36.384 1.00 85.00 385 GLY A C 1
ATOM 2953 O O . GLY A 1 385 ? -8.874 1.688 35.655 1.00 85.00 385 GLY A O 1
ATOM 2954 N N . PHE A 1 386 ? -7.859 1.149 37.576 1.00 80.81 386 PHE A N 1
ATOM 2955 C CA . PHE A 1 386 ? -7.702 2.538 38.023 1.00 80.81 386 PHE A CA 1
ATOM 2956 C C . PHE A 1 386 ? -6.282 3.048 37.759 1.00 80.81 386 PHE A C 1
ATOM 2958 O O . PHE A 1 386 ? -5.312 2.301 37.878 1.00 80.81 386 PHE A O 1
ATOM 2965 N N . VAL A 1 387 ? -6.140 4.344 37.470 1.00 79.38 387 VAL A N 1
ATOM 2966 C CA . VAL A 1 387 ? -4.833 4.984 37.212 1.00 79.38 387 VAL A CA 1
ATOM 2967 C C . VAL A 1 387 ? -3.902 4.880 38.421 1.00 79.38 387 VAL A C 1
ATOM 2969 O O . VAL A 1 387 ? -2.728 4.562 38.264 1.00 79.38 387 VAL A O 1
ATOM 2972 N N . LYS A 1 388 ? -4.445 5.012 39.637 1.00 81.38 388 LYS A N 1
ATOM 2973 C CA . LYS A 1 388 ? -3.711 4.819 40.904 1.00 81.38 388 LYS A CA 1
ATOM 2974 C C . LYS A 1 388 ? -3.060 3.427 41.050 1.00 81.38 388 LYS A C 1
ATOM 2976 O O . LYS A 1 388 ? -2.130 3.287 41.835 1.00 81.38 388 LYS A O 1
ATOM 2981 N N . ASP A 1 389 ? -3.576 2.425 40.331 1.00 88.50 389 ASP A N 1
ATOM 2982 C CA . ASP A 1 389 ? -3.168 1.018 40.411 1.00 88.50 389 ASP A CA 1
ATOM 2983 C C . ASP A 1 389 ? -2.257 0.612 39.222 1.00 88.50 389 ASP A C 1
ATOM 2985 O O . ASP A 1 389 ? -1.941 -0.564 39.059 1.00 88.50 389 ASP A O 1
ATOM 2989 N N . GLY A 1 390 ? -1.807 1.573 38.395 1.00 89.88 390 GLY A N 1
ATOM 2990 C CA . GLY A 1 390 ? -0.797 1.364 37.341 1.00 89.88 390 GLY A CA 1
ATOM 2991 C C . GLY A 1 390 ? -1.329 0.927 35.967 1.00 89.88 390 GLY A C 1
ATOM 2992 O O . GLY A 1 390 ? -0.588 0.362 35.157 1.00 89.88 390 GLY A O 1
ATOM 2993 N N . ILE A 1 391 ? -2.622 1.139 35.687 1.00 89.12 391 ILE A N 1
ATOM 2994 C CA . ILE A 1 391 ? -3.253 0.674 34.437 1.00 89.12 391 ILE A CA 1
ATOM 2995 C C . ILE A 1 391 ? -2.694 1.360 33.175 1.00 89.12 391 ILE A C 1
ATOM 2997 O O . ILE A 1 391 ? -2.671 0.737 32.117 1.00 89.12 391 ILE A O 1
ATOM 3001 N N . ILE A 1 392 ? -2.215 2.610 33.256 1.00 83.00 392 ILE A N 1
ATOM 3002 C CA . ILE A 1 392 ? -1.660 3.338 32.097 1.00 83.00 392 ILE A CA 1
ATOM 3003 C C . ILE A 1 392 ? -0.345 2.694 31.659 1.00 83.00 392 ILE A C 1
ATOM 3005 O O . ILE A 1 392 ? -0.172 2.346 30.491 1.00 83.00 392 ILE A O 1
ATOM 3009 N N . GLU A 1 393 ? 0.549 2.477 32.617 1.00 88.62 393 GLU A N 1
ATOM 3010 C CA . GLU A 1 393 ? 1.848 1.840 32.447 1.00 88.62 393 GLU A CA 1
ATOM 3011 C C . GLU A 1 393 ? 1.679 0.401 31.949 1.00 88.62 393 GLU A C 1
ATOM 3013 O O . GLU A 1 393 ? 2.413 -0.044 31.064 1.00 88.62 393 GLU A O 1
ATOM 3018 N N . GLN A 1 394 ? 0.670 -0.317 32.462 1.00 90.38 394 GLN A N 1
ATOM 3019 C CA . GLN A 1 394 ? 0.321 -1.646 31.970 1.00 90.38 394 GLN A CA 1
ATOM 3020 C C . GLN A 1 394 ? -0.174 -1.612 30.517 1.00 90.38 394 GLN A C 1
ATOM 3022 O O . GLN A 1 394 ? 0.332 -2.386 29.705 1.00 90.38 394 GLN A O 1
ATOM 3027 N N . ILE A 1 395 ? -1.107 -0.717 30.162 1.00 83.25 395 ILE A N 1
ATOM 3028 C CA . ILE A 1 395 ? -1.602 -0.587 28.782 1.00 83.25 395 ILE A CA 1
ATOM 3029 C C . ILE A 1 395 ? -0.453 -0.237 27.833 1.00 83.25 395 ILE A C 1
ATOM 3031 O O . ILE A 1 395 ? -0.312 -0.882 26.799 1.00 83.25 395 ILE A O 1
ATOM 3035 N N . GLN A 1 396 ? 0.398 0.735 28.175 1.00 84.88 396 GLN A N 1
ATOM 3036 C CA . GLN A 1 396 ? 1.529 1.137 27.332 1.00 84.88 396 GLN A CA 1
ATOM 3037 C C . GLN A 1 396 ? 2.535 -0.006 27.135 1.00 84.88 396 GLN A C 1
ATOM 3039 O O . GLN A 1 396 ? 2.954 -0.265 26.006 1.00 84.88 396 GLN A O 1
ATOM 3044 N N . LYS A 1 397 ? 2.870 -0.739 28.204 1.00 87.94 397 LYS A N 1
ATOM 3045 C CA . LYS A 1 397 ? 3.757 -1.909 28.156 1.00 87.94 397 LYS A CA 1
ATOM 3046 C C . LYS A 1 397 ? 3.171 -3.056 27.327 1.00 87.94 397 LYS A C 1
ATOM 3048 O O . LYS A 1 397 ? 3.868 -3.620 26.484 1.00 87.94 397 LYS A O 1
ATOM 3053 N N . ASP A 1 398 ? 1.905 -3.402 27.553 1.00 85.94 398 ASP A N 1
ATOM 3054 C CA . ASP A 1 398 ? 1.225 -4.474 26.824 1.00 85.94 398 ASP A CA 1
ATOM 3055 C C . ASP A 1 398 ? 1.049 -4.112 25.342 1.00 85.94 398 ASP A C 1
ATOM 3057 O O . ASP A 1 398 ? 1.249 -4.966 24.480 1.00 85.94 398 ASP A O 1
ATOM 3061 N N . MET A 1 399 ? 0.734 -2.850 25.031 1.00 81.88 399 MET A N 1
ATOM 3062 C CA . MET A 1 399 ? 0.648 -2.340 23.661 1.00 81.88 399 MET A CA 1
ATOM 3063 C C . MET A 1 399 ? 2.001 -2.409 22.951 1.00 81.88 399 MET A C 1
ATOM 3065 O O . MET A 1 399 ? 2.080 -3.015 21.885 1.00 81.88 399 MET A O 1
ATOM 3069 N N . ALA A 1 400 ? 3.075 -1.893 23.558 1.00 78.06 400 ALA A N 1
ATOM 3070 C CA . ALA A 1 400 ? 4.422 -1.966 22.986 1.00 78.06 400 ALA A CA 1
ATOM 3071 C C . ALA A 1 400 ? 4.894 -3.420 22.773 1.00 78.06 400 ALA A C 1
ATOM 3073 O O . ALA A 1 400 ? 5.524 -3.728 21.764 1.00 78.06 400 ALA A O 1
ATOM 3074 N N . SER A 1 401 ? 4.543 -4.341 23.680 1.00 81.31 401 SER A N 1
ATOM 3075 C CA . SER A 1 401 ? 4.886 -5.765 23.558 1.00 81.31 401 SER A CA 1
ATOM 3076 C C . SER A 1 401 ? 4.038 -6.539 22.539 1.00 81.31 401 SER A C 1
ATOM 3078 O O . SER A 1 401 ? 4.490 -7.584 22.068 1.00 81.31 401 SER A O 1
ATOM 3080 N N . ARG A 1 402 ? 2.808 -6.103 22.236 1.00 76.69 402 ARG A N 1
ATOM 3081 C CA . ARG A 1 402 ? 1.885 -6.800 21.315 1.00 76.69 402 ARG A CA 1
ATOM 3082 C C . ARG A 1 402 ? 1.893 -6.205 19.909 1.00 76.69 402 ARG A C 1
ATOM 3084 O O . ARG A 1 402 ? 1.716 -6.942 18.942 1.00 76.69 402 ARG A O 1
ATOM 3091 N N . PHE A 1 403 ? 2.120 -4.899 19.800 1.00 73.75 403 PHE A N 1
ATOM 3092 C CA . PHE A 1 403 ? 2.052 -4.127 18.562 1.00 73.75 403 PHE A CA 1
ATOM 3093 C C . PHE A 1 403 ? 3.280 -3.200 18.411 1.00 73.75 403 PHE A C 1
ATOM 3095 O O . PHE A 1 403 ? 3.127 -1.982 18.342 1.00 73.75 403 PHE A O 1
ATOM 3102 N N . PRO A 1 404 ? 4.513 -3.743 18.322 1.00 61.94 404 PRO A N 1
ATOM 3103 C CA . PRO A 1 404 ? 5.771 -2.973 18.322 1.00 61.94 404 PRO A CA 1
ATOM 3104 C C . PRO A 1 404 ? 6.023 -2.105 17.066 1.00 61.94 404 PRO A C 1
ATOM 3106 O O . PRO A 1 404 ? 7.148 -1.677 16.827 1.00 61.94 404 PRO A O 1
ATOM 3109 N N . GLY A 1 405 ? 5.005 -1.877 16.232 1.00 61.16 405 GLY A N 1
ATOM 3110 C CA . GLY A 1 405 ? 5.041 -0.985 15.066 1.00 61.16 405 GLY A CA 1
ATOM 3111 C C . GLY A 1 405 ? 3.991 0.131 15.109 1.00 61.16 405 GLY A C 1
ATOM 3112 O O . GLY A 1 405 ? 3.803 0.809 14.102 1.00 61.16 405 GLY A O 1
ATOM 3113 N N . GLU A 1 406 ? 3.296 0.290 16.237 1.00 65.81 406 GLU A N 1
ATOM 3114 C CA . GLU A 1 406 ? 2.256 1.297 16.465 1.00 65.81 406 GLU A CA 1
ATOM 3115 C C . GLU A 1 406 ? 2.754 2.370 17.446 1.00 65.81 406 GLU A C 1
ATOM 3117 O O . GLU A 1 406 ? 3.611 2.101 18.290 1.00 65.81 406 GLU A O 1
ATOM 3122 N N . ASP A 1 407 ? 2.198 3.581 17.359 1.00 59.81 407 ASP A N 1
ATOM 3123 C CA . ASP A 1 407 ? 2.524 4.670 18.285 1.00 59.81 407 ASP A CA 1
ATOM 3124 C C . ASP A 1 407 ? 2.148 4.304 19.734 1.00 59.81 407 ASP A C 1
ATOM 3126 O O . ASP A 1 407 ? 1.110 3.685 19.992 1.00 59.81 407 ASP A O 1
ATOM 3130 N N . ALA A 1 408 ? 2.962 4.734 20.704 1.00 64.44 408 ALA A N 1
ATOM 3131 C CA . ALA A 1 408 ? 2.670 4.529 22.121 1.00 64.44 408 ALA A CA 1
ATOM 3132 C C . ALA A 1 408 ? 1.326 5.175 22.513 1.00 64.44 408 ALA A C 1
ATOM 3134 O O . ALA A 1 408 ? 1.033 6.310 22.133 1.00 64.44 408 ALA A O 1
ATOM 3135 N N . ALA A 1 409 ? 0.516 4.462 23.302 1.00 67.44 409 ALA A N 1
ATOM 3136 C CA . ALA A 1 409 ? -0.802 4.938 23.714 1.00 67.44 409 ALA A CA 1
ATOM 3137 C C . ALA A 1 409 ? -0.694 6.235 24.539 1.00 67.44 409 ALA A C 1
ATOM 3139 O O . ALA A 1 409 ? -0.156 6.238 25.650 1.00 67.44 409 ALA A O 1
ATOM 3140 N N . THR A 1 410 ? -1.210 7.331 23.983 1.00 70.12 410 THR A N 1
ATOM 3141 C CA . THR A 1 410 ? -1.298 8.642 24.633 1.00 70.12 410 THR A CA 1
ATOM 3142 C C . THR A 1 410 ? -2.645 8.817 25.329 1.00 70.12 410 THR A C 1
ATOM 3144 O O . THR A 1 410 ? -3.672 8.314 24.870 1.00 70.12 410 THR A O 1
ATOM 3147 N N . PHE A 1 411 ? -2.634 9.540 26.449 1.00 71.06 411 PHE A N 1
ATOM 3148 C CA . PHE A 1 411 ? -3.796 9.770 27.306 1.00 71.06 411 PHE A CA 1
ATOM 3149 C C . PHE A 1 411 ? -3.910 11.259 27.649 1.00 71.06 411 PHE A C 1
ATOM 3151 O O . PHE A 1 411 ? -2.909 11.975 27.689 1.00 71.06 411 PHE A O 1
ATOM 3158 N N . ASP A 1 412 ? -5.135 11.724 27.881 1.00 70.00 412 ASP A N 1
ATOM 3159 C CA . ASP A 1 412 ? -5.424 13.092 28.319 1.00 70.00 412 ASP A CA 1
ATOM 3160 C C . ASP A 1 412 ? -4.834 13.364 29.728 1.00 70.00 412 ASP A C 1
ATOM 3162 O O . ASP A 1 412 ? -4.945 12.491 30.593 1.00 70.00 412 ASP A O 1
ATOM 3166 N N . PRO A 1 413 ? -4.243 14.545 30.013 1.00 63.94 413 PRO A N 1
ATOM 3167 C CA . PRO A 1 413 ? -3.689 14.867 31.337 1.00 63.94 413 PRO A CA 1
ATOM 3168 C C . PRO A 1 413 ? -4.664 14.657 32.507 1.00 63.94 413 PRO A C 1
ATOM 3170 O O . PRO A 1 413 ? -4.248 14.282 33.603 1.00 63.94 413 PRO A O 1
ATOM 3173 N N . ARG A 1 414 ? -5.979 14.778 32.271 1.00 69.19 414 ARG A N 1
ATOM 3174 C CA . ARG A 1 414 ? -7.019 14.512 33.280 1.00 69.19 414 ARG A CA 1
ATOM 3175 C C . ARG A 1 414 ? -6.961 13.096 33.862 1.00 69.19 414 ARG A C 1
ATOM 3177 O O . ARG A 1 414 ? -7.432 12.903 34.979 1.00 69.19 414 ARG A O 1
ATOM 3184 N N . TYR A 1 415 ? -6.376 12.120 33.159 1.00 68.19 415 TYR A N 1
ATOM 3185 C CA . TYR A 1 415 ? -6.176 10.770 33.696 1.00 68.19 415 TYR A CA 1
ATOM 3186 C C . TYR A 1 415 ? -5.219 10.736 34.898 1.00 68.19 415 TYR A C 1
ATOM 3188 O O . TYR A 1 415 ? -5.431 9.924 35.796 1.00 68.19 415 TYR A O 1
ATOM 3196 N N . THR A 1 416 ? -4.200 11.601 34.943 1.00 71.19 416 THR A N 1
ATOM 3197 C CA . THR A 1 416 ? -3.226 11.678 36.049 1.00 71.19 416 THR A CA 1
ATOM 3198 C C . THR A 1 416 ? -3.488 12.840 37.010 1.00 71.19 416 THR A C 1
ATOM 3200 O O . THR A 1 416 ? -3.066 12.777 38.162 1.00 71.19 416 THR A O 1
ATOM 3203 N N . GLU A 1 417 ? -4.204 13.881 36.575 1.00 69.94 417 GLU A N 1
ATOM 3204 C CA . GLU A 1 417 ? -4.565 15.040 37.407 1.00 69.94 417 GLU A CA 1
ATOM 3205 C C . GLU A 1 417 ? -5.775 14.792 38.329 1.00 69.94 417 GLU A C 1
ATOM 3207 O O . GLU A 1 417 ? -5.870 15.404 39.396 1.00 69.94 417 GLU A O 1
ATOM 3212 N N . LEU A 1 418 ? -6.715 13.917 37.945 1.00 62.12 418 LEU A N 1
ATOM 3213 C CA . LEU A 1 418 ? -7.937 13.660 38.718 1.00 62.12 418 LEU A CA 1
ATOM 3214 C C . LEU A 1 418 ? -7.783 12.469 39.691 1.00 62.12 418 LEU A C 1
ATOM 3216 O O . LEU A 1 418 ? -7.186 11.445 39.350 1.00 62.12 418 LEU A O 1
ATOM 3220 N N . PRO A 1 419 ? -8.366 12.537 40.905 1.00 59.34 419 PRO A N 1
ATOM 3221 C CA . PRO A 1 419 ? -8.333 11.429 41.856 1.00 59.34 419 PRO A CA 1
ATOM 3222 C C . PRO A 1 419 ? -9.265 10.279 41.437 1.00 59.34 419 PRO A C 1
ATOM 3224 O O . PRO A 1 419 ? -10.343 10.498 40.895 1.00 59.34 419 PRO A O 1
ATOM 3227 N N . GLN A 1 420 ? -8.876 9.042 41.772 1.00 72.31 420 GLN A N 1
ATOM 3228 C CA . GLN A 1 420 ? -9.671 7.810 41.580 1.00 72.31 420 GLN A CA 1
ATOM 3229 C C . GLN A 1 420 ? -10.114 7.512 40.129 1.00 72.31 420 GLN A C 1
ATOM 3231 O O . GLN A 1 420 ? -11.068 6.764 39.931 1.00 72.31 420 GLN A O 1
ATOM 3236 N N . VAL A 1 421 ? -9.426 8.031 39.106 1.00 72.44 421 VAL A N 1
ATOM 3237 C CA . VAL A 1 421 ? -9.787 7.766 37.702 1.00 72.44 421 VAL A CA 1
ATOM 3238 C C . VAL A 1 421 ? -9.754 6.271 37.377 1.00 72.44 421 VAL A C 1
ATOM 3240 O O . VAL A 1 421 ? -8.733 5.604 37.560 1.00 72.44 421 VAL A O 1
ATOM 3243 N N . ALA A 1 422 ? -10.867 5.772 36.838 1.00 76.31 422 ALA A N 1
ATOM 3244 C CA . ALA A 1 422 ? -10.948 4.499 36.135 1.00 76.31 422 ALA A CA 1
ATOM 3245 C C . ALA A 1 422 ? -10.655 4.708 34.639 1.00 76.31 422 ALA A C 1
ATOM 3247 O O . ALA A 1 422 ? -11.155 5.650 34.023 1.00 76.31 422 ALA A O 1
ATOM 3248 N N . LEU A 1 423 ? -9.869 3.810 34.052 1.00 77.50 423 LEU A N 1
ATOM 3249 C CA . LEU A 1 423 ? -9.594 3.737 32.621 1.00 77.50 423 LEU A CA 1
ATOM 3250 C C . LEU A 1 423 ? -10.035 2.365 32.107 1.00 77.50 423 LEU A C 1
ATOM 3252 O O . LEU A 1 423 ? -9.850 1.334 32.752 1.00 77.50 423 LEU A O 1
ATOM 3256 N N . THR A 1 424 ? -10.610 2.343 30.913 1.00 81.06 424 THR A N 1
ATOM 3257 C CA . THR A 1 424 ? -10.822 1.117 30.150 1.00 81.06 424 THR A CA 1
ATOM 3258 C C . THR A 1 424 ? -10.455 1.379 28.701 1.00 81.06 424 THR A C 1
ATOM 3260 O O . THR A 1 424 ? -10.794 2.420 28.142 1.00 81.06 424 THR A O 1
ATOM 3263 N N . TYR A 1 425 ? -9.703 0.454 28.117 1.00 75.75 425 TYR A N 1
ATOM 3264 C CA . TYR A 1 425 ? -9.047 0.624 26.830 1.00 75.75 425 TYR A CA 1
ATOM 3265 C C . TYR A 1 425 ? -9.225 -0.639 25.993 1.00 75.75 425 TYR A C 1
ATOM 3267 O O . TYR A 1 425 ? -9.054 -1.747 26.500 1.00 75.75 425 TYR A O 1
ATOM 3275 N N . ALA A 1 426 ? -9.542 -0.475 24.709 1.00 78.19 426 ALA A N 1
ATOM 3276 C CA . ALA A 1 426 ? -9.625 -1.571 23.754 1.00 78.19 426 ALA A CA 1
ATOM 3277 C C . ALA A 1 426 ? -9.077 -1.144 22.388 1.00 78.19 426 ALA A C 1
ATOM 3279 O O . ALA A 1 426 ? -9.422 -0.086 21.861 1.00 78.19 426 ALA A O 1
ATOM 3280 N N . TYR A 1 427 ? -8.243 -2.000 21.810 1.00 73.94 427 TYR A N 1
ATOM 3281 C CA . TYR A 1 427 ? -7.509 -1.769 20.573 1.00 73.94 427 TYR A CA 1
ATOM 3282 C C . TYR A 1 427 ? -7.568 -3.015 19.679 1.00 73.94 427 TYR A C 1
ATOM 3284 O O . TYR A 1 427 ? -7.615 -4.143 20.176 1.00 73.94 427 TYR A O 1
ATOM 3292 N N . LEU A 1 428 ? -7.579 -2.809 18.360 1.00 73.56 428 LEU A N 1
ATOM 3293 C CA . LEU A 1 428 ? -7.754 -3.846 17.342 1.00 73.56 428 LEU A CA 1
ATOM 3294 C C . LEU A 1 428 ? -6.870 -3.543 16.124 1.00 73.56 428 LEU A C 1
ATOM 3296 O O . LEU A 1 428 ? -7.034 -2.505 15.488 1.00 73.56 428 LEU A O 1
ATOM 3300 N N . ASN A 1 429 ? -5.990 -4.479 15.773 1.00 72.62 429 ASN A N 1
ATOM 3301 C CA . ASN A 1 429 ? -5.127 -4.440 14.595 1.00 72.62 429 ASN A CA 1
ATOM 3302 C C . ASN A 1 429 ? -5.319 -5.721 13.770 1.00 72.62 429 ASN A C 1
ATOM 3304 O O . ASN A 1 429 ? -4.975 -6.834 14.185 1.00 72.62 429 ASN A O 1
ATOM 3308 N N . VAL A 1 430 ? -5.930 -5.562 12.596 1.00 66.62 430 VAL A N 1
ATOM 3309 C CA . VAL A 1 430 ? -6.343 -6.659 11.714 1.00 66.62 430 VAL A CA 1
ATOM 3310 C C . VAL A 1 430 ? -5.710 -6.450 10.339 1.00 66.62 430 VAL A C 1
ATOM 3312 O O . VAL A 1 430 ? -6.211 -5.722 9.488 1.00 66.62 430 VAL A O 1
ATOM 3315 N N . ASN A 1 431 ? -4.570 -7.110 10.142 1.00 61.03 431 ASN A N 1
ATOM 3316 C CA . ASN A 1 431 ? -3.739 -7.057 8.940 1.00 61.03 431 ASN A CA 1
ATOM 3317 C C . ASN A 1 431 ? -4.022 -8.321 8.093 1.00 61.03 431 ASN A C 1
ATOM 3319 O O . ASN A 1 431 ? -3.717 -9.430 8.538 1.00 61.03 431 ASN A O 1
ATOM 3323 N N . VAL A 1 432 ? -4.725 -8.188 6.954 1.00 63.91 432 VAL A N 1
ATOM 3324 C CA . VAL A 1 432 ? -5.381 -9.328 6.262 1.00 63.91 432 VAL A CA 1
ATOM 3325 C C . VAL A 1 432 ? -5.146 -9.343 4.749 1.00 63.91 432 VAL A C 1
ATOM 3327 O O . VAL A 1 432 ? -5.582 -8.453 4.023 1.00 63.91 432 VAL A O 1
ATOM 3330 N N . GLY A 1 433 ? -4.462 -10.383 4.261 1.00 54.56 433 GLY A N 1
ATOM 3331 C CA . GLY A 1 433 ? -3.856 -10.414 2.927 1.00 54.56 433 GLY A CA 1
ATOM 3332 C C . GLY A 1 433 ? -4.641 -11.119 1.836 1.00 54.56 433 GLY A C 1
ATOM 3333 O O . GLY A 1 433 ? -4.864 -12.325 1.934 1.00 54.56 433 GLY A O 1
ATOM 3334 N N . PHE A 1 434 ? -4.945 -10.416 0.739 1.00 60.34 434 PHE A N 1
ATOM 3335 C CA . PHE A 1 434 ? -5.334 -11.090 -0.501 1.00 60.34 434 PHE A CA 1
ATOM 3336 C C . PHE A 1 434 ? -4.138 -11.877 -1.036 1.00 60.34 434 PHE A C 1
ATOM 3338 O O . PHE A 1 434 ? -3.009 -11.379 -1.032 1.00 60.34 434 PHE A O 1
ATOM 3345 N N . ALA A 1 435 ? -4.368 -13.108 -1.497 1.00 60.00 435 ALA A N 1
ATOM 3346 C CA . ALA A 1 435 ? -3.286 -13.947 -2.003 1.00 60.00 435 ALA A CA 1
ATOM 3347 C C . ALA A 1 435 ? -2.651 -13.392 -3.285 1.00 60.00 435 ALA A C 1
ATOM 3349 O O . ALA A 1 435 ? -1.455 -13.583 -3.527 1.00 60.00 435 ALA A O 1
ATOM 3350 N N . TYR A 1 436 ? -3.465 -12.714 -4.091 1.00 60.41 436 TYR A N 1
ATOM 3351 C CA . TYR A 1 436 ? -3.088 -12.105 -5.354 1.00 60.41 436 TYR A CA 1
ATOM 3352 C C . TYR A 1 436 ? -3.681 -10.688 -5.391 1.00 60.41 436 TYR A C 1
ATOM 3354 O O . TYR A 1 436 ? -4.903 -10.548 -5.320 1.00 60.41 436 TYR A O 1
ATOM 3362 N N . PRO A 1 437 ? -2.865 -9.623 -5.480 1.00 56.91 437 PRO A N 1
ATOM 3363 C CA . PRO A 1 437 ? -3.392 -8.269 -5.577 1.00 56.91 437 PRO A CA 1
ATOM 3364 C C . PRO A 1 437 ? -4.277 -8.079 -6.812 1.00 56.91 437 PRO A C 1
ATOM 3366 O O . PRO A 1 437 ? -3.943 -8.534 -7.907 1.00 56.91 437 PRO A O 1
ATOM 3369 N N . TYR A 1 438 ? -5.378 -7.360 -6.633 1.00 65.50 438 TYR A N 1
ATOM 3370 C CA . TYR A 1 438 ? -6.241 -6.901 -7.711 1.00 65.50 438 TYR A CA 1
ATOM 3371 C C . TYR A 1 438 ? -5.543 -5.841 -8.578 1.00 65.50 438 TYR A C 1
ATOM 3373 O O . TYR A 1 438 ? -4.589 -5.172 -8.161 1.00 65.50 438 TYR A O 1
ATOM 3381 N N . TYR A 1 439 ? -6.044 -5.659 -9.798 1.00 61.44 439 TYR A N 1
ATOM 3382 C CA . TYR A 1 439 ? -5.582 -4.605 -10.699 1.00 61.44 439 TYR A CA 1
ATOM 3383 C C . TYR A 1 439 ? -6.241 -3.274 -10.336 1.00 61.44 439 TYR A C 1
ATOM 3385 O O . TYR A 1 439 ? -7.375 -3.267 -9.873 1.00 61.44 439 TYR A O 1
ATOM 3393 N N . VAL A 1 440 ? -5.553 -2.151 -10.553 1.00 66.44 440 VAL A N 1
ATOM 3394 C CA . VAL A 1 440 ? -6.178 -0.816 -10.470 1.00 66.44 440 VAL A CA 1
ATOM 3395 C C . VAL A 1 440 ? -6.907 -0.553 -11.781 1.00 66.44 440 VAL A C 1
ATOM 3397 O O . VAL A 1 440 ? -6.385 -0.887 -12.844 1.00 66.44 440 VAL A O 1
ATOM 3400 N N . ASN A 1 441 ? -8.084 0.062 -11.718 1.00 67.12 441 ASN A N 1
ATOM 3401 C CA . ASN A 1 441 ? -8.736 0.601 -12.904 1.00 67.12 441 ASN A CA 1
ATOM 3402 C C . ASN A 1 441 ? -8.156 1.988 -13.220 1.00 67.12 441 ASN A C 1
ATOM 3404 O O . ASN A 1 441 ? -8.308 2.923 -12.440 1.00 67.12 441 ASN A O 1
ATOM 3408 N N . ASP A 1 442 ? -7.545 2.152 -14.395 1.00 62.91 442 ASP A N 1
ATOM 3409 C CA . ASP A 1 442 ? -6.966 3.430 -14.851 1.00 62.91 442 ASP A CA 1
ATOM 3410 C C . ASP A 1 442 ? -7.997 4.522 -15.204 1.00 62.91 442 ASP A C 1
ATOM 3412 O O . ASP A 1 442 ? -7.624 5.600 -15.671 1.00 62.91 442 ASP A O 1
ATOM 3416 N N . ARG A 1 443 ? -9.293 4.244 -15.015 1.00 72.56 443 ARG A N 1
ATOM 3417 C CA . ARG A 1 443 ? -10.417 5.141 -15.307 1.00 72.56 443 ARG A CA 1
ATOM 3418 C C . ARG A 1 443 ? -11.247 5.384 -14.042 1.00 72.56 443 ARG A C 1
ATOM 3420 O O . ARG A 1 443 ? -11.374 4.452 -13.246 1.00 72.56 443 ARG A O 1
ATOM 3427 N N . PRO A 1 444 ? -11.863 6.572 -13.894 1.00 81.00 444 PRO A N 1
ATOM 3428 C CA . PRO A 1 444 ? -12.834 6.828 -12.838 1.00 81.00 444 PRO A CA 1
ATOM 3429 C C . PRO A 1 444 ? -13.948 5.778 -12.796 1.00 81.00 444 PRO A C 1
ATOM 3431 O O . PRO A 1 444 ? -14.428 5.315 -13.837 1.00 81.00 444 PRO A O 1
ATOM 3434 N N . PHE A 1 445 ? -14.358 5.406 -11.587 1.00 88.00 445 PHE A N 1
ATOM 3435 C CA . PHE A 1 445 ? -15.465 4.495 -11.339 1.00 88.00 445 PHE A CA 1
ATOM 3436 C C . PHE A 1 445 ? -16.608 5.270 -10.687 1.00 88.00 445 PHE A C 1
ATOM 3438 O O . PHE A 1 445 ? -16.500 5.699 -9.542 1.00 88.00 445 PHE A O 1
ATOM 3445 N N . ALA A 1 446 ? -17.694 5.461 -11.435 1.00 90.62 446 ALA A N 1
ATOM 3446 C CA . ALA A 1 446 ? -18.852 6.216 -10.978 1.00 90.62 446 ALA A CA 1
ATOM 3447 C C . ALA A 1 446 ? -19.662 5.415 -9.944 1.00 90.62 446 ALA A C 1
ATOM 3449 O O . ALA A 1 446 ? -20.465 4.552 -10.308 1.00 90.62 446 ALA A O 1
ATOM 3450 N N . PHE A 1 447 ? -19.478 5.725 -8.662 1.00 93.88 447 PHE A N 1
ATOM 3451 C CA . PHE A 1 447 ? -20.321 5.235 -7.575 1.00 93.88 447 PHE A CA 1
ATOM 3452 C C . PHE A 1 447 ? -21.598 6.079 -7.479 1.00 93.88 447 PHE A C 1
ATOM 3454 O O . PHE A 1 447 ? -21.539 7.307 -7.518 1.00 93.88 447 PHE A O 1
ATOM 3461 N N . THR A 1 448 ? -22.759 5.438 -7.336 1.00 93.75 448 THR A N 1
ATOM 3462 C CA . THR A 1 448 ? -24.067 6.094 -7.191 1.00 93.75 448 THR A CA 1
ATOM 3463 C C . THR A 1 448 ? -24.634 5.791 -5.807 1.00 93.75 448 THR A C 1
ATOM 3465 O O . THR A 1 448 ? -25.053 4.666 -5.547 1.00 93.75 448 THR A O 1
ATOM 3468 N N . GLY A 1 449 ? -24.656 6.784 -4.914 1.00 92.12 449 GLY A N 1
ATOM 3469 C CA . GLY A 1 449 ? -25.205 6.623 -3.562 1.00 92.12 449 GLY A CA 1
ATOM 3470 C C . GLY A 1 449 ? -26.734 6.515 -3.536 1.00 92.12 449 GLY A C 1
ATOM 3471 O O . GLY A 1 449 ? -27.395 6.747 -4.549 1.00 92.12 449 GLY A O 1
ATOM 3472 N N . SER A 1 450 ? -27.326 6.206 -2.375 1.00 92.25 450 SER A N 1
ATOM 3473 C CA . SER A 1 450 ? -28.780 5.945 -2.269 1.00 92.25 450 SER A CA 1
ATOM 3474 C C . SER A 1 450 ? -29.678 7.122 -2.692 1.00 92.25 450 SER A C 1
ATOM 3476 O O . SER A 1 450 ? -30.783 6.902 -3.177 1.00 92.25 450 SER A O 1
ATOM 3478 N N . GLN A 1 451 ? -29.193 8.365 -2.589 1.00 90.94 451 GLN A N 1
ATOM 3479 C CA . GLN A 1 451 ? -29.867 9.573 -3.101 1.00 90.94 451 GLN A CA 1
ATOM 3480 C C . GLN A 1 451 ? -29.775 9.743 -4.634 1.00 90.94 451 GLN A C 1
ATOM 3482 O O . GLN A 1 451 ? -30.115 10.799 -5.160 1.00 90.94 451 GLN A O 1
ATOM 3487 N N . GLY A 1 452 ? -29.219 8.774 -5.367 1.00 89.44 452 GLY A N 1
ATOM 3488 C CA . GLY A 1 452 ? -28.931 8.886 -6.803 1.00 89.44 452 GLY A CA 1
ATOM 3489 C C . GLY A 1 452 ? -27.733 9.784 -7.148 1.00 89.44 452 GLY A C 1
ATOM 3490 O O . GLY A 1 452 ? -27.387 9.926 -8.322 1.00 89.44 452 GLY A O 1
ATOM 3491 N N . ARG A 1 453 ? -27.072 10.383 -6.147 1.00 92.00 453 ARG A N 1
ATOM 3492 C CA . ARG A 1 453 ? -25.893 11.235 -6.344 1.00 92.00 453 ARG A CA 1
ATOM 3493 C C . ARG A 1 453 ? -24.704 10.394 -6.803 1.00 92.00 453 ARG A C 1
ATOM 3495 O O . ARG A 1 453 ? -24.361 9.405 -6.154 1.00 92.00 453 ARG A O 1
ATOM 3502 N N . LYS A 1 454 ? -24.064 10.815 -7.894 1.00 92.12 454 LYS A N 1
ATOM 3503 C CA . LYS A 1 454 ? -22.882 10.156 -8.458 1.00 92.12 454 LYS A CA 1
ATOM 3504 C C . LYS A 1 454 ? -21.591 10.817 -7.985 1.00 92.12 454 LYS A C 1
ATOM 3506 O O . LYS A 1 454 ? -21.545 12.037 -7.844 1.00 92.12 454 LYS A O 1
ATOM 3511 N N . ALA A 1 455 ? -20.563 10.006 -7.768 1.00 91.50 455 ALA A N 1
ATOM 3512 C CA . ALA A 1 455 ? -19.207 10.432 -7.452 1.00 91.50 455 ALA A CA 1
ATOM 3513 C C . ALA A 1 455 ? -18.204 9.515 -8.161 1.00 91.50 455 ALA A C 1
ATOM 3515 O O . ALA A 1 455 ? -18.361 8.295 -8.153 1.00 91.50 455 ALA A O 1
ATOM 3516 N N . ASP A 1 456 ? -17.175 10.107 -8.758 1.00 89.62 456 ASP A N 1
ATOM 3517 C CA . ASP A 1 456 ? -16.123 9.382 -9.465 1.00 89.62 456 ASP A CA 1
ATOM 3518 C C . ASP A 1 456 ? -14.970 9.051 -8.509 1.00 89.62 456 ASP A C 1
ATOM 3520 O O . ASP A 1 456 ? -14.300 9.939 -7.976 1.00 89.62 456 ASP A O 1
ATOM 3524 N N . VAL A 1 457 ? -14.751 7.755 -8.274 1.00 89.62 457 VAL A N 1
ATOM 3525 C CA . VAL A 1 457 ? -13.800 7.231 -7.279 1.00 89.62 457 VAL A CA 1
ATOM 3526 C C . VAL A 1 457 ? -12.759 6.311 -7.918 1.00 89.62 457 VAL A C 1
ATOM 3528 O O . VAL A 1 457 ? -12.936 5.838 -9.047 1.00 89.62 457 VAL A O 1
ATOM 3531 N N . THR A 1 458 ? -11.647 6.059 -7.224 1.00 84.00 458 THR A N 1
ATOM 3532 C CA . THR A 1 458 ? -10.707 5.005 -7.631 1.00 84.00 458 THR A CA 1
ATOM 3533 C C . THR A 1 458 ? -11.283 3.626 -7.313 1.00 84.00 458 THR A C 1
ATOM 3535 O O . THR A 1 458 ? -12.177 3.472 -6.477 1.00 84.00 458 THR A O 1
ATOM 3538 N N . SER A 1 459 ? -10.831 2.611 -8.047 1.00 81.75 459 SER A N 1
ATOM 3539 C CA . SER A 1 459 ? -11.314 1.243 -7.873 1.00 81.75 459 SER A CA 1
ATOM 3540 C C . SER A 1 459 ? -10.287 0.209 -8.310 1.00 81.75 459 SER A C 1
ATOM 3542 O O . SER A 1 459 ? -9.425 0.464 -9.161 1.00 81.75 459 SER A O 1
ATOM 3544 N N . PHE A 1 460 ? -10.447 -0.999 -7.778 1.00 78.06 460 PHE A N 1
ATOM 3545 C CA . PHE A 1 460 ? -9.715 -2.187 -8.183 1.00 78.06 460 PHE A CA 1
ATOM 3546 C C . PHE A 1 460 ? -10.638 -3.251 -8.789 1.00 78.06 460 PHE A C 1
ATOM 3548 O O . PHE A 1 460 ? -11.839 -3.295 -8.516 1.00 78.06 460 PHE A O 1
ATOM 3555 N N . SER A 1 461 ? -10.094 -4.106 -9.655 1.00 82.38 461 SER A N 1
ATOM 3556 C CA . SER A 1 461 ? -10.866 -5.113 -10.390 1.00 82.38 461 SER A CA 1
ATOM 3557 C C . SER A 1 461 ? -10.094 -6.401 -10.667 1.00 82.38 461 SER A C 1
ATOM 3559 O O . SER A 1 461 ? -8.868 -6.485 -10.544 1.00 82.38 461 SER A O 1
ATOM 3561 N N . THR A 1 462 ? -10.828 -7.438 -11.072 1.00 73.75 462 THR A N 1
ATOM 3562 C CA . THR A 1 462 ? -10.277 -8.741 -11.483 1.00 73.75 462 THR A CA 1
ATOM 3563 C C . THR A 1 462 ? -9.803 -8.774 -12.943 1.00 73.75 462 THR A C 1
ATOM 3565 O O . THR A 1 462 ? -9.718 -9.849 -13.542 1.00 73.75 462 THR A O 1
ATOM 3568 N N . SER A 1 463 ? -9.553 -7.624 -13.574 1.00 66.88 463 SER A N 1
ATOM 3569 C CA . SER A 1 463 ? -9.212 -7.548 -15.001 1.00 66.88 463 SER A CA 1
ATOM 3570 C C . SER A 1 463 ? -8.433 -6.284 -15.362 1.00 66.88 463 SER A C 1
ATOM 3572 O O . SER A 1 463 ? -8.971 -5.187 -15.268 1.00 66.88 463 SER A O 1
ATOM 3574 N N . ALA A 1 464 ? -7.218 -6.455 -15.885 1.00 57.22 464 ALA A N 1
ATOM 3575 C CA . ALA A 1 464 ? -6.475 -5.411 -16.590 1.00 57.22 464 ALA A CA 1
ATOM 3576 C C . ALA A 1 464 ? -6.318 -5.775 -18.080 1.00 57.22 464 ALA A C 1
ATOM 3578 O O . ALA A 1 464 ? -6.269 -6.968 -18.405 1.00 57.22 464 ALA A O 1
ATOM 3579 N N . PRO A 1 465 ? -6.207 -4.790 -18.993 1.00 44.06 465 PRO A N 1
ATOM 3580 C CA . PRO A 1 465 ? -5.915 -5.048 -20.401 1.00 44.06 465 PRO A CA 1
ATOM 3581 C C . PRO A 1 465 ? -4.638 -5.881 -20.569 1.00 44.06 465 PRO A C 1
ATOM 3583 O O . PRO A 1 465 ? -3.604 -5.554 -19.994 1.00 44.06 465 PRO A O 1
ATOM 3586 N N . TYR A 1 466 ? -4.712 -6.942 -21.375 1.00 39.53 466 TYR A N 1
ATOM 3587 C CA . TYR A 1 466 ? -3.582 -7.812 -21.741 1.00 39.53 466 TYR A CA 1
ATOM 3588 C C . TYR A 1 466 ? -2.899 -8.588 -20.590 1.00 39.53 466 TYR A C 1
ATOM 3590 O O . TYR A 1 466 ? -1.843 -9.178 -20.809 1.00 39.53 466 TYR A O 1
ATOM 3598 N N . VAL A 1 467 ? -3.491 -8.663 -19.387 1.00 50.28 467 VAL A N 1
ATOM 3599 C CA . VAL A 1 467 ? -2.916 -9.413 -18.249 1.00 50.28 467 VAL A CA 1
ATOM 3600 C C . VAL A 1 467 ? -3.678 -10.714 -17.966 1.00 50.28 467 VAL A C 1
ATOM 3602 O O . VAL A 1 467 ? -4.905 -10.725 -17.884 1.00 50.28 467 VAL A O 1
ATOM 3605 N N . ASN A 1 468 ? -2.949 -11.814 -17.739 1.00 52.94 468 ASN A N 1
ATOM 3606 C CA . ASN A 1 468 ? -3.526 -13.069 -17.247 1.00 52.94 468 ASN A CA 1
ATOM 3607 C C . ASN A 1 468 ? -4.031 -12.894 -15.804 1.00 52.94 468 ASN A C 1
ATOM 3609 O O . ASN A 1 468 ? -3.245 -12.803 -14.862 1.00 52.94 468 ASN A O 1
ATOM 3613 N N . ASN A 1 469 ? -5.352 -12.879 -15.645 1.00 65.62 469 ASN A N 1
ATOM 3614 C CA . ASN A 1 469 ? -6.047 -12.614 -14.388 1.00 65.62 469 ASN A CA 1
ATOM 3615 C C . ASN A 1 469 ? -6.478 -13.877 -13.619 1.00 65.62 469 ASN A C 1
ATOM 3617 O O . ASN A 1 469 ? -7.088 -13.754 -12.558 1.00 65.62 469 ASN A O 1
ATOM 3621 N N . THR A 1 470 ? -6.148 -15.079 -14.107 1.00 64.38 470 THR A N 1
ATOM 3622 C CA . THR A 1 470 ? -6.632 -16.366 -13.562 1.00 64.38 470 THR A CA 1
ATOM 3623 C C . THR A 1 470 ? -6.475 -16.483 -12.041 1.00 64.38 470 THR A C 1
ATOM 3625 O O . THR A 1 470 ? -7.413 -16.885 -11.360 1.00 64.38 470 THR A O 1
ATOM 3628 N N . MET A 1 471 ? -5.327 -16.073 -11.488 1.00 68.69 471 MET A N 1
ATOM 3629 C CA . MET A 1 471 ? -5.053 -16.165 -10.044 1.00 68.69 471 MET A CA 1
ATOM 3630 C C . MET A 1 471 ? -5.885 -15.166 -9.220 1.00 68.69 471 MET A C 1
ATOM 3632 O O . MET A 1 471 ? -6.484 -15.535 -8.214 1.00 68.69 471 MET A O 1
ATOM 3636 N N . VAL A 1 472 ? -5.978 -13.914 -9.686 1.00 66.50 472 VAL A N 1
ATOM 3637 C CA . VAL A 1 472 ? -6.753 -12.828 -9.047 1.00 66.50 472 VAL A CA 1
ATOM 3638 C C . VAL A 1 472 ? -8.254 -13.131 -9.055 1.00 66.50 472 VAL A C 1
ATOM 3640 O O . VAL A 1 472 ? -8.973 -12.708 -8.158 1.00 66.50 472 VAL A O 1
ATOM 3643 N N . ARG A 1 473 ? -8.727 -13.897 -10.046 1.00 77.94 473 ARG A N 1
ATOM 3644 C CA . ARG A 1 473 ? -10.099 -14.417 -10.108 1.00 77.94 473 ARG A CA 1
ATOM 3645 C C . ARG A 1 473 ? -10.298 -15.654 -9.233 1.00 77.94 473 ARG A C 1
ATOM 3647 O O . ARG A 1 473 ? -11.323 -15.766 -8.578 1.00 77.94 473 ARG A O 1
ATOM 3654 N N . GLY A 1 474 ? -9.330 -16.571 -9.224 1.00 73.69 474 GLY A N 1
ATOM 3655 C CA . GLY A 1 474 ? -9.423 -17.867 -8.543 1.00 73.69 474 GLY A CA 1
ATOM 3656 C C . GLY A 1 474 ? -9.443 -17.803 -7.013 1.00 73.69 474 GLY A C 1
ATOM 3657 O O . GLY A 1 474 ? -9.840 -18.777 -6.386 1.00 73.69 474 GLY A O 1
ATOM 3658 N N . GLN A 1 475 ? -9.053 -16.672 -6.415 1.00 84.19 475 GLN A N 1
ATOM 3659 C CA . GLN A 1 475 ? -9.236 -16.430 -4.979 1.00 84.19 475 GLN A CA 1
ATOM 3660 C C . GLN A 1 475 ? -10.659 -15.988 -4.601 1.00 84.19 475 GLN A C 1
ATOM 3662 O O . GLN A 1 475 ? -10.993 -16.017 -3.421 1.00 84.19 475 GLN A O 1
ATOM 3667 N N . VAL A 1 476 ? -11.469 -15.527 -5.558 1.00 87.69 476 VAL A N 1
ATOM 3668 C CA . VAL A 1 476 ? -12.780 -14.919 -5.294 1.00 87.69 476 VAL A CA 1
ATOM 3669 C C . VAL A 1 476 ? -13.840 -16.008 -5.179 1.00 87.69 476 VAL A C 1
ATOM 3671 O O . VAL A 1 476 ? -14.014 -16.788 -6.118 1.00 87.69 476 VAL A O 1
ATOM 3674 N N . ASP A 1 477 ? -14.578 -16.012 -4.069 1.00 91.56 477 ASP A N 1
ATOM 3675 C CA . ASP A 1 477 ? -15.721 -16.905 -3.854 1.00 91.56 477 ASP A CA 1
ATOM 3676 C C . ASP A 1 477 ? -16.998 -16.072 -3.691 1.00 91.56 477 ASP A C 1
ATOM 3678 O O . ASP A 1 477 ? -17.089 -15.154 -2.876 1.00 91.56 477 ASP A O 1
ATOM 3682 N N . ILE A 1 478 ? -17.980 -16.352 -4.534 1.00 91.06 478 ILE A N 1
ATOM 3683 C CA . ILE A 1 478 ? -19.287 -15.710 -4.572 1.00 91.06 478 ILE A CA 1
ATOM 3684 C C . ILE A 1 478 ? -20.159 -16.476 -3.585 1.00 91.06 478 ILE A C 1
ATOM 3686 O O . ILE A 1 478 ? -20.504 -17.631 -3.812 1.00 91.06 478 ILE A O 1
ATOM 3690 N N . LEU A 1 479 ? -20.494 -15.830 -2.474 1.00 93.19 479 LEU A N 1
ATOM 3691 C CA . LEU A 1 479 ? -21.249 -16.433 -1.378 1.00 93.19 479 LEU A CA 1
ATOM 3692 C C . LEU A 1 479 ? -22.771 -16.334 -1.581 1.00 93.19 479 LEU A C 1
ATOM 3694 O O . LEU A 1 479 ? -23.518 -16.952 -0.829 1.00 93.19 479 LEU A O 1
ATOM 3698 N N . HIS A 1 480 ? -23.222 -15.534 -2.554 1.00 93.31 480 HIS A N 1
ATOM 3699 C CA . HIS A 1 480 ? -24.606 -15.430 -3.033 1.00 93.31 480 HIS A CA 1
ATOM 3700 C C . HIS A 1 480 ? -24.645 -14.633 -4.348 1.00 93.31 480 HIS A C 1
ATOM 3702 O O . HIS A 1 480 ? -23.850 -13.704 -4.522 1.00 93.31 480 HIS A O 1
ATOM 3708 N N . TYR A 1 481 ? -25.575 -14.954 -5.252 1.00 87.25 481 TYR A N 1
ATOM 3709 C CA . TYR A 1 481 ? -25.889 -14.133 -6.427 1.00 87.25 481 TYR A CA 1
ATOM 3710 C C . TYR A 1 481 ? -27.350 -14.312 -6.853 1.00 87.25 481 TYR A C 1
ATOM 3712 O O . TYR A 1 481 ? -27.790 -15.445 -7.040 1.00 87.25 481 TYR A O 1
ATOM 3720 N N . GLU A 1 482 ? -28.058 -13.215 -7.108 1.00 86.69 482 GLU A N 1
ATOM 3721 C CA . GLU A 1 482 ? -29.415 -13.199 -7.659 1.00 86.69 482 GLU A CA 1
ATOM 3722 C C . GLU A 1 482 ? -29.520 -12.110 -8.745 1.00 86.69 482 GLU A C 1
ATOM 3724 O O . GLU A 1 482 ? -29.042 -10.988 -8.573 1.00 86.69 482 GLU A O 1
ATOM 3729 N N . PHE A 1 483 ? -30.089 -12.448 -9.908 1.00 76.00 483 PHE A N 1
ATOM 3730 C CA . PHE A 1 483 ? -30.281 -11.485 -11.000 1.00 76.00 483 PHE A CA 1
ATOM 3731 C C . PHE A 1 483 ? -31.544 -10.657 -10.759 1.00 76.00 483 PHE A C 1
ATOM 3733 O O . PHE A 1 483 ? -32.615 -11.231 -10.577 1.00 76.00 483 PHE A O 1
ATOM 3740 N N . GLY A 1 484 ? -31.440 -9.334 -10.865 1.00 76.50 484 GLY A N 1
ATOM 3741 C CA . GLY A 1 484 ? -32.604 -8.455 -10.920 1.00 76.50 484 GLY A CA 1
ATOM 3742 C C . GLY A 1 484 ? -33.196 -8.363 -12.331 1.00 76.50 484 GLY A C 1
ATOM 3743 O O . GLY A 1 484 ? -32.569 -8.756 -13.323 1.00 76.50 484 GLY A O 1
ATOM 3744 N N . ASP A 1 485 ? -34.378 -7.745 -12.435 1.00 76.12 485 ASP A N 1
ATOM 3745 C CA . ASP A 1 485 ? -35.013 -7.384 -13.718 1.00 76.12 485 ASP A CA 1
ATOM 3746 C C . ASP A 1 485 ? -34.111 -6.488 -14.589 1.00 76.12 485 ASP A C 1
ATOM 3748 O O . ASP A 1 485 ? -34.207 -6.463 -15.816 1.00 76.12 485 ASP A O 1
ATOM 3752 N N . THR A 1 486 ? -33.193 -5.761 -13.945 1.00 75.38 486 THR A N 1
ATOM 3753 C CA . THR A 1 486 ? -32.120 -4.989 -14.576 1.00 75.38 486 THR A CA 1
ATOM 3754 C C . THR A 1 486 ? -30.789 -5.276 -13.865 1.00 75.38 486 THR A C 1
ATOM 3756 O O . THR A 1 486 ? -30.807 -5.581 -12.672 1.00 75.38 486 THR A O 1
ATOM 3759 N N . PRO A 1 487 ? -29.620 -5.107 -14.524 1.00 67.12 487 PRO A N 1
ATOM 3760 C CA . PRO A 1 487 ? -28.303 -5.251 -13.873 1.00 67.12 487 PRO A CA 1
ATOM 3761 C C . PRO A 1 487 ? -28.106 -4.306 -12.674 1.00 67.12 487 PRO A C 1
ATOM 3763 O O . PRO A 1 487 ? -27.299 -4.549 -11.776 1.00 67.12 487 PRO A O 1
ATOM 3766 N N . ASP A 1 488 ? -28.877 -3.221 -12.660 1.00 71.25 488 ASP A N 1
ATOM 3767 C CA . ASP A 1 488 ? -28.971 -2.234 -11.592 1.00 71.25 488 ASP A CA 1
ATOM 3768 C C . ASP A 1 488 ? -29.616 -2.780 -10.303 1.00 71.25 488 ASP A C 1
ATOM 3770 O O . ASP A 1 488 ? -29.488 -2.130 -9.263 1.00 71.25 488 ASP A O 1
ATOM 3774 N N . GLY A 1 489 ? -30.285 -3.937 -10.373 1.00 80.06 489 GLY A N 1
ATOM 3775 C CA . GLY A 1 489 ? -30.947 -4.633 -9.267 1.00 80.06 489 GLY A CA 1
ATOM 3776 C C . GLY A 1 489 ? -30.351 -5.998 -8.896 1.00 80.06 489 GLY A C 1
ATOM 3777 O O . GLY A 1 489 ? -30.877 -6.627 -7.989 1.00 80.06 489 GLY A O 1
ATOM 3778 N N . ASP A 1 490 ? -29.278 -6.461 -9.554 1.00 84.56 490 ASP A N 1
ATOM 3779 C CA . ASP A 1 490 ? -28.601 -7.717 -9.179 1.00 84.56 490 ASP A CA 1
ATOM 3780 C C . ASP A 1 490 ? -28.095 -7.652 -7.718 1.00 84.56 490 ASP A C 1
ATOM 3782 O O . ASP A 1 490 ? -27.354 -6.723 -7.361 1.00 84.56 490 ASP A O 1
ATOM 3786 N N . GLU A 1 491 ? -28.453 -8.642 -6.897 1.00 92.19 491 GLU A N 1
ATOM 3787 C CA . GLU A 1 491 ? -27.929 -8.835 -5.538 1.00 92.19 491 GLU A CA 1
ATOM 3788 C C . GLU A 1 491 ? -26.747 -9.813 -5.554 1.00 92.19 491 GLU A C 1
ATOM 3790 O O . GLU A 1 491 ? -26.759 -10.812 -6.274 1.00 92.19 491 GLU A O 1
ATOM 3795 N N . PHE A 1 492 ? -25.709 -9.559 -4.752 1.00 94.56 492 PHE A N 1
ATOM 3796 C CA . PHE A 1 492 ? -24.577 -10.483 -4.631 1.00 94.56 492 PHE A CA 1
ATOM 3797 C C . PHE A 1 492 ? -23.742 -10.290 -3.368 1.00 94.56 492 PHE A C 1
ATOM 3799 O O . PHE A 1 492 ? -23.597 -9.183 -2.849 1.00 94.56 492 PHE A O 1
ATOM 3806 N N . ILE A 1 493 ? -23.130 -11.385 -2.914 1.00 96.88 493 ILE A N 1
ATOM 3807 C CA . ILE A 1 493 ? -22.205 -11.432 -1.777 1.00 96.88 493 ILE A CA 1
ATOM 3808 C C . ILE A 1 493 ? -20.902 -12.089 -2.238 1.00 96.88 493 ILE A C 1
ATOM 3810 O O . ILE A 1 493 ? -20.930 -13.108 -2.926 1.00 96.88 493 ILE A O 1
ATOM 3814 N N . VAL A 1 494 ? -19.757 -11.514 -1.867 1.00 94.69 494 VAL A N 1
ATOM 3815 C CA . VAL A 1 494 ? -18.430 -11.908 -2.357 1.00 94.69 494 VAL A CA 1
ATOM 3816 C C . VAL A 1 494 ? -17.411 -11.929 -1.219 1.00 94.69 494 VAL A C 1
ATOM 3818 O O . VAL A 1 494 ? -17.221 -10.926 -0.535 1.00 94.69 494 VAL A O 1
ATOM 3821 N N . ASP A 1 495 ? -16.711 -13.048 -1.066 1.00 93.94 495 ASP A N 1
ATOM 3822 C CA . ASP A 1 495 ? -15.433 -13.148 -0.364 1.00 93.94 495 ASP A CA 1
ATOM 3823 C C . ASP A 1 495 ? -14.308 -12.721 -1.314 1.00 93.94 495 ASP A C 1
ATOM 3825 O O . ASP A 1 495 ? -14.108 -13.325 -2.373 1.00 93.94 495 ASP A O 1
ATOM 3829 N N . LEU A 1 496 ? -13.578 -11.664 -0.956 1.00 88.38 496 LEU A N 1
ATOM 3830 C CA . LEU A 1 496 ? -12.552 -11.098 -1.836 1.00 88.38 496 LEU A CA 1
ATOM 3831 C C . LEU A 1 496 ? -11.305 -11.991 -1.980 1.00 88.38 496 LEU A C 1
ATOM 3833 O O . LEU A 1 496 ? -10.551 -11.834 -2.937 1.00 88.38 496 LEU A O 1
ATOM 3837 N N . SER A 1 497 ? -11.051 -12.927 -1.059 1.00 87.88 497 SER A N 1
ATOM 3838 C CA . SER A 1 497 ? -9.950 -13.884 -1.214 1.00 87.88 497 SER A CA 1
ATOM 3839 C C . SER A 1 497 ? -10.052 -15.026 -0.204 1.00 87.88 497 SER A C 1
ATOM 3841 O O . SER A 1 497 ? -9.633 -14.857 0.940 1.00 87.88 497 SER A O 1
ATOM 3843 N N . ILE A 1 498 ? -10.438 -16.231 -0.642 1.00 86.31 498 ILE A N 1
ATOM 3844 C CA . ILE A 1 498 ? -10.498 -17.477 0.163 1.00 86.31 498 ILE A CA 1
ATOM 3845 C C . ILE A 1 498 ? -9.218 -17.794 0.961 1.00 86.31 498 ILE A C 1
ATOM 3847 O O . ILE A 1 498 ? -9.243 -18.548 1.935 1.00 86.31 498 ILE A O 1
ATOM 3851 N N . HIS A 1 499 ? -8.089 -17.216 0.554 1.00 78.75 499 HIS A N 1
ATOM 3852 C CA . HIS A 1 499 ? -6.786 -17.370 1.193 1.00 78.75 499 HIS A CA 1
ATOM 3853 C C . HIS A 1 499 ? -6.554 -16.433 2.394 1.00 78.75 499 HIS A C 1
ATOM 3855 O O . HIS A 1 499 ? -5.604 -16.663 3.142 1.00 78.75 499 HIS A O 1
ATOM 3861 N N . THR A 1 500 ? -7.378 -15.397 2.610 1.00 77.50 500 THR A N 1
ATOM 3862 C CA . THR A 1 500 ? -7.232 -14.498 3.769 1.00 77.50 500 THR A CA 1
ATOM 3863 C C . THR A 1 500 ? -7.443 -15.294 5.054 1.00 77.50 500 THR A C 1
ATOM 3865 O O . THR A 1 500 ? -8.511 -15.862 5.262 1.00 77.50 500 THR A O 1
ATOM 3868 N N . LYS A 1 501 ? -6.436 -15.396 5.926 1.00 81.06 501 LYS A N 1
ATOM 3869 C CA . LYS A 1 501 ? -6.543 -16.176 7.169 1.00 81.06 501 LYS A CA 1
ATOM 3870 C C . LYS A 1 501 ? -5.963 -15.419 8.367 1.00 81.06 501 LYS A C 1
ATOM 3872 O O . LYS A 1 501 ? -4.943 -14.752 8.211 1.00 81.06 501 LYS A O 1
ATOM 3877 N N . PRO A 1 502 ? -6.583 -15.528 9.558 1.00 86.50 502 PRO A N 1
ATOM 3878 C CA . PRO A 1 502 ? -7.804 -16.293 9.856 1.00 86.50 502 PRO A CA 1
ATOM 3879 C C . PRO A 1 502 ? -9.108 -15.566 9.473 1.00 86.50 502 PRO A C 1
ATOM 3881 O O . PRO A 1 502 ? -10.187 -16.149 9.566 1.00 86.50 502 PRO A O 1
ATOM 3884 N N . TYR A 1 503 ? -9.023 -14.310 9.029 1.00 86.06 503 TYR A N 1
ATOM 3885 C CA . TYR A 1 503 ? -10.180 -13.445 8.808 1.00 86.06 503 TYR A CA 1
ATOM 3886 C C . TYR A 1 503 ? -10.682 -13.425 7.358 1.00 86.06 503 TYR A C 1
ATOM 3888 O O . TYR A 1 503 ? -9.904 -13.402 6.403 1.00 86.06 503 TYR A O 1
ATOM 3896 N N . GLN A 1 504 ? -12.000 -13.386 7.205 1.00 92.38 504 GLN A N 1
ATOM 3897 C CA . GLN A 1 504 ? -12.720 -13.226 5.947 1.00 92.38 504 GLN A CA 1
ATOM 3898 C C . GLN A 1 504 ? -13.025 -11.745 5.694 1.00 92.38 504 GLN A C 1
ATOM 3900 O O . GLN A 1 504 ? -13.363 -11.028 6.636 1.00 92.38 504 GLN A O 1
ATOM 3905 N N . ILE A 1 505 ? -12.955 -11.305 4.434 1.00 90.44 505 ILE A N 1
ATOM 3906 C CA . ILE A 1 505 ? -13.402 -9.971 4.007 1.00 90.44 505 ILE A CA 1
ATOM 3907 C C . ILE A 1 505 ? -14.549 -10.178 3.019 1.00 90.44 505 ILE A C 1
ATOM 3909 O O . ILE A 1 505 ? -14.326 -10.609 1.886 1.00 90.44 505 ILE A O 1
ATOM 3913 N N . ILE A 1 506 ? -15.771 -9.905 3.477 1.00 94.81 506 ILE A N 1
ATOM 3914 C CA . ILE A 1 506 ? -17.008 -10.085 2.715 1.00 94.81 506 ILE A CA 1
ATOM 3915 C C . ILE A 1 506 ? -17.531 -8.716 2.282 1.00 94.81 506 ILE A C 1
ATOM 3917 O O . ILE A 1 506 ? -17.688 -7.823 3.116 1.00 94.81 506 ILE A O 1
ATOM 3921 N N . LEU A 1 507 ? -17.865 -8.576 1.000 1.00 96.44 507 LEU A N 1
ATOM 3922 C CA . LEU A 1 507 ? -18.663 -7.467 0.479 1.00 96.44 507 LEU A CA 1
ATOM 3923 C C . LEU A 1 507 ? -20.042 -7.958 0.033 1.00 96.44 507 LEU A C 1
ATOM 3925 O O . LEU A 1 507 ? -20.143 -9.038 -0.549 1.00 96.44 507 LEU A O 1
ATOM 3929 N N . ALA A 1 508 ? -21.095 -7.168 0.252 1.00 97.12 508 ALA A N 1
ATOM 3930 C CA . ALA A 1 508 ? -22.457 -7.525 -0.154 1.00 97.12 508 ALA A CA 1
ATOM 3931 C C . ALA A 1 508 ? -23.242 -6.346 -0.738 1.00 97.12 508 ALA A C 1
ATOM 3933 O O . ALA A 1 508 ? -23.477 -5.355 -0.048 1.00 97.12 508 ALA A O 1
ATOM 3934 N N . ARG A 1 509 ? -23.693 -6.477 -1.991 1.00 95.75 509 ARG A N 1
ATOM 3935 C CA . ARG A 1 509 ? -24.662 -5.574 -2.624 1.00 95.75 509 ARG A CA 1
ATOM 3936 C C . ARG A 1 509 ? -26.046 -6.202 -2.458 1.00 95.75 509 ARG A C 1
ATOM 3938 O O . ARG A 1 509 ? -26.372 -7.165 -3.145 1.00 95.75 509 ARG A O 1
ATOM 3945 N N . MET A 1 510 ? -26.802 -5.704 -1.485 1.00 93.75 510 MET A N 1
ATOM 3946 C CA . MET A 1 510 ? -28.100 -6.229 -1.039 1.00 93.75 510 MET A CA 1
ATOM 3947 C C . MET A 1 510 ? -28.903 -5.107 -0.344 1.00 93.75 510 MET A C 1
ATOM 3949 O O . MET A 1 510 ? -28.298 -4.104 0.038 1.00 93.75 510 MET A O 1
ATOM 3953 N N . PRO A 1 511 ? -30.229 -5.233 -0.146 1.00 90.94 511 PRO A N 1
ATOM 3954 C CA . PRO A 1 511 ? -31.045 -4.236 0.549 1.00 90.94 511 PRO A CA 1
ATOM 3955 C C . PRO A 1 511 ? -30.565 -3.901 1.972 1.00 90.94 511 PRO A C 1
ATOM 3957 O O . PRO A 1 511 ? -30.188 -4.783 2.746 1.00 90.94 511 PRO A O 1
ATOM 3960 N N . LYS A 1 512 ? -30.642 -2.612 2.331 1.00 90.56 512 LYS A N 1
ATOM 3961 C CA . LYS A 1 512 ? -30.355 -2.085 3.677 1.00 90.56 512 LYS A CA 1
ATOM 3962 C C . LYS A 1 512 ? -31.445 -2.534 4.661 1.00 90.56 512 LYS A C 1
ATOM 3964 O O . LYS A 1 512 ? -32.626 -2.376 4.364 1.00 90.56 512 LYS A O 1
ATOM 3969 N N . SER A 1 513 ? -31.072 -3.061 5.828 1.00 93.75 513 SER A N 1
ATOM 3970 C CA . SER A 1 513 ? -32.012 -3.295 6.943 1.00 93.75 513 SER A CA 1
ATOM 3971 C C . SER A 1 513 ? -32.061 -2.089 7.894 1.00 93.75 513 SER A C 1
ATOM 3973 O O . SER A 1 513 ? -31.261 -1.163 7.754 1.00 93.75 513 SER A O 1
ATOM 3975 N N . ALA A 1 514 ? -32.969 -2.077 8.877 1.00 93.44 514 ALA A N 1
ATOM 3976 C CA . ALA A 1 514 ? -33.092 -0.948 9.804 1.00 93.44 514 ALA A CA 1
ATOM 3977 C C . ALA A 1 514 ? -31.908 -0.861 10.785 1.00 93.44 514 ALA A C 1
ATOM 3979 O O . ALA A 1 514 ? -31.602 0.221 11.284 1.00 93.44 514 ALA A O 1
ATOM 3980 N N . THR A 1 515 ? -31.215 -1.978 11.034 1.00 95.56 515 THR A N 1
ATOM 3981 C CA . THR A 1 515 ? -30.025 -2.057 11.898 1.00 95.56 515 THR A CA 1
ATOM 3982 C C . THR A 1 515 ? -28.879 -2.849 11.245 1.00 95.56 515 THR A C 1
ATOM 3984 O O . THR A 1 515 ? -29.093 -3.672 10.345 1.00 95.56 515 THR A O 1
ATOM 3987 N N . LEU A 1 516 ? -27.631 -2.657 11.703 1.00 93.62 516 LEU A N 1
ATOM 3988 C CA . LEU A 1 516 ? -26.499 -3.497 11.259 1.00 93.62 516 LEU A CA 1
ATOM 3989 C C . LEU A 1 516 ? -26.641 -4.947 11.746 1.00 93.62 516 LEU A C 1
ATOM 3991 O O . LEU A 1 516 ? -26.209 -5.869 11.056 1.00 93.62 516 LEU A O 1
ATOM 3995 N N . GLY A 1 517 ? -27.283 -5.165 12.898 1.00 93.31 517 GLY A N 1
ATOM 3996 C CA . GLY A 1 517 ? -27.596 -6.492 13.429 1.00 93.31 517 GLY A CA 1
ATOM 3997 C C . GLY A 1 517 ? -28.565 -7.282 12.544 1.00 93.31 517 GLY A C 1
ATOM 3998 O O . GLY A 1 517 ? -28.341 -8.469 12.306 1.00 93.31 517 GLY A O 1
ATOM 3999 N N . GLU A 1 518 ? -29.595 -6.629 12.000 1.00 95.25 518 GLU A N 1
ATOM 4000 C CA . GLU A 1 518 ? -30.467 -7.214 10.970 1.00 95.25 518 GLU A CA 1
ATOM 4001 C C . GLU A 1 518 ? -29.730 -7.428 9.652 1.00 95.25 518 GLU A C 1
ATOM 4003 O O . GLU A 1 518 ? -29.817 -8.516 9.088 1.00 95.25 518 GLU A O 1
ATOM 4008 N N . THR A 1 519 ? -28.956 -6.436 9.195 1.00 94.88 519 THR A N 1
ATOM 4009 C CA . THR A 1 519 ? -28.207 -6.532 7.930 1.00 94.88 519 THR A CA 1
ATOM 4010 C C . THR A 1 519 ? -27.233 -7.719 7.970 1.00 94.88 519 THR A C 1
ATOM 4012 O O . THR A 1 519 ? -27.139 -8.483 7.011 1.00 94.88 519 THR A O 1
ATOM 4015 N N . ARG A 1 520 ? -26.576 -7.957 9.118 1.00 94.31 520 ARG A N 1
ATOM 4016 C CA . ARG A 1 520 ? -25.767 -9.159 9.386 1.00 94.31 520 ARG A CA 1
ATOM 4017 C C . ARG A 1 520 ? -26.587 -10.449 9.306 1.00 94.31 520 ARG A C 1
ATOM 4019 O O . ARG A 1 520 ? -26.103 -11.428 8.745 1.00 94.31 520 ARG A O 1
ATOM 4026 N N . ARG A 1 521 ? -27.802 -10.477 9.862 1.00 94.19 521 ARG A N 1
ATOM 4027 C CA . ARG A 1 521 ? -28.663 -11.669 9.828 1.00 94.19 521 ARG A CA 1
ATOM 4028 C C . ARG A 1 521 ? -29.090 -11.994 8.391 1.00 94.19 521 ARG A C 1
ATOM 4030 O O . ARG A 1 521 ? -28.857 -13.107 7.935 1.00 94.19 521 ARG A O 1
ATOM 4037 N N . ALA A 1 522 ? -29.575 -10.996 7.652 1.00 95.06 522 ALA A N 1
ATOM 4038 C CA . ALA A 1 522 ? -29.974 -11.122 6.250 1.00 95.06 522 ALA A CA 1
ATOM 4039 C C . ALA A 1 522 ? -28.804 -11.505 5.316 1.00 95.06 522 ALA A C 1
ATOM 4041 O O . ALA A 1 522 ? -29.012 -12.185 4.307 1.00 95.06 522 ALA A O 1
ATOM 4042 N N . LEU A 1 523 ? -27.573 -11.097 5.656 1.00 94.94 523 LEU A N 1
ATOM 4043 C CA . LEU A 1 523 ? -26.334 -11.554 5.018 1.00 94.94 523 LEU A CA 1
ATOM 4044 C C . LEU A 1 523 ? -26.102 -13.054 5.282 1.00 94.94 523 LEU A C 1
ATOM 4046 O O . LEU A 1 523 ? -25.896 -13.818 4.342 1.00 94.94 523 LEU A O 1
ATOM 4050 N N . GLN A 1 524 ? -26.154 -13.488 6.547 1.00 93.50 524 GLN A N 1
ATOM 4051 C CA . GLN A 1 524 ? -25.943 -14.892 6.928 1.00 93.50 524 GLN A CA 1
ATOM 4052 C C . GLN A 1 524 ? -27.009 -15.822 6.319 1.00 93.50 524 GLN A C 1
ATOM 4054 O O . GLN A 1 524 ? -26.660 -16.882 5.805 1.00 93.50 524 GLN A O 1
ATOM 4059 N N . GLU A 1 525 ? -28.276 -15.403 6.296 1.00 93.81 525 GLU A N 1
ATOM 4060 C CA . GLU A 1 525 ? -29.397 -16.133 5.682 1.00 93.81 525 GLU A CA 1
ATOM 4061 C C . GLU A 1 525 ? -29.201 -16.342 4.168 1.00 93.81 525 GLU A C 1
ATOM 4063 O O . GLU A 1 525 ? -29.369 -17.460 3.675 1.00 93.81 525 GLU A O 1
ATOM 4068 N N . ARG A 1 526 ? -28.774 -15.303 3.429 1.00 94.38 526 ARG A N 1
ATOM 4069 C CA . ARG A 1 526 ? -28.445 -15.402 1.991 1.00 94.38 526 ARG A CA 1
ATOM 4070 C C . ARG A 1 526 ? -27.278 -16.358 1.725 1.00 94.38 526 ARG A C 1
ATOM 4072 O O . ARG A 1 526 ? -27.377 -17.191 0.828 1.00 94.38 526 ARG A O 1
ATOM 4079 N N . ILE A 1 527 ? -26.203 -16.263 2.516 1.00 92.44 527 ILE A N 1
ATOM 4080 C CA . ILE A 1 527 ? -25.014 -17.129 2.389 1.00 92.44 527 ILE A CA 1
ATOM 4081 C C . ILE A 1 527 ? -25.344 -18.591 2.718 1.00 92.44 527 ILE A C 1
ATOM 4083 O O . ILE A 1 527 ? -24.797 -19.496 2.091 1.00 92.44 527 ILE A O 1
ATOM 4087 N N . ALA A 1 528 ? -26.209 -18.838 3.705 1.00 91.88 528 ALA A N 1
ATOM 4088 C CA . ALA A 1 528 ? -26.660 -20.185 4.038 1.00 91.88 528 ALA A CA 1
ATOM 4089 C C . ALA A 1 528 ? -27.476 -20.779 2.881 1.00 91.88 528 ALA A C 1
ATOM 4091 O O . ALA A 1 528 ? -27.055 -21.771 2.293 1.00 91.88 528 ALA A O 1
ATOM 4092 N N . ARG A 1 529 ? -28.563 -20.104 2.482 1.00 91.38 529 ARG A N 1
ATOM 4093 C CA . ARG A 1 529 ? -29.485 -20.563 1.430 1.00 91.38 529 ARG A CA 1
ATOM 4094 C C . ARG A 1 529 ? -28.807 -20.793 0.076 1.00 91.38 529 ARG A C 1
ATOM 4096 O O . ARG A 1 529 ? -29.235 -21.660 -0.676 1.00 91.38 529 ARG A O 1
ATOM 4103 N N . PHE A 1 530 ? -27.766 -20.029 -0.258 1.00 89.56 530 PHE A N 1
ATOM 4104 C CA . PHE A 1 530 ? -27.045 -20.200 -1.523 1.00 89.56 530 PHE A CA 1
ATOM 4105 C C . PHE A 1 530 ? -26.187 -21.477 -1.569 1.00 89.56 530 PHE A C 1
ATOM 4107 O O . PHE A 1 530 ? -25.945 -21.998 -2.653 1.00 89.56 530 PHE A O 1
ATOM 4114 N N . LYS A 1 531 ? -25.763 -22.030 -0.422 1.00 87.94 531 LYS A N 1
ATOM 4115 C CA . LYS A 1 531 ? -25.019 -23.307 -0.371 1.00 87.94 531 LYS A CA 1
ATOM 4116 C C . LYS A 1 531 ? -25.885 -24.527 -0.677 1.00 87.94 531 LYS A C 1
ATOM 4118 O O . LYS A 1 531 ? -25.339 -25.563 -1.047 1.00 87.94 531 LYS A O 1
ATOM 4123 N N . ASP A 1 532 ? -27.201 -24.390 -0.540 1.00 88.75 532 ASP A N 1
ATOM 4124 C CA . ASP A 1 532 ? -28.182 -25.426 -0.871 1.00 88.75 532 ASP A CA 1
ATOM 4125 C C . ASP A 1 532 ? -28.512 -25.463 -2.382 1.00 88.75 532 ASP A C 1
ATOM 4127 O O . ASP A 1 532 ? -29.296 -26.303 -2.828 1.00 88.75 532 ASP A O 1
ATOM 4131 N N . ASP A 1 533 ? -27.927 -24.564 -3.187 1.00 80.19 533 ASP A N 1
ATOM 4132 C CA . ASP A 1 533 ? -28.105 -24.527 -4.641 1.00 80.19 533 ASP A CA 1
ATOM 4133 C C . ASP A 1 533 ? -27.385 -25.714 -5.329 1.00 80.19 533 ASP A C 1
ATOM 4135 O O . ASP A 1 533 ? -26.176 -25.894 -5.135 1.00 80.19 533 ASP A O 1
ATOM 4139 N N . PRO A 1 534 ? -28.069 -26.519 -6.171 1.00 74.44 534 PRO A N 1
ATOM 4140 C CA . PRO A 1 534 ? -27.456 -27.659 -6.860 1.00 74.44 534 PRO A CA 1
ATOM 4141 C C . PRO A 1 534 ? -26.245 -27.319 -7.745 1.00 74.44 534 PRO A C 1
ATOM 4143 O O . PRO A 1 534 ? -25.364 -28.163 -7.915 1.00 74.44 534 PRO A O 1
ATOM 4146 N N . ASP A 1 535 ? -26.176 -26.102 -8.295 1.00 70.69 535 ASP A N 1
ATOM 4147 C CA . ASP A 1 535 ? -25.069 -25.614 -9.123 1.00 70.69 535 ASP A CA 1
ATOM 4148 C C . ASP A 1 535 ? -24.041 -24.785 -8.304 1.00 70.69 535 ASP A C 1
ATOM 4150 O O . ASP A 1 535 ? -23.092 -24.244 -8.885 1.00 70.69 535 ASP A O 1
ATOM 4154 N N . TYR A 1 536 ? -24.142 -24.717 -6.961 1.00 76.62 536 TYR A N 1
ATOM 4155 C CA . TYR A 1 536 ? -23.259 -23.924 -6.074 1.00 76.62 536 TYR A CA 1
ATOM 4156 C C . TYR A 1 536 ? -21.764 -24.064 -6.406 1.00 76.62 536 TYR A C 1
ATOM 4158 O O . TYR A 1 536 ? -21.056 -23.067 -6.530 1.00 76.62 536 TYR A O 1
ATOM 4166 N N . ALA A 1 537 ? -21.269 -25.286 -6.640 1.00 70.38 537 ALA A N 1
ATOM 4167 C CA . ALA A 1 537 ? -19.849 -25.547 -6.925 1.00 70.38 537 ALA A CA 1
ATOM 4168 C C . ALA A 1 537 ? -19.325 -24.928 -8.247 1.00 70.38 537 ALA A C 1
ATOM 4170 O O . ALA A 1 537 ? -18.103 -24.868 -8.467 1.00 70.38 537 ALA A O 1
ATOM 4171 N N . ALA A 1 538 ? -20.234 -24.486 -9.123 1.00 64.94 538 ALA A N 1
ATOM 4172 C CA . ALA A 1 538 ? -19.967 -23.704 -10.328 1.00 64.94 538 ALA A CA 1
ATOM 4173 C C . ALA A 1 538 ? -20.346 -22.221 -10.154 1.00 64.94 538 ALA A C 1
ATOM 4175 O O . ALA A 1 538 ? -19.627 -21.350 -10.650 1.00 64.94 538 ALA A O 1
ATOM 4176 N N . LEU A 1 539 ? -21.439 -21.922 -9.442 1.00 73.94 539 LEU A N 1
ATOM 4177 C CA . LEU A 1 539 ? -21.926 -20.559 -9.218 1.00 73.94 539 LEU A CA 1
ATOM 4178 C C . LEU A 1 539 ? -21.071 -19.766 -8.218 1.00 73.94 539 LEU A C 1
ATOM 4180 O O . LEU A 1 539 ? -20.912 -18.560 -8.417 1.00 73.94 539 LEU A O 1
ATOM 4184 N N . SER A 1 540 ? -20.462 -20.404 -7.213 1.00 82.81 540 SER A N 1
ATOM 4185 C CA . SER A 1 540 ? -19.570 -19.724 -6.259 1.00 82.81 540 SER A CA 1
ATOM 4186 C C . SER A 1 540 ? -18.290 -19.199 -6.928 1.00 82.81 540 SER A C 1
ATOM 4188 O O . SER A 1 540 ? -17.679 -18.238 -6.478 1.00 82.81 540 SER A O 1
ATOM 4190 N N . LYS A 1 541 ? -17.885 -19.757 -8.072 1.00 81.50 541 LYS A N 1
ATOM 4191 C CA . LYS A 1 541 ? -16.638 -19.373 -8.747 1.00 81.50 541 LYS A CA 1
ATOM 4192 C C . LYS A 1 541 ? -16.846 -18.199 -9.697 1.00 81.50 541 LYS A C 1
ATOM 4194 O O . LYS A 1 541 ? -17.848 -18.122 -10.408 1.00 81.50 541 LYS A O 1
ATOM 4199 N N . LEU A 1 542 ? -15.847 -17.321 -9.798 1.00 76.00 542 LEU A N 1
ATOM 4200 C CA . LEU A 1 542 ? -15.833 -16.193 -10.736 1.00 76.00 542 LEU A CA 1
ATOM 4201 C C . LEU A 1 542 ? -15.518 -16.642 -12.187 1.00 76.00 542 LEU A C 1
ATOM 4203 O O . LEU A 1 542 ? -14.429 -16.391 -12.722 1.00 76.00 542 LEU A O 1
ATOM 4207 N N . ARG A 1 543 ? -16.489 -17.325 -12.818 1.00 71.19 543 ARG A N 1
ATOM 4208 C CA . ARG A 1 543 ? -16.461 -17.891 -14.192 1.00 71.19 543 ARG A CA 1
ATOM 4209 C C . ARG A 1 543 ? -15.846 -16.901 -15.194 1.00 71.19 543 ARG A C 1
ATOM 4211 O O . ARG A 1 543 ? -16.117 -15.715 -15.048 1.00 71.19 543 ARG A O 1
ATOM 4218 N N . PRO A 1 544 ? -15.092 -17.308 -16.236 1.00 60.75 544 PRO A N 1
ATOM 4219 C CA . PRO A 1 544 ? -14.319 -16.383 -17.085 1.00 60.75 544 PRO A CA 1
ATOM 4220 C C . PRO A 1 544 ? -15.076 -15.185 -17.690 1.00 60.75 544 PRO A C 1
ATOM 4222 O O . PRO A 1 544 ? -14.471 -14.136 -17.886 1.00 60.75 544 PRO A O 1
ATOM 4225 N N . ILE A 1 545 ? -16.383 -15.322 -17.943 1.00 57.53 545 ILE A N 1
ATOM 4226 C CA . ILE A 1 545 ? -17.260 -14.262 -18.478 1.00 57.53 545 ILE A CA 1
ATOM 4227 C C . ILE A 1 545 ? -17.690 -13.202 -17.444 1.00 57.53 545 ILE A C 1
ATOM 4229 O O . ILE A 1 545 ? -18.254 -12.178 -17.818 1.00 57.53 545 ILE A O 1
ATOM 4233 N N . ASP A 1 546 ? -17.450 -13.443 -16.154 1.00 73.88 546 ASP A N 1
ATOM 4234 C CA . ASP A 1 546 ? -17.862 -12.560 -15.059 1.00 73.88 546 ASP A CA 1
ATOM 4235 C C . ASP A 1 546 ? -16.829 -11.443 -14.805 1.00 73.88 546 ASP A C 1
ATOM 4237 O O . ASP A 1 546 ? -15.643 -11.576 -15.129 1.00 73.88 546 ASP A O 1
ATOM 4241 N N . SER A 1 547 ? -17.241 -10.347 -14.171 1.00 80.31 547 SER A N 1
ATOM 4242 C CA . SER A 1 547 ? -16.357 -9.223 -13.822 1.00 80.31 547 SER A CA 1
ATOM 4243 C C . SER A 1 547 ? -16.634 -8.717 -12.409 1.00 80.31 547 SER A C 1
ATOM 4245 O O . SER A 1 547 ? -17.784 -8.401 -12.114 1.00 80.31 547 SER A O 1
ATOM 4247 N N . LEU A 1 548 ? -15.596 -8.569 -11.581 1.00 87.31 548 LEU A N 1
ATOM 4248 C CA . LEU A 1 548 ? -15.675 -7.952 -10.253 1.00 87.31 548 LEU A CA 1
ATOM 4249 C C . LEU A 1 548 ? -14.895 -6.629 -10.225 1.00 87.31 548 LEU A C 1
ATOM 4251 O O . LEU A 1 548 ? -13.717 -6.609 -10.595 1.00 87.31 548 LEU A O 1
ATOM 4255 N N . THR A 1 549 ? -15.546 -5.563 -9.745 1.00 87.38 549 THR A N 1
ATOM 4256 C CA . THR A 1 549 ? -14.954 -4.233 -9.507 1.00 87.38 549 THR A CA 1
ATOM 4257 C C . THR A 1 549 ? -15.431 -3.652 -8.175 1.00 87.38 549 THR A C 1
ATOM 4259 O O . THR A 1 549 ? -16.633 -3.640 -7.897 1.00 87.38 549 THR A O 1
ATOM 4262 N N . VAL A 1 550 ? -14.488 -3.136 -7.383 1.00 88.94 550 VAL A N 1
ATOM 4263 C CA . VAL A 1 550 ? -14.668 -2.635 -6.011 1.00 88.94 550 VAL A CA 1
ATOM 4264 C C . VAL A 1 550 ? -14.037 -1.235 -5.887 1.00 88.94 550 VAL A C 1
ATOM 4266 O O . VAL A 1 550 ? -12.907 -1.071 -6.348 1.00 88.94 550 VAL A O 1
ATOM 4269 N N . PRO A 1 551 ? -14.703 -0.226 -5.294 1.00 89.88 551 PRO A N 1
ATOM 4270 C CA . PRO A 1 551 ? -14.091 1.079 -5.027 1.00 89.88 551 PRO A CA 1
ATOM 4271 C C . PRO A 1 551 ? -13.064 1.005 -3.883 1.00 89.88 551 PRO A C 1
ATOM 4273 O O . PRO A 1 551 ? -13.226 0.211 -2.956 1.00 89.88 551 PRO A O 1
ATOM 4276 N N . ASP A 1 552 ? -12.029 1.850 -3.911 1.00 79.44 552 ASP A N 1
ATOM 4277 C CA . ASP A 1 552 ? -11.102 1.975 -2.776 1.00 79.44 552 ASP A CA 1
ATOM 4278 C C . ASP A 1 552 ? -11.759 2.777 -1.631 1.00 79.44 552 ASP A C 1
ATOM 4280 O O . ASP A 1 552 ? -12.248 3.895 -1.832 1.00 79.44 552 ASP A O 1
ATOM 4284 N N . VAL A 1 553 ? -11.752 2.219 -0.414 1.00 80.12 553 VAL A N 1
ATOM 4285 C CA . VAL A 1 553 ? -12.341 2.825 0.799 1.00 80.12 553 VAL A CA 1
ATOM 4286 C C . VAL A 1 553 ? -11.244 2.985 1.847 1.00 80.12 553 VAL A C 1
ATOM 4288 O O . VAL A 1 553 ? -10.657 1.993 2.282 1.00 80.12 553 VAL A O 1
ATOM 4291 N N . LEU A 1 554 ? -10.925 4.227 2.228 1.00 71.75 554 LEU A N 1
ATOM 4292 C CA . LEU A 1 554 ? -9.654 4.534 2.894 1.00 71.75 554 LEU A CA 1
ATOM 4293 C C . LEU A 1 554 ? -9.748 5.771 3.801 1.00 71.75 554 LEU A C 1
ATOM 4295 O O . LEU A 1 554 ? -9.823 6.899 3.316 1.00 71.75 554 LEU A O 1
ATOM 4299 N N . TYR A 1 555 ? -9.718 5.572 5.122 1.00 70.19 555 TYR A N 1
ATOM 4300 C CA . TYR A 1 555 ? -9.916 6.650 6.099 1.00 70.19 555 TYR A CA 1
ATOM 4301 C C . TYR A 1 555 ? -9.227 6.392 7.449 1.00 70.19 555 TYR A C 1
ATOM 4303 O O . TYR A 1 555 ? -9.023 5.249 7.855 1.00 70.19 555 TYR A O 1
ATOM 4311 N N . LYS A 1 556 ? -8.898 7.472 8.171 1.00 67.00 556 LYS A N 1
ATOM 4312 C CA . LYS A 1 556 ? -8.524 7.441 9.595 1.00 67.00 556 LYS A CA 1
ATOM 4313 C C . LYS A 1 556 ? -9.530 8.284 10.369 1.00 67.00 556 LYS A C 1
ATOM 4315 O O . LYS A 1 556 ? -9.494 9.511 10.306 1.00 67.00 556 LYS A O 1
ATOM 4320 N N . LEU A 1 557 ? -10.461 7.621 11.045 1.00 68.56 557 LEU A N 1
ATOM 4321 C CA . LEU A 1 557 ? -11.620 8.248 11.673 1.00 68.56 557 LEU A CA 1
ATOM 4322 C C . LEU A 1 557 ? -11.512 8.195 13.195 1.00 68.56 557 LEU A C 1
ATOM 4324 O O . LEU A 1 557 ? -11.417 7.111 13.762 1.00 68.56 557 LEU A O 1
ATOM 4328 N N . THR A 1 558 ? -11.614 9.345 13.858 1.00 64.38 558 THR A N 1
ATOM 4329 C CA . THR A 1 558 ? -11.826 9.414 15.312 1.00 64.38 558 THR A CA 1
ATOM 4330 C C . THR A 1 558 ? -13.264 9.838 15.594 1.00 64.38 558 THR A C 1
ATOM 4332 O O . THR A 1 558 ? -13.711 10.871 15.097 1.00 64.38 558 THR A O 1
ATOM 4335 N N . HIS A 1 559 ? -13.988 9.066 16.403 1.00 73.12 559 HIS A N 1
ATOM 4336 C CA . HIS A 1 559 ? -15.338 9.389 16.861 1.00 73.12 559 HIS A CA 1
ATOM 4337 C C . HIS A 1 559 ? -15.405 9.514 18.380 1.00 73.12 559 HIS A C 1
ATOM 4339 O O . HIS A 1 559 ? -14.859 8.676 19.092 1.00 73.12 559 HIS A O 1
ATOM 4345 N N . ARG A 1 560 ? -16.094 10.548 18.875 1.00 67.44 560 ARG A N 1
ATOM 4346 C CA . ARG A 1 560 ? -16.303 10.812 20.305 1.00 67.44 560 ARG A CA 1
ATOM 4347 C C . ARG A 1 560 ? -17.778 10.629 20.656 1.00 67.44 560 ARG A C 1
ATOM 4349 O O . ARG A 1 560 ? -18.633 11.328 20.111 1.00 67.44 560 ARG A O 1
ATOM 4356 N N . PHE A 1 561 ? -18.065 9.721 21.587 1.00 70.44 561 PHE A N 1
ATOM 4357 C CA . PHE A 1 561 ? -19.421 9.391 22.038 1.00 70.44 561 PHE A CA 1
ATOM 4358 C C . PHE A 1 561 ? -19.917 10.427 23.055 1.00 70.44 561 PHE A C 1
ATOM 4360 O O . PHE A 1 561 ? -20.147 10.133 24.228 1.00 70.44 561 PHE A O 1
ATOM 4367 N N . ASN A 1 562 ? -20.057 11.675 22.600 1.00 69.06 562 ASN A N 1
ATOM 4368 C CA . ASN A 1 562 ? -20.388 12.840 23.427 1.00 69.06 562 ASN A CA 1
ATOM 4369 C C . ASN A 1 562 ? -21.699 12.677 24.223 1.00 69.06 562 ASN A C 1
ATOM 4371 O O . ASN A 1 562 ? -21.871 13.317 25.255 1.00 69.06 562 ASN A O 1
ATOM 4375 N N . GLN A 1 563 ? -22.600 11.794 23.780 1.00 72.69 563 GLN A N 1
ATOM 4376 C CA . GLN A 1 563 ? -23.846 11.438 24.463 1.00 72.69 563 GLN A CA 1
ATOM 4377 C C . GLN A 1 563 ? -23.617 10.763 25.825 1.00 72.69 563 GLN A C 1
ATOM 4379 O O . GLN A 1 563 ? -24.512 10.791 26.661 1.00 72.69 563 GLN A O 1
ATOM 4384 N N . LEU A 1 564 ? -22.448 10.160 26.054 1.00 68.06 564 LEU A N 1
ATOM 4385 C CA . LEU A 1 564 ? -22.093 9.492 27.310 1.00 68.06 564 LEU A CA 1
ATOM 4386 C C . LEU A 1 564 ? -21.400 10.430 28.315 1.00 68.06 564 LEU A C 1
ATOM 4388 O O . LEU A 1 564 ? -21.292 10.092 29.491 1.00 68.06 564 LEU A O 1
ATOM 4392 N N . LEU A 1 565 ? -20.910 11.590 27.865 1.00 63.62 565 LEU A N 1
ATOM 4393 C CA . LEU A 1 565 ? -19.986 12.422 28.638 1.00 63.62 565 LEU A CA 1
ATOM 4394 C C . LEU A 1 565 ? -20.688 13.317 29.665 1.00 63.62 565 LEU A C 1
ATOM 4396 O O . LEU A 1 565 ? -21.798 13.801 29.445 1.00 63.62 565 LEU A O 1
ATOM 4400 N N . GLY A 1 566 ? -20.009 13.562 30.789 1.00 49.69 566 GLY A N 1
ATOM 4401 C CA . GLY A 1 566 ? -20.465 14.456 31.861 1.00 49.69 566 GLY A CA 1
ATOM 4402 C C . GLY A 1 566 ? -21.660 13.941 32.673 1.00 49.69 566 GLY A C 1
ATOM 4403 O O . GLY A 1 566 ? -22.213 14.689 33.476 1.00 49.69 566 GLY A O 1
ATOM 4404 N N . LYS A 1 567 ? -22.078 12.687 32.467 1.00 68.62 567 LYS A N 1
ATOM 4405 C CA . LYS A 1 567 ? -23.212 12.061 33.160 1.00 68.62 567 LYS A CA 1
ATOM 4406 C C . LYS A 1 567 ? -22.722 11.268 34.376 1.00 68.62 567 LYS A C 1
ATOM 4408 O O . LYS A 1 567 ? -21.815 10.452 34.199 1.00 68.62 567 LYS A O 1
ATOM 4413 N N . PRO A 1 568 ? -23.293 11.479 35.578 1.00 61.72 568 PRO A N 1
ATOM 4414 C CA . PRO A 1 568 ? -22.975 10.664 36.745 1.00 61.72 568 PRO A CA 1
ATOM 4415 C C . PRO A 1 568 ? -23.536 9.246 36.581 1.00 61.72 568 PRO A C 1
ATOM 4417 O O . PRO A 1 568 ? -24.519 9.057 35.862 1.00 61.72 568 PRO A O 1
ATOM 4420 N N . PHE A 1 569 ? -22.968 8.248 37.259 1.00 65.94 569 PHE A N 1
ATOM 4421 C CA . PHE A 1 569 ? -23.538 6.895 37.237 1.00 65.94 569 PHE A CA 1
ATOM 4422 C C . PHE A 1 569 ? -24.737 6.745 38.185 1.00 65.94 569 PHE A C 1
ATOM 4424 O O . PHE A 1 569 ? -24.772 7.281 39.290 1.00 65.94 569 PHE A O 1
ATOM 4431 N N . GLY A 1 570 ? -25.720 5.944 37.773 1.00 62.69 570 GLY A N 1
ATOM 4432 C CA . GLY A 1 570 ? -26.856 5.524 38.601 1.00 62.69 570 GLY A CA 1
ATOM 4433 C C . GLY A 1 570 ? -26.577 4.291 39.473 1.00 62.69 570 GLY A C 1
ATOM 4434 O O . GLY A 1 570 ? -27.451 3.870 40.229 1.00 62.69 570 GLY A O 1
ATOM 4435 N N . ASN A 1 571 ? -25.392 3.685 39.353 1.00 86.50 571 ASN A N 1
ATOM 4436 C CA . ASN A 1 571 ? -24.952 2.547 40.163 1.00 86.50 571 ASN A CA 1
ATOM 4437 C C . ASN A 1 571 ? -24.522 3.022 41.557 1.00 86.50 571 ASN A C 1
ATOM 4439 O O . ASN A 1 571 ? -23.812 4.018 41.691 1.00 86.50 571 ASN A O 1
ATOM 4443 N N . GLU A 1 572 ? -24.925 2.312 42.614 1.00 75.69 572 GLU A N 1
ATOM 4444 C CA . GLU A 1 572 ? -24.881 2.860 43.979 1.00 75.69 572 GLU A CA 1
ATOM 4445 C C . GLU A 1 572 ? -23.471 3.224 44.472 1.00 75.69 572 GLU A C 1
ATOM 4447 O O . 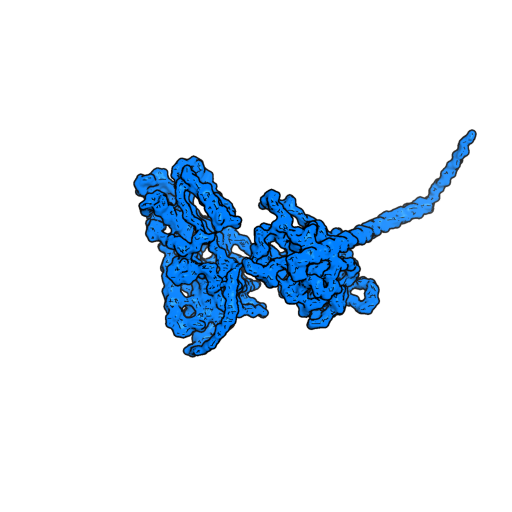GLU A 1 572 ? -23.314 4.223 45.171 1.00 75.69 572 GLU A O 1
ATOM 4452 N N . ARG A 1 573 ? -22.454 2.452 44.073 1.00 77.50 573 ARG A N 1
ATOM 4453 C CA . ARG A 1 573 ? -21.042 2.679 44.434 1.00 77.50 573 ARG A CA 1
ATOM 4454 C C . ARG A 1 573 ? -20.309 3.673 43.524 1.00 77.50 573 ARG A C 1
ATOM 4456 O O . ARG A 1 573 ? -19.161 3.995 43.803 1.00 77.50 573 ARG A O 1
ATOM 4463 N N . TRP A 1 574 ? -20.952 4.136 42.452 1.00 74.25 574 TRP A N 1
ATOM 4464 C CA . TRP A 1 574 ? -20.329 4.928 41.384 1.00 74.25 574 TRP A CA 1
ATOM 4465 C C . TRP A 1 574 ? -20.965 6.316 41.202 1.00 74.25 574 TRP A C 1
ATOM 4467 O O . TRP A 1 574 ? -20.609 7.024 40.266 1.00 74.25 574 TRP A O 1
ATOM 4477 N N . ARG A 1 575 ? -21.884 6.733 42.087 1.00 69.69 575 ARG A N 1
ATOM 4478 C CA . ARG A 1 575 ? -22.675 7.976 41.944 1.00 69.69 575 ARG A CA 1
ATOM 4479 C C . ARG A 1 575 ? -21.833 9.249 41.770 1.00 69.69 575 ARG A C 1
ATOM 4481 O O . ARG A 1 575 ? -22.267 10.163 41.077 1.00 69.69 575 ARG A O 1
ATOM 4488 N N . ASP A 1 576 ? -20.642 9.285 42.367 1.00 66.38 576 ASP A N 1
ATOM 4489 C CA . ASP A 1 576 ? -19.708 10.422 42.308 1.00 66.38 576 ASP A CA 1
ATOM 4490 C C . ASP A 1 576 ? -18.775 10.394 41.075 1.00 66.38 576 ASP A C 1
ATOM 4492 O O . ASP A 1 576 ? -18.018 11.336 40.837 1.00 66.38 576 ASP A O 1
ATOM 4496 N N . PHE A 1 577 ? -18.817 9.322 40.278 1.00 61.88 577 PHE A N 1
ATOM 4497 C CA . PHE A 1 577 ? -18.037 9.161 39.049 1.00 61.88 577 PHE A CA 1
ATOM 4498 C C . PHE A 1 577 ? -18.852 9.611 37.830 1.00 61.88 577 PHE A C 1
ATOM 4500 O O . PHE A 1 577 ? -20.079 9.531 37.820 1.00 61.88 577 PHE A O 1
ATOM 4507 N N . TYR A 1 578 ? -18.164 10.023 36.765 1.00 60.78 578 TYR A N 1
ATOM 4508 C CA . TYR A 1 578 ? -18.755 10.351 35.465 1.00 60.78 578 TYR A CA 1
ATOM 4509 C C . TYR A 1 578 ? -17.755 10.074 34.335 1.00 60.78 578 TYR A C 1
ATOM 4511 O O . TYR A 1 578 ? -16.542 10.071 34.550 1.00 60.78 578 TYR A O 1
ATOM 4519 N N . LEU A 1 579 ? -18.246 9.867 33.110 1.00 53.62 579 LEU A N 1
ATOM 4520 C CA . LEU A 1 579 ? -17.381 9.711 31.935 1.00 53.62 579 LEU A CA 1
ATOM 4521 C C . LEU A 1 579 ? -16.893 11.086 31.447 1.00 53.62 579 LEU A C 1
ATOM 4523 O O . LEU A 1 579 ? -17.690 11.903 30.985 1.00 53.62 579 LEU A O 1
ATOM 4527 N N . PHE A 1 580 ? -15.586 11.351 31.532 1.00 39.62 580 PHE A N 1
ATOM 4528 C CA . PHE A 1 580 ? -14.973 12.594 31.029 1.00 39.62 580 PHE A CA 1
ATOM 4529 C C . PHE A 1 580 ? -14.364 12.464 29.622 1.00 39.62 580 PHE A C 1
ATOM 4531 O O . PHE A 1 580 ? -14.060 13.476 28.982 1.00 39.62 580 PHE A O 1
ATOM 4538 N N . GLU A 1 581 ? -14.184 11.231 29.144 1.00 55.16 581 GLU A N 1
ATOM 4539 C CA . GLU A 1 581 ? -13.747 10.886 27.794 1.00 55.16 581 GLU A CA 1
ATOM 4540 C C . GLU A 1 581 ? -14.312 9.509 27.391 1.00 55.16 581 GLU A C 1
ATOM 4542 O O . GLU A 1 581 ? -14.373 8.588 28.201 1.00 55.16 581 GLU A O 1
ATOM 4547 N N . ALA A 1 582 ? -14.761 9.388 26.138 1.00 59.72 582 ALA A N 1
ATOM 4548 C CA . ALA A 1 582 ? -15.239 8.156 25.513 1.00 59.72 582 ALA A CA 1
ATOM 4549 C C . ALA A 1 582 ? -15.116 8.313 23.990 1.00 59.72 582 ALA A C 1
ATOM 4551 O O . ALA A 1 582 ? -15.806 9.143 23.385 1.00 59.72 582 ALA A O 1
ATOM 4552 N N . PHE A 1 583 ? -14.210 7.566 23.360 1.00 59.69 583 PHE A N 1
ATOM 4553 C CA . PHE A 1 583 ? -13.951 7.674 21.924 1.00 59.69 583 PHE A CA 1
ATOM 4554 C C . PHE A 1 583 ? -13.526 6.341 21.305 1.00 59.69 583 PHE A C 1
ATOM 4556 O O . PHE A 1 583 ? -13.128 5.409 21.999 1.00 59.69 583 PHE A O 1
ATOM 4563 N N . GLN A 1 584 ? -13.608 6.266 19.980 1.00 64.94 584 GLN A N 1
ATOM 4564 C CA . GLN A 1 584 ? -13.124 5.156 19.169 1.00 64.94 584 GLN A CA 1
ATOM 4565 C C . GLN A 1 584 ? -12.358 5.724 17.971 1.00 64.94 584 GLN A C 1
ATOM 4567 O O . GLN A 1 584 ? -12.854 6.616 17.281 1.00 64.94 584 GLN A O 1
ATOM 4572 N N . ARG A 1 585 ? -11.151 5.210 17.717 1.00 58.78 585 ARG A N 1
ATOM 4573 C CA . ARG A 1 585 ? -10.386 5.481 16.494 1.00 58.78 585 ARG A CA 1
ATOM 4574 C C . ARG A 1 585 ? -10.437 4.253 15.584 1.00 58.78 585 ARG A C 1
ATOM 4576 O O . ARG A 1 585 ? -10.331 3.126 16.061 1.00 58.78 585 ARG A O 1
ATOM 4583 N N . ILE A 1 586 ? -10.635 4.484 14.289 1.00 59.50 586 ILE A N 1
ATOM 4584 C CA . ILE A 1 586 ? -10.770 3.468 13.245 1.00 59.50 586 ILE A CA 1
ATOM 4585 C C . ILE A 1 586 ? -9.885 3.885 12.066 1.00 59.50 586 ILE A C 1
ATOM 4587 O O . ILE A 1 586 ? -10.248 4.763 11.281 1.00 59.50 586 ILE A O 1
ATOM 4591 N N . ASP A 1 587 ? -8.734 3.233 11.937 1.00 60.91 587 ASP A N 1
ATOM 4592 C CA . ASP A 1 587 ? -7.851 3.346 10.778 1.00 60.91 587 ASP A CA 1
ATOM 4593 C C . ASP A 1 587 ? -8.199 2.195 9.816 1.00 60.91 587 ASP A C 1
ATOM 4595 O O . ASP A 1 587 ? -7.886 1.038 10.092 1.00 60.91 587 ASP A O 1
ATOM 4599 N N . PHE A 1 588 ? -8.894 2.489 8.712 1.00 64.25 588 PHE A N 1
ATOM 4600 C CA . PHE A 1 588 ? -9.430 1.481 7.789 1.00 64.25 588 PHE A CA 1
ATOM 4601 C C . PHE A 1 588 ? -8.898 1.656 6.361 1.00 64.25 588 PHE A C 1
ATOM 4603 O O . PHE A 1 588 ? -8.819 2.769 5.839 1.00 64.25 588 PHE A O 1
ATOM 4610 N N . SER A 1 589 ? -8.573 0.533 5.715 1.00 63.72 589 SER A N 1
ATOM 4611 C CA . SER A 1 589 ? -8.122 0.464 4.323 1.00 63.72 589 SER A CA 1
ATOM 4612 C C . SER A 1 589 ? -8.668 -0.791 3.645 1.00 63.72 589 SER A C 1
ATOM 4614 O O . SER A 1 589 ? -8.266 -1.909 3.971 1.00 63.72 589 SER A O 1
ATOM 4616 N N . LEU A 1 590 ? -9.548 -0.600 2.664 1.00 70.19 590 LEU A N 1
ATOM 4617 C CA . LEU A 1 590 ? -9.893 -1.596 1.657 1.00 70.19 590 LEU A CA 1
ATOM 4618 C C . LEU A 1 590 ? -9.332 -1.125 0.316 1.00 70.19 590 LEU A C 1
ATOM 4620 O O . LEU A 1 590 ? -9.847 -0.191 -0.297 1.00 70.19 590 LEU A O 1
ATOM 4624 N N . SER A 1 591 ? -8.266 -1.786 -0.123 1.00 66.00 591 SER A N 1
ATOM 4625 C CA . SER A 1 591 ? -7.557 -1.493 -1.368 1.00 66.00 591 SER A CA 1
ATOM 4626 C C . SER A 1 591 ? -7.054 -2.781 -2.020 1.00 66.00 591 SER A C 1
ATOM 4628 O O . SER A 1 591 ? -7.077 -3.860 -1.419 1.00 66.00 591 SER A O 1
ATOM 4630 N N . ARG A 1 592 ? -6.566 -2.665 -3.260 1.00 55.34 592 ARG A N 1
ATOM 4631 C CA . ARG A 1 592 ? -6.251 -3.785 -4.165 1.00 55.34 592 ARG A CA 1
ATOM 4632 C C . ARG A 1 592 ? -5.397 -4.933 -3.596 1.00 55.34 592 ARG A C 1
ATOM 4634 O O . ARG A 1 592 ? -5.403 -6.015 -4.174 1.00 55.34 592 ARG A O 1
ATOM 4641 N N . THR A 1 593 ? -4.591 -4.716 -2.557 1.00 41.88 593 THR A N 1
ATOM 4642 C CA . THR A 1 593 ? -3.647 -5.716 -2.021 1.00 41.88 593 THR A CA 1
ATOM 4643 C C . THR A 1 593 ? -4.197 -6.542 -0.859 1.00 41.88 593 THR A C 1
ATOM 4645 O O . THR A 1 593 ? -3.683 -7.631 -0.605 1.00 41.88 593 THR A O 1
ATOM 4648 N N . GLY A 1 594 ? -5.161 -6.021 -0.091 1.00 49.72 594 GLY A N 1
ATOM 4649 C CA . GLY A 1 594 ? -5.221 -6.363 1.336 1.00 49.72 594 GLY A CA 1
ATOM 4650 C C . GLY A 1 594 ? -3.842 -6.130 1.984 1.00 49.72 594 GLY A C 1
ATOM 4651 O O . GLY A 1 594 ? -3.102 -5.242 1.552 1.00 49.72 594 GLY A O 1
ATOM 4652 N N . VAL A 1 595 ? -3.450 -6.954 2.960 1.00 48.12 595 VAL A N 1
ATOM 4653 C CA . VAL A 1 595 ? -2.084 -6.998 3.528 1.00 48.12 595 VAL A CA 1
ATOM 4654 C C . VAL A 1 595 ? -1.745 -8.374 4.159 1.00 48.12 595 VAL A C 1
ATOM 4656 O O . VAL A 1 595 ? -2.275 -8.692 5.213 1.00 48.12 595 VAL A O 1
ATOM 4659 N N . VAL A 1 596 ? -0.873 -9.268 3.664 1.00 35.03 596 VAL A N 1
ATOM 4660 C CA . VAL A 1 596 ? -0.512 -9.771 2.308 1.00 35.03 596 VAL A CA 1
ATOM 4661 C C . VAL A 1 596 ? 0.310 -11.069 2.563 1.00 35.03 596 VAL A C 1
ATOM 4663 O O . VAL A 1 596 ? 1.194 -11.029 3.412 1.00 35.03 596 VAL A O 1
ATOM 4666 N N . LEU A 1 597 ? 0.172 -12.266 1.963 1.00 30.61 597 LEU A N 1
ATOM 4667 C CA . LEU A 1 597 ? -0.657 -12.929 0.919 1.00 30.61 597 LEU A CA 1
ATOM 4668 C C . LEU A 1 597 ? -0.690 -14.475 1.277 1.00 30.61 597 LEU A C 1
ATOM 4670 O O . LEU A 1 597 ? -0.592 -14.735 2.471 1.00 30.61 597 LEU A O 1
ATOM 4674 N N . LYS A 1 598 ? -0.820 -15.602 0.527 1.00 25.31 598 LYS A N 1
ATOM 4675 C CA . LYS A 1 598 ? -0.713 -16.112 -0.874 1.00 25.31 598 LYS A CA 1
ATOM 4676 C C . LYS A 1 598 ? -1.411 -17.515 -0.992 1.00 25.31 598 LYS A C 1
ATOM 4678 O O . LYS A 1 598 ? -1.800 -18.080 0.023 1.00 25.31 598 LYS A O 1
ATOM 4683 N N . SER A 1 599 ? -1.365 -18.137 -2.186 1.00 23.47 599 SER A N 1
ATOM 4684 C CA . SER A 1 599 ? -1.034 -19.573 -2.446 1.00 23.47 599 SER A CA 1
ATOM 4685 C C . SER A 1 599 ? -2.125 -20.670 -2.415 1.00 23.47 599 SER A C 1
ATOM 4687 O O . SER A 1 599 ? -2.991 -20.648 -1.550 1.00 23.47 599 SER A O 1
ATOM 4689 N N . VAL A 1 600 ? -2.066 -21.742 -3.240 1.00 21.94 600 VAL A N 1
ATOM 4690 C CA . VAL A 1 600 ? -1.359 -22.009 -4.534 1.00 21.94 600 VAL A CA 1
ATOM 4691 C C . VAL A 1 600 ? -1.889 -23.317 -5.193 1.00 21.94 600 VAL A C 1
ATOM 4693 O O . VAL A 1 600 ? -2.524 -24.113 -4.517 1.00 21.94 600 VAL A O 1
ATOM 4696 N N . ALA A 1 601 ? -1.539 -23.547 -6.471 1.00 19.12 601 ALA A N 1
ATOM 4697 C CA . ALA A 1 601 ? -1.525 -24.812 -7.246 1.00 19.12 601 ALA A CA 1
ATOM 4698 C C . ALA A 1 601 ? -2.838 -25.593 -7.568 1.00 19.12 601 ALA A C 1
ATOM 4700 O O . ALA A 1 601 ? -3.493 -26.139 -6.696 1.00 19.12 601 ALA A O 1
ATOM 4701 N N . ILE A 1 602 ? -3.068 -25.754 -8.888 1.00 20.09 602 ILE A N 1
ATOM 4702 C CA . ILE A 1 602 ? -3.591 -26.925 -9.651 1.00 20.09 602 ILE A CA 1
ATOM 4703 C C . ILE A 1 602 ? -4.954 -27.575 -9.277 1.00 20.09 602 ILE A C 1
ATOM 4705 O O . ILE A 1 602 ? -5.075 -28.238 -8.255 1.00 20.09 602 ILE A O 1
ATOM 4709 N N . GLY A 1 603 ? -5.871 -27.640 -10.265 1.00 19.56 603 GLY A N 1
ATOM 4710 C CA . GLY A 1 603 ? -6.556 -28.908 -10.616 1.00 19.56 603 GLY A CA 1
ATOM 4711 C C . GLY A 1 603 ? -8.093 -28.936 -10.780 1.00 19.56 603 GLY A C 1
ATOM 4712 O O . GLY A 1 603 ? -8.827 -28.429 -9.941 1.00 19.56 603 GLY A O 1
ATOM 4713 N N . GLY A 1 604 ? -8.569 -29.661 -11.809 1.00 20.94 604 GLY A N 1
ATOM 4714 C CA . GLY A 1 604 ? -9.906 -30.297 -11.851 1.00 20.94 604 GLY A CA 1
ATOM 4715 C C . GLY A 1 604 ? -11.066 -29.550 -12.545 1.00 20.94 604 GLY A C 1
ATOM 4716 O O . GLY A 1 604 ? -11.119 -28.324 -12.571 1.00 20.94 604 GLY A O 1
ATOM 4717 N N . GLY A 1 605 ? -12.034 -30.311 -13.082 1.00 23.42 605 GLY A N 1
ATOM 4718 C CA . GLY A 1 605 ? -13.287 -29.808 -13.672 1.00 23.42 605 GLY A CA 1
ATOM 4719 C C . GLY A 1 605 ? -14.276 -30.926 -14.059 1.00 23.42 605 GLY A C 1
ATOM 4720 O O . GLY A 1 605 ? -13.871 -32.076 -14.198 1.00 23.42 605 GLY A O 1
ATOM 4721 N N . THR A 1 606 ? -15.565 -30.591 -14.209 1.00 24.77 606 THR A N 1
ATOM 4722 C CA . THR A 1 606 ? -16.657 -31.433 -14.765 1.00 24.77 606 THR A CA 1
ATOM 4723 C C . THR A 1 606 ? -17.896 -30.549 -15.064 1.00 24.77 606 THR A C 1
ATOM 4725 O O . THR A 1 606 ? -17.800 -29.330 -14.912 1.00 24.77 606 THR A O 1
ATOM 4728 N N . ALA A 1 607 ? -19.027 -31.106 -15.523 1.00 28.12 607 ALA A N 1
ATOM 4729 C CA . ALA A 1 607 ? -20.164 -30.362 -16.096 1.00 28.12 607 ALA A CA 1
ATOM 4730 C C . ALA A 1 607 ? -21.557 -30.736 -15.534 1.00 28.12 607 ALA A C 1
ATOM 4732 O O . ALA A 1 607 ? -21.785 -31.875 -15.135 1.00 28.12 607 ALA A O 1
ATOM 4733 N N . SER A 1 608 ? -22.509 -29.792 -15.608 1.00 26.73 608 SER A N 1
ATOM 4734 C CA . SER A 1 608 ? -23.967 -30.007 -15.488 1.00 26.73 608 SER A CA 1
ATOM 4735 C C . SER A 1 608 ? -24.752 -28.930 -16.276 1.00 26.73 608 SER A C 1
ATOM 4737 O O . SER A 1 608 ? -24.143 -28.122 -16.983 1.00 26.73 608 SER A O 1
ATOM 4739 N N . ARG A 1 609 ? -26.095 -28.947 -16.234 1.00 29.52 609 ARG A N 1
ATOM 4740 C CA . ARG A 1 609 ? -26.996 -28.130 -17.076 1.00 29.52 609 ARG A CA 1
ATOM 4741 C C . ARG A 1 609 ? -27.982 -27.244 -16.289 1.00 29.52 609 ARG A C 1
ATOM 4743 O O . ARG A 1 609 ? -29.017 -27.739 -15.851 1.00 29.52 609 ARG A O 1
ATOM 4750 N N . SER A 1 610 ? -27.851 -25.926 -16.443 1.00 39.28 610 SER A N 1
ATOM 4751 C CA . SER A 1 610 ? -28.988 -25.073 -16.837 1.00 39.28 610 SER A CA 1
ATOM 4752 C C . SER A 1 610 ? -28.502 -23.950 -17.784 1.00 39.28 610 SER A C 1
ATOM 4754 O O . SER A 1 610 ? -27.529 -23.269 -17.464 1.00 39.28 610 SER A O 1
ATOM 4756 N N . PRO A 1 611 ? -29.067 -23.745 -18.998 1.00 41.31 611 PRO A N 1
ATOM 4757 C CA . PRO A 1 611 ? -28.402 -22.875 -19.981 1.00 41.31 611 PRO A CA 1
ATOM 4758 C C . PRO A 1 611 ? -28.441 -21.373 -19.668 1.00 41.31 611 PRO A C 1
ATOM 4760 O O . PRO A 1 611 ? -27.515 -20.652 -20.025 1.00 41.31 611 PRO A O 1
ATOM 4763 N N . GLN A 1 612 ? -29.515 -20.872 -19.051 1.00 45.91 612 GLN A N 1
ATOM 4764 C CA . GLN A 1 612 ? -29.825 -19.434 -19.074 1.00 45.91 612 GLN A CA 1
ATOM 4765 C C . GLN A 1 612 ? -29.051 -18.624 -18.019 1.00 45.91 612 GLN A C 1
ATOM 4767 O O . GLN A 1 612 ? -28.444 -17.610 -18.362 1.00 45.91 612 GLN A O 1
ATOM 4772 N N . GLN A 1 613 ? -28.982 -19.089 -16.765 1.00 47.19 613 GLN A N 1
ATOM 4773 C CA . GLN A 1 613 ? -28.152 -18.447 -15.732 1.00 47.19 613 GLN A CA 1
ATOM 4774 C C . GLN A 1 613 ? -26.650 -18.724 -15.929 1.00 47.19 613 GLN A C 1
ATOM 4776 O O . GLN A 1 613 ? -25.816 -17.867 -15.619 1.00 47.19 613 GLN A O 1
ATOM 4781 N N . LEU A 1 614 ? -26.277 -19.882 -16.493 1.00 45.16 614 LEU A N 1
ATOM 4782 C CA . LEU A 1 614 ? -24.871 -20.201 -16.767 1.00 45.16 614 LEU A CA 1
ATOM 4783 C C . LEU A 1 614 ? -24.289 -19.428 -17.966 1.00 45.16 614 LEU A C 1
ATOM 4785 O O . LEU A 1 614 ? -23.090 -19.158 -17.965 1.00 45.16 614 LEU A O 1
ATOM 4789 N N . ALA A 1 615 ? -25.111 -19.016 -18.941 1.00 48.47 615 ALA A N 1
ATOM 4790 C CA . ALA A 1 615 ? -24.660 -18.230 -20.096 1.00 48.47 615 ALA A CA 1
ATOM 4791 C C . ALA A 1 615 ? -24.656 -16.702 -19.877 1.00 48.47 615 ALA A C 1
ATOM 4793 O O . ALA A 1 615 ? -23.867 -16.006 -20.518 1.00 48.47 615 ALA A O 1
ATOM 4794 N N . LYS A 1 616 ? -25.511 -16.153 -18.999 1.00 61.34 616 LYS A N 1
ATOM 4795 C CA . LYS A 1 616 ? -25.550 -14.703 -18.720 1.00 61.34 616 LYS A CA 1
ATOM 4796 C C . LYS A 1 616 ? -24.317 -14.289 -17.888 1.00 61.34 616 LYS A C 1
ATOM 4798 O O . LYS A 1 616 ? -24.126 -14.856 -16.807 1.00 61.34 616 LYS A O 1
ATOM 4803 N N . PRO A 1 617 ? -23.481 -13.327 -18.333 1.00 62.62 617 PRO A N 1
ATOM 4804 C CA . PRO A 1 617 ? -22.336 -12.849 -17.556 1.00 62.62 617 PRO A CA 1
ATOM 4805 C C . PRO A 1 617 ? -22.792 -12.096 -16.300 1.00 62.62 617 PRO A C 1
ATOM 4807 O O . PRO A 1 617 ? -23.823 -11.421 -16.314 1.00 62.62 617 PRO A O 1
ATOM 4810 N N . ARG A 1 618 ? -22.020 -12.205 -15.214 1.00 78.62 618 ARG A N 1
ATOM 4811 C CA . ARG A 1 618 ? -22.284 -11.514 -13.944 1.00 78.62 618 ARG A CA 1
ATOM 4812 C C . ARG A 1 618 ? -21.363 -10.312 -13.783 1.00 78.62 618 ARG A C 1
ATOM 4814 O O . ARG A 1 618 ? -20.137 -10.446 -13.823 1.00 78.62 618 ARG A O 1
ATOM 4821 N N . HIS A 1 619 ? -21.953 -9.141 -13.570 1.00 83.06 619 HIS A N 1
ATOM 4822 C CA . HIS A 1 619 ? -21.233 -7.879 -13.419 1.00 83.06 619 HIS A CA 1
ATOM 4823 C C . HIS A 1 619 ? -21.273 -7.422 -11.959 1.00 83.06 619 HIS A C 1
ATOM 4825 O O . HIS A 1 619 ? -22.047 -6.547 -11.581 1.00 83.06 619 HIS A O 1
ATOM 4831 N N . LEU A 1 620 ? -20.412 -8.036 -11.144 1.00 87.44 620 LEU A N 1
ATOM 4832 C CA . LEU A 1 620 ? -20.276 -7.815 -9.704 1.00 87.44 620 LEU A CA 1
ATOM 4833 C C . LEU A 1 620 ? -19.614 -6.449 -9.440 1.00 87.44 620 LEU A C 1
ATOM 4835 O O . LEU A 1 620 ? -18.419 -6.346 -9.155 1.00 87.44 620 LEU A O 1
ATOM 4839 N N . ARG A 1 621 ? -20.380 -5.375 -9.631 1.00 89.88 621 ARG A N 1
ATOM 4840 C CA . ARG A 1 621 ? -19.930 -3.985 -9.515 1.00 89.88 621 ARG A CA 1
ATOM 4841 C C . ARG A 1 621 ? -20.473 -3.353 -8.238 1.00 89.88 621 ARG A C 1
ATOM 4843 O O . ARG A 1 621 ? -21.681 -3.189 -8.078 1.00 89.88 621 ARG A O 1
ATOM 4850 N N . PHE A 1 622 ? -19.572 -2.954 -7.347 1.00 92.38 622 PHE A N 1
ATOM 4851 C CA . PHE A 1 622 ? -19.905 -2.202 -6.135 1.00 92.38 622 PHE A CA 1
ATOM 4852 C C . PHE A 1 622 ? -20.021 -0.694 -6.432 1.00 92.38 622 PHE A C 1
ATOM 4854 O O . PHE A 1 622 ? -19.360 0.131 -5.814 1.00 92.38 622 PHE A O 1
ATOM 4861 N N . ASP A 1 623 ? -20.842 -0.340 -7.429 1.00 89.94 623 ASP A N 1
ATOM 4862 C CA . ASP A 1 623 ? -21.159 1.033 -7.868 1.00 89.94 623 ASP A CA 1
ATOM 4863 C C . ASP A 1 623 ? -22.450 1.599 -7.244 1.00 89.94 623 ASP A C 1
ATOM 4865 O O . ASP A 1 623 ? -22.931 2.660 -7.643 1.00 89.94 623 ASP A O 1
ATOM 4869 N N . LYS A 1 624 ? -22.999 0.893 -6.254 1.00 92.44 624 LYS A N 1
ATOM 4870 C CA . LYS A 1 624 ? -24.209 1.213 -5.486 1.00 92.44 624 LYS A CA 1
ATOM 4871 C C . LYS A 1 624 ? -24.016 0.812 -4.017 1.00 92.44 624 LYS A C 1
ATOM 4873 O O . LYS A 1 624 ? -23.083 0.051 -3.753 1.00 92.44 624 LYS A O 1
ATOM 4878 N N . PRO A 1 625 ? -24.872 1.268 -3.076 1.00 95.31 625 PRO A N 1
ATOM 4879 C CA . PRO A 1 625 ? -24.738 0.966 -1.653 1.00 95.31 625 PRO A CA 1
ATOM 4880 C C . PRO A 1 625 ? -24.512 -0.516 -1.330 1.00 95.31 625 PRO A C 1
ATOM 4882 O O . PRO A 1 625 ? -25.128 -1.397 -1.935 1.00 95.31 625 PRO A O 1
ATOM 4885 N N . PHE A 1 626 ? -23.602 -0.777 -0.392 1.00 96.19 626 PHE A N 1
ATOM 4886 C CA . PHE A 1 626 ? -23.124 -2.120 -0.070 1.00 96.19 626 PHE A CA 1
ATOM 4887 C C . PHE A 1 626 ? -22.614 -2.237 1.370 1.00 96.19 626 PHE A C 1
ATOM 4889 O O . PHE A 1 626 ? -22.208 -1.257 1.991 1.00 96.19 626 PHE A O 1
ATOM 4896 N N . LEU A 1 627 ? -22.599 -3.459 1.897 1.00 97.06 627 LEU A N 1
ATOM 4897 C CA . LEU A 1 627 ? -21.994 -3.791 3.184 1.00 97.06 627 LEU A CA 1
ATOM 4898 C C . LEU A 1 627 ? -20.532 -4.227 2.998 1.00 97.06 627 LEU A C 1
ATOM 4900 O O . LEU A 1 627 ? -20.243 -5.062 2.140 1.00 97.06 627 LEU A O 1
ATOM 4904 N N . ILE A 1 628 ? -19.643 -3.738 3.863 1.00 93.62 628 ILE A N 1
ATOM 4905 C CA . ILE A 1 628 ? -18.331 -4.325 4.167 1.00 93.62 628 ILE A CA 1
ATOM 4906 C C . ILE A 1 628 ? -18.448 -5.080 5.497 1.00 93.62 628 ILE A C 1
ATOM 4908 O O . ILE A 1 628 ? -18.940 -4.531 6.484 1.00 93.62 628 ILE A O 1
ATOM 4912 N N . CYS A 1 629 ? -17.974 -6.324 5.542 1.00 94.44 629 CYS A N 1
ATOM 4913 C CA . CYS A 1 629 ? -18.009 -7.184 6.723 1.00 94.44 629 CYS A CA 1
ATOM 4914 C C . CYS A 1 629 ? -16.667 -7.903 6.921 1.00 94.44 629 CYS A C 1
ATOM 4916 O O . CYS A 1 629 ? -16.148 -8.523 5.990 1.00 94.44 629 CYS A O 1
ATOM 4918 N N . VAL A 1 630 ? -16.113 -7.836 8.139 1.00 91.38 630 VAL A N 1
ATOM 4919 C CA . VAL A 1 630 ? -14.882 -8.550 8.519 1.00 91.38 630 VAL A CA 1
ATOM 4920 C C . VAL A 1 630 ? -15.124 -9.383 9.782 1.00 91.38 630 VAL A C 1
ATOM 4922 O O . VAL A 1 630 ? -15.578 -8.868 10.807 1.00 91.38 630 VAL A O 1
ATOM 4925 N N . LYS A 1 631 ? -14.836 -10.686 9.685 1.00 92.81 631 LYS A N 1
ATOM 4926 C CA . LYS A 1 631 ? -15.066 -11.730 10.707 1.00 92.81 631 LYS A CA 1
ATOM 4927 C C . LYS A 1 631 ? -13.975 -12.801 10.642 1.00 92.81 631 LYS A C 1
ATOM 4929 O O . LYS A 1 631 ? -13.272 -12.886 9.636 1.00 92.81 631 LYS A O 1
ATOM 4934 N N . LYS A 1 632 ? -13.848 -13.677 11.645 1.00 90.44 632 LYS A N 1
ATOM 4935 C CA . LYS A 1 632 ? -13.133 -14.961 11.460 1.00 90.44 632 LYS A CA 1
ATOM 4936 C C . LYS A 1 632 ? -13.825 -15.824 10.398 1.00 90.44 632 LYS A C 1
ATOM 4938 O O . LYS A 1 632 ? -15.043 -15.740 10.233 1.00 90.44 632 LYS A O 1
ATOM 4943 N N . ARG A 1 633 ? -13.054 -16.653 9.683 1.00 89.75 633 ARG A N 1
ATOM 4944 C CA . ARG A 1 633 ? -13.561 -17.575 8.644 1.00 89.75 633 ARG A CA 1
ATOM 4945 C C . ARG A 1 633 ? -14.449 -18.702 9.167 1.00 89.75 633 ARG A C 1
ATOM 4947 O O . ARG A 1 633 ? -15.169 -19.300 8.371 1.00 89.75 633 ARG A O 1
ATOM 4954 N N . GLU A 1 634 ? -14.399 -19.000 10.462 1.00 89.25 634 GLU A N 1
ATOM 4955 C CA . GLU A 1 634 ? -15.344 -19.914 11.108 1.00 89.25 634 GLU A CA 1
ATOM 4956 C C . GLU A 1 634 ? -16.796 -19.468 10.824 1.00 89.25 634 GLU A C 1
ATOM 4958 O O . GLU A 1 634 ? -17.073 -18.266 10.908 1.00 89.25 634 GLU A O 1
ATOM 4963 N N . PRO A 1 635 ? -17.727 -20.373 10.449 1.00 78.62 635 PRO A N 1
ATOM 4964 C CA . PRO A 1 635 ? -19.056 -19.982 9.968 1.00 78.62 635 PRO A CA 1
ATOM 4965 C C . PRO A 1 635 ? -19.805 -19.068 10.942 1.00 78.62 635 PRO A C 1
ATOM 4967 O O . PRO A 1 635 ? -20.257 -17.989 10.552 1.00 78.62 635 PRO A O 1
ATOM 4970 N N . ASP A 1 636 ? -19.842 -19.470 12.210 1.00 84.56 636 ASP A N 1
ATOM 4971 C CA . ASP A 1 636 ? -20.654 -18.852 13.259 1.00 84.56 636 ASP A CA 1
ATOM 4972 C C . ASP A 1 636 ? -20.014 -17.602 13.880 1.00 84.56 636 ASP A C 1
ATOM 4974 O O . ASP A 1 636 ? -20.704 -16.826 14.539 1.00 84.56 636 ASP A O 1
ATOM 4978 N N . ALA A 1 637 ? -18.720 -17.365 13.624 1.00 90.06 637 ALA A N 1
ATOM 4979 C CA . ALA A 1 637 ? -17.971 -16.272 14.236 1.00 90.06 637 ALA A CA 1
ATOM 4980 C C . ALA A 1 637 ? -18.541 -14.889 13.881 1.00 90.06 637 ALA A C 1
ATOM 4982 O O . ALA A 1 637 ? -18.750 -14.548 12.705 1.00 90.06 637 ALA A O 1
ATOM 4983 N N . THR A 1 638 ? -18.729 -14.078 14.916 1.00 91.12 638 THR A N 1
ATOM 4984 C CA . THR A 1 638 ? -19.264 -12.717 14.879 1.00 91.12 638 THR A CA 1
ATOM 4985 C C . THR A 1 638 ? -18.319 -11.786 14.110 1.00 91.12 638 THR A C 1
ATOM 4987 O O . THR A 1 638 ? -17.102 -11.837 14.305 1.00 91.12 638 THR A O 1
ATOM 4990 N N . PRO A 1 639 ? -18.826 -10.896 13.236 1.00 91.94 639 PRO A N 1
ATOM 4991 C CA . PRO A 1 639 ? -18.008 -9.825 12.689 1.00 91.94 639 PRO A CA 1
ATOM 4992 C C . PRO A 1 639 ? -17.625 -8.835 13.786 1.00 91.94 639 PRO A C 1
ATOM 4994 O O . PRO A 1 639 ? -18.473 -8.407 14.563 1.00 91.94 639 PRO A O 1
ATOM 4997 N N . PHE A 1 640 ? -16.353 -8.445 13.813 1.00 89.44 640 PHE A N 1
ATOM 4998 C CA . PHE A 1 640 ? -15.834 -7.369 14.665 1.00 89.44 640 PHE A CA 1
ATOM 4999 C C . PHE A 1 640 ? -15.862 -6.005 13.961 1.00 89.44 640 PHE A C 1
ATOM 5001 O O . PHE A 1 640 ? -15.696 -4.974 14.607 1.00 89.44 640 PHE A O 1
ATOM 5008 N N . PHE A 1 641 ? -16.093 -5.986 12.645 1.00 90.69 641 PHE A N 1
ATOM 5009 C CA . PHE A 1 641 ? -16.269 -4.768 11.862 1.00 90.69 641 PHE A CA 1
ATOM 5010 C C . PHE A 1 641 ? -17.408 -4.933 10.852 1.00 90.69 641 PHE A C 1
ATOM 5012 O O . PHE A 1 641 ? -17.437 -5.902 10.085 1.00 90.69 641 PHE A O 1
ATOM 5019 N N . LEU A 1 642 ? -18.315 -3.957 10.834 1.00 93.88 642 LEU A N 1
ATOM 5020 C CA . LEU A 1 642 ? -19.369 -3.809 9.835 1.00 93.88 642 LEU A CA 1
ATOM 5021 C C . LEU A 1 642 ? -19.433 -2.347 9.391 1.00 93.88 642 LEU A C 1
ATOM 5023 O O . LEU A 1 642 ? -19.537 -1.447 10.222 1.00 93.88 642 LEU A O 1
ATOM 5027 N N . MET A 1 643 ? -19.434 -2.112 8.082 1.00 93.81 643 MET A N 1
ATOM 5028 C CA . MET A 1 643 ? -19.690 -0.793 7.507 1.00 93.81 643 MET A CA 1
ATOM 5029 C C . MET A 1 643 ? -20.752 -0.906 6.423 1.00 93.81 643 MET A C 1
ATOM 5031 O O . MET A 1 643 ? -20.547 -1.580 5.418 1.00 93.81 643 MET A O 1
ATOM 5035 N N . TRP A 1 644 ? -21.870 -0.211 6.603 1.00 96.69 644 TRP A N 1
ATOM 5036 C CA . TRP A 1 644 ? -22.770 0.095 5.500 1.00 96.69 644 TRP A CA 1
ATOM 5037 C C . TRP A 1 644 ? -22.225 1.304 4.736 1.00 96.69 644 TRP A C 1
ATOM 5039 O O . TRP A 1 644 ? -22.056 2.380 5.314 1.00 96.69 644 TRP A O 1
ATOM 5049 N N . VAL A 1 645 ? -21.951 1.121 3.448 1.00 94.62 645 VAL A N 1
ATOM 5050 C CA . VAL A 1 645 ? -21.494 2.153 2.516 1.00 94.62 645 VAL A CA 1
ATOM 5051 C C . VAL A 1 645 ? -22.699 2.606 1.698 1.00 94.62 645 VAL A C 1
ATOM 5053 O O . VAL A 1 645 ? -23.296 1.819 0.970 1.00 94.62 645 VAL A O 1
ATOM 5056 N N . ASP A 1 646 ? -23.074 3.872 1.833 1.00 95.31 646 ASP A N 1
ATOM 5057 C CA . ASP A 1 646 ? -24.297 4.472 1.283 1.00 95.31 646 ASP A CA 1
ATOM 5058 C C . ASP A 1 646 ? -23.983 5.581 0.261 1.00 95.31 646 ASP A C 1
ATOM 5060 O O . ASP A 1 646 ? -24.750 5.831 -0.671 1.00 95.31 646 ASP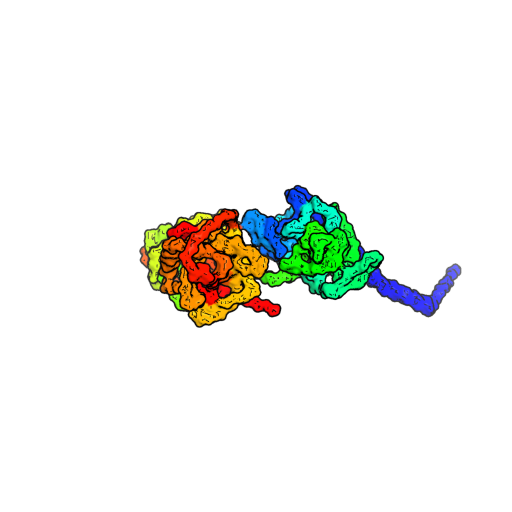 A O 1
ATOM 5064 N N . ASN A 1 647 ? -22.824 6.225 0.418 1.00 93.44 647 ASN A N 1
ATOM 5065 C CA . ASN A 1 647 ? -22.305 7.316 -0.399 1.00 93.44 647 ASN A CA 1
ATOM 5066 C C . ASN A 1 647 ? -20.758 7.270 -0.449 1.00 93.44 647 ASN A C 1
ATOM 5068 O O . ASN A 1 647 ? -20.122 6.407 0.153 1.00 93.44 647 ASN A O 1
ATOM 5072 N N . ALA A 1 648 ? -20.148 8.207 -1.178 1.00 91.75 648 ALA A N 1
ATOM 5073 C CA . ALA A 1 648 ? -18.706 8.239 -1.433 1.00 91.75 648 ALA A CA 1
ATOM 5074 C C . ALA A 1 648 ? -17.879 9.106 -0.453 1.00 91.75 648 ALA A C 1
ATOM 5076 O O . ALA A 1 648 ? -16.702 9.335 -0.717 1.00 91.75 648 ALA A O 1
ATOM 5077 N N . GLU A 1 649 ? -18.437 9.588 0.669 1.00 90.62 649 GLU A N 1
ATOM 5078 C CA . GLU A 1 649 ? -17.737 10.498 1.610 1.00 90.62 649 GLU A CA 1
ATOM 5079 C C . GLU A 1 649 ? -16.417 9.919 2.171 1.00 90.62 649 GLU A C 1
ATOM 5081 O O . GLU A 1 649 ? -15.511 10.674 2.521 1.00 90.62 649 GLU A O 1
ATOM 5086 N N . LEU A 1 650 ? -16.289 8.586 2.211 1.00 86.50 650 LEU A N 1
ATOM 5087 C CA . LEU A 1 650 ? -15.105 7.851 2.686 1.00 86.50 650 LEU A CA 1
ATOM 5088 C C . LEU A 1 650 ? -14.387 7.031 1.591 1.00 86.50 650 LEU A C 1
ATOM 5090 O O . LEU A 1 650 ? -13.579 6.149 1.896 1.00 86.50 650 LEU A O 1
ATOM 5094 N N . MET A 1 651 ? -14.678 7.306 0.317 1.00 88.12 651 MET A N 1
ATOM 5095 C CA . MET A 1 651 ? -13.978 6.715 -0.830 1.00 88.12 651 MET A CA 1
ATOM 5096 C C . MET A 1 651 ? -12.845 7.619 -1.313 1.00 88.12 651 MET A C 1
ATOM 5098 O O . MET A 1 651 ? -12.898 8.841 -1.164 1.00 88.12 651 MET A O 1
ATOM 5102 N N . GLN A 1 652 ? -11.829 7.034 -1.949 1.00 81.81 652 GLN A N 1
ATOM 5103 C CA . GLN A 1 652 ? -10.786 7.824 -2.600 1.00 81.81 652 GLN A CA 1
ATOM 5104 C C . GLN A 1 652 ? -11.318 8.419 -3.926 1.00 81.81 652 GLN A C 1
ATOM 5106 O O . GLN A 1 652 ? -11.692 7.657 -4.820 1.00 81.81 652 GLN A O 1
ATOM 5111 N N . PRO A 1 653 ? -11.346 9.756 -4.106 1.00 82.94 653 PRO A N 1
ATOM 5112 C CA . PRO A 1 653 ? -11.821 10.368 -5.345 1.00 82.94 653 PRO A CA 1
ATOM 5113 C C . PRO A 1 653 ? -10.863 10.089 -6.510 1.00 82.94 653 PRO A C 1
ATOM 5115 O O . PRO A 1 653 ? -9.639 10.081 -6.344 1.00 82.94 653 PRO A O 1
ATOM 5118 N N . ALA A 1 654 ? -11.414 9.903 -7.709 1.00 75.75 654 ALA A N 1
ATOM 5119 C CA . ALA A 1 654 ? -10.618 9.807 -8.922 1.00 75.75 654 ALA A CA 1
ATOM 5120 C C . ALA A 1 654 ? -10.066 11.191 -9.299 1.00 75.75 654 ALA A C 1
ATOM 5122 O O . ALA A 1 654 ? -10.812 12.159 -9.434 1.00 75.75 654 ALA A O 1
ATOM 5123 N N . VAL A 1 655 ? -8.751 11.285 -9.502 1.00 61.97 655 VAL A N 1
ATOM 5124 C CA . VAL A 1 655 ? -8.122 12.498 -10.043 1.00 61.97 655 VAL A CA 1
ATOM 5125 C C . VAL A 1 655 ? -8.249 12.474 -11.565 1.00 61.97 655 VAL A C 1
ATOM 5127 O O . VAL A 1 655 ? -7.782 11.529 -12.205 1.00 61.97 655 VAL A O 1
ATOM 5130 N N . GLU A 1 656 ? -8.841 13.517 -12.154 1.00 41.69 656 GLU A N 1
ATOM 5131 C CA . GLU A 1 656 ? -8.816 13.715 -13.606 1.00 41.69 656 GLU A CA 1
ATOM 5132 C C . GLU A 1 656 ? -7.365 13.825 -14.100 1.00 41.69 656 GLU A C 1
ATOM 5134 O O . GLU A 1 656 ? -6.671 14.811 -13.841 1.00 41.69 656 GLU A O 1
ATOM 5139 N N . LYS A 1 657 ? -6.909 12.818 -14.852 1.00 38.38 657 LYS A N 1
ATOM 5140 C CA . LYS A 1 657 ? -5.698 12.920 -15.672 1.00 38.38 657 LYS A CA 1
ATOM 5141 C C . LYS A 1 657 ? -6.035 13.784 -16.893 1.00 38.38 657 LYS A C 1
ATOM 5143 O O . LYS A 1 657 ? -6.668 13.288 -17.825 1.00 38.38 657 LYS A O 1
ATOM 5148 N N . LYS A 1 658 ? -5.661 15.064 -16.834 1.00 29.70 658 LYS A N 1
ATOM 5149 C CA . LYS A 1 658 ? -5.650 15.984 -17.984 1.00 29.70 658 LYS A CA 1
ATOM 5150 C C . LYS A 1 658 ? -4.509 15.662 -18.948 1.00 29.70 658 LYS A C 1
ATOM 5152 O O . LYS A 1 658 ? -3.487 15.125 -18.466 1.00 29.70 658 LYS A O 1
#

Secondary structure (DSSP, 8-state):
------PPPPPHHHHHHHHHHHHHHHHHHHHHHHHHHHHHHHHHHHHHHHHHHHHHHHHHHHTTTB----SSTT-EES--S-TT-SSHHHHTT-BTTTB--EE-HHHHHHHHHHHS---GGGG--TTSTT-----GGGSSS--TT--TTT-SSSSTTGGGS--EEEE--SSSS--BTTS-TTSEEEEEPPTTS-BTTBSPP-GGG--PPPTT--SPPHHHHTTS-GGGTTS-EEEEETTS-EEEESSS--BGGGB-TBSB-SSSSS--SS-B---SS----SSTT--BEE---S---SPPSPP--EEEGGG-SSEEE-SSTTSBPPTTSEEEEETHHHHHHHHIIIIII-S----TT-HHHHHHHHH----GGGS-TTTEEEEEEEGGGTHHHHHHHHHHHH-TTS------THHHHSTT-EEEEEEE----B-SSPPEEPSS-EEEE-TTS-EEEE-EEES--TT---HHHHHT-EEEEEE--SSGGG-EEEEES-TT--SEEEEEEE-PPPSBHHHHHHHHHHHHHHHHT-TTHHHHSB--TT-EEEEE-EEEEEEEE-GGGTTPBP-STTTTT-B-S--EEEEEEEE-TTBS---------------HHHHHSPPEEE--S-EEEEEEESSTTPPEEEEEEE-SSTTBPBPP---

Sequence (658 aa):
MATMRRLRGIMRVEVVVVALVAMLILAMIPPASRRVRSGASREVCRAHLAEIGRAMLLYANDHQGRLPQPGGRNATWGRVYRWDAPARYLAFGGAADGSGGKASITSAFYLLVKYGELHPKDCICPGDVGSMEFKLSDLPGFPEDFQLTDAWDFGPDAPRHCSYAYQVPFGAARLVAESDPRLPIAGDRSPWFLGPAGEPGPFALFKPDPIGTREPSEAAMRGNSPSHGREGQSVLFVDGHVSFENRTDCGLDRDNIYTIATLDRGGSPIGVLPTRVNYWPAHSKDSVLIHDPVAFADAPPAQAKIVDSKDLKETVVVATLDCPLPEHKNAIWCSTFQMAWDKFKDDLVGEPIRLPGAEDLADRLNRGAFPTADIEPRSYYANAGFVKDGIIEQIQKDMASRFPGEDAATFDPRYTELPQVALTYAYLNVNVGFAYPYYVNDRPFAFTGSQGRKADVTSFSTSAPYVNNTMVRGQVDILHYEFGDTPDGDEFIVDLSIHTKPYQIILARMPKSATLGETRRALQERIARFKDDPDYAALSKLRPIDSLTVPDVLYKLTHRFNQLLGKPFGNERWRDFYLFEAFQRIDFSLSRTGVVLKSVAIGGGTASRSPQQLAKPRHLRFDKPFLICVKKREPDATPFFLMWVDNAELMQPAVEKK